Protein AF-0000000083252967 (afdb_homodimer)

Organism: NCBI:txid582686

Sequence (656 aa):
MKRVLSGIKPSGELNIGGFGGALNPFVAMQEEYECYFFIPDLHAVTVSQDPRELFQRSKDIAAFYLAAGIDPRKAVIFIQSQVAAHAELGWLMETQAHVGELNRMTQFKEKSDGREAVSSALFTYPALMAADILLYQATHVPVGDDQKQHLELTRDLAERFNNRFGPTFAMPEPIIQTIGSRIMGLDDPAKKMSKSNPNVSSYVLMLDSPETIRKKFARAVTDSEMSVRYDWELKPAVSNLIEIYAVFSGEPIETIERRYEGQGYGGFKKDLAEVVIEKLIPIQQRYHEIVHSEELTRVLKEGAARAAEVASETLVKAKKAMGFVTFEMKRVLSGIKPSGELNIGGFGGALNPFVAMQEEYECYFFIPDLHAVTVSQDPRELFQRSKDIAAFYLAAGIDPRKAVIFIQSQVAAHAELGWLMETQAHVGELNRMTQFKEKSDGREAVSSALFTYPALMAADILLYQATHVPVGDDQKQHLELTRDLAERFNNRFGPTFAMPEPIIQTIGSRIMGLDDPAKKMSKSNPNVSSYVLMLDSPETIRKKFARAVTDSEMSVRYDWELKPAVSNLIEIYAVFSGEPIETIERRYEGQGYGGFKKDLAEVVIEKLIPIQQRYHEIVHSEELTRVLKEGAARAAEVASETLVKAKKAMGFVTFE

Nearest PDB structures (foldseek):
  7cms-assembly1_A  TM=9.622E-01  e=7.588E-37  Geobacillus stearothermophilus
  1d2r-assembly2_B  TM=9.469E-01  e=9.574E-36  Geobacillus stearothermophilus
  3u1v-assembly2_B  TM=9.470E-01  e=3.578E-35  synthetic construct
  3prh-assembly1_A  TM=9.626E-01  e=1.637E-34  Bacillus subtilis
  3u1v-assembly2_D  TM=9.578E-01  e=2.139E-25  synthetic construct

Secondary structure (DSSP, 8-state):
--EEEEE---SS--BHHHIIIIIHHHHHHTTTSEEEEEE-HHHHTTS---HHHHHHHHHHHHHHHHHHT--TTTEEEEEGGG-THHHHHHHHHHTTSBHHHHHT-HHHHHHHTT-S--BHHHHHHHHHHHHHHHHTT-SEEE--GGGHHHHHHHHHHHHHHHHHH-S-S---EEE---SSS-PBPSS-TTSB--TT-S-GGG--BTT--HHHHHHHHHH----SS------TTT-HHHHHHHHHHHHHH---HHHHHHHTTT--HHHHHHHHHHHHHHHHHHHHHHHHHHTTSHHHHHHHHHHHHHHHHHHHHHHHHHHHHHT-----/--EEEEE---SS--BHHHIIIIIHHHHHHTTTSEEEEEE-HHHHTTS---HHHHHHHHHHHHHHHHHHT--TTTEEEEEGGG-THHHHHHHHHHTTSBHHHHHT-HHHHHHHTT-S--BHHHHHHHHHHHHHHHHTT-SEEE--GGGHHHHHHHHHHHHHHHHHH-S-S---EEE---SSS-PBPSS-TTSB--TT-S-GGG--BTT--HHHHHHHHHT----SS------TTT-HHHHHHHHHHHHHH---HHHHHHHTTT--HHHHHHHHHHHHHHHHHHHHHHHHHHTTSHHHHHHHHHHHHHHHHHHHHHHHHHHHHHT-----

Foldseek 3Di:
DAEEEDEDELQDFAFVLCVLQPLVVLQVCLVPHAYEYEHALVLNPQDPDDPVSSVLSRLLRLLLSVLLHPDLVRYQYAYPVLACLLVVQLVVLLVLDDLVLLVPQPQLCVVCPPDPDGHVCSSSCLSSVLLSCFLQLHQEYEDDPNCVSSLVSSQVSQVSLCVVLNNQGHRHDYDYDDASSFQDFQADLVHGQDPPPPDNLRTGGLQDDLVSLLVSLQPGDWDDPQAQDQDCVPTVNSNSLLSLLCSQQVDDSVVLRVVQGPHGVNVSSNVSSVSSCVSSVSSNVSSVVPSPDVVSVVSHVVSSVVSNVSSVVSSVSSCVSVPHDDDD/DAEEEDEDELQDFAFVLCVLQPLVVLQVCLVPHAYEYEHALVLNPQDPDDPVSSVLSRLLRLLLSVLLHPDLVRYQYAYPVLACLLVVQLVVLLVLDDLVLLVPQPQLCVVCPPDPDGHVCSSSCLSSVLLSCFLQLHQEYEDDPNCVSSLVVSQVSQVSLCVVLNNQGHRHDYDYDDASSFQDFQADLVHGQDPPPPPNLRTGGLQDDLVSLLVSLQPGDWDDPQAQDQDCVPTVNSNSLLSLQCSQQVDDSVVLRVVQGPHGVNVSSNVSSVSSCVSSVSSNVSSVVPSPDVVSVVSHVVSSVVSNVSSVVSSVSSCVSVPHDDDD

Solvent-accessible surface area (backbone atoms only — not comparable to full-atom values): 33552 Å² total; per-residue (Å²): 135,64,22,34,41,46,64,56,62,32,77,56,76,57,28,52,34,48,36,46,43,42,51,53,52,51,43,59,42,39,79,76,29,50,29,37,44,34,32,36,52,67,65,42,47,32,45,94,66,55,26,70,54,37,32,50,27,45,40,47,51,53,23,45,45,48,30,70,56,44,48,72,92,55,25,40,38,26,46,42,79,65,26,59,49,39,36,44,38,14,52,57,35,21,41,62,36,33,45,71,63,45,67,65,34,65,66,43,51,62,68,43,55,94,50,90,75,41,29,35,26,50,56,47,42,57,28,35,51,28,22,57,42,41,30,64,46,18,42,33,29,69,46,58,84,84,44,47,63,48,51,50,50,30,40,50,42,40,50,53,45,24,70,73,55,41,91,76,53,55,72,56,38,76,38,79,66,78,87,40,50,72,40,40,16,32,69,42,51,92,37,68,40,43,82,81,48,86,55,68,56,25,46,54,48,56,79,56,48,64,69,54,43,42,52,29,42,66,65,33,46,63,74,90,77,52,63,56,51,84,34,64,88,85,31,39,38,45,23,44,53,47,42,53,39,22,63,54,66,69,46,57,60,68,58,56,30,60,74,34,59,93,31,56,58,65,68,52,31,53,50,40,30,47,40,46,40,65,55,36,49,63,27,43,54,43,24,70,64,30,50,86,33,68,63,46,52,50,48,36,52,52,17,21,53,57,47,35,58,50,21,44,55,42,45,51,52,49,38,50,45,58,14,50,83,74,83,131,134,62,21,34,42,45,64,56,62,30,77,59,77,56,29,51,33,50,36,46,43,42,53,55,51,51,42,58,42,39,79,76,28,51,30,38,43,33,31,37,52,67,65,42,47,32,45,94,66,55,26,71,55,37,32,49,26,46,40,46,50,54,22,44,46,47,31,70,56,43,47,72,93,56,24,39,39,26,46,42,78,64,27,60,50,38,36,44,40,14,50,58,35,20,41,63,36,34,45,70,64,44,64,66,33,64,67,42,51,62,69,42,56,95,49,89,76,40,28,35,26,50,56,46,43,56,28,35,53,29,22,57,42,42,30,62,45,18,42,33,28,71,47,57,82,85,42,46,63,47,52,50,48,30,40,51,40,39,48,54,44,23,70,73,52,41,91,76,54,54,70,57,37,77,38,78,67,79,87,40,49,72,40,38,17,34,69,42,50,90,35,68,39,44,82,80,47,86,53,68,55,24,44,53,48,58,78,55,48,66,67,56,44,42,53,29,40,67,64,34,46,64,74,90,77,51,61,57,50,84,33,62,89,83,30,39,38,44,24,46,52,47,41,53,38,21,61,54,65,68,45,56,60,66,60,55,29,59,73,36,58,93,32,55,58,65,67,53,31,54,49,40,31,48,41,46,40,63,56,35,50,62,28,43,54,42,24,71,64,31,50,87,32,66,65,46,54,51,49,36,54,52,17,22,53,57,49,34,56,49,21,43,54,42,44,50,52,50,39,50,44,57,14,50,83,74,83,130

Structure (mmCIF, N/CA/C/O backbone):
data_AF-0000000083252967-model_v1
#
loop_
_entity.id
_entity.type
_entity.pdbx_description
1 polymer 'Tryptophan--tRNA ligase'
#
loop_
_atom_site.group_PDB
_atom_site.id
_atom_site.type_symbol
_atom_site.label_atom_id
_atom_site.label_alt_id
_atom_site.label_comp_id
_atom_site.label_asym_id
_atom_site.label_entity_id
_atom_site.label_seq_id
_atom_site.pdbx_PDB_ins_code
_atom_site.Cartn_x
_atom_site.Cartn_y
_atom_site.Cartn_z
_atom_site.occupancy
_atom_site.B_iso_or_equiv
_atom_site.auth_seq_id
_atom_site.auth_comp_id
_atom_site.auth_asym_id
_atom_site.auth_atom_id
_atom_site.pdbx_PDB_model_num
ATOM 1 N N . MET A 1 1 ? 22.688 -18.344 2.801 1 73.38 1 MET A N 1
ATOM 2 C CA . MET A 1 1 ? 21.594 -19.281 2.682 1 73.38 1 MET A CA 1
ATOM 3 C C . MET A 1 1 ? 20.734 -18.984 1.46 1 73.38 1 MET A C 1
ATOM 5 O O . MET A 1 1 ? 20.531 -17.812 1.116 1 73.38 1 MET A O 1
ATOM 9 N N . LYS A 1 2 ? 20.406 -20.016 0.525 1 94 2 LYS A N 1
ATOM 10 C CA . LYS A 1 2 ? 19.578 -19.859 -0.665 1 94 2 LYS A CA 1
ATOM 11 C C . LYS A 1 2 ? 18.094 -19.828 -0.301 1 94 2 LYS A C 1
ATOM 13 O O . LYS A 1 2 ? 17.562 -20.812 0.251 1 94 2 LYS A O 1
ATOM 18 N N . ARG A 1 3 ? 17.484 -18.734 -0.459 1 97.56 3 ARG A N 1
ATOM 19 C CA . ARG A 1 3 ? 16.078 -18.547 -0.112 1 97.56 3 ARG A CA 1
ATOM 20 C C . ARG A 1 3 ? 15.234 -18.297 -1.358 1 97.56 3 ARG A C 1
ATOM 22 O O . ARG A 1 3 ? 15.617 -17.5 -2.219 1 97.56 3 ARG A O 1
ATOM 29 N N . VAL A 1 4 ? 14.094 -19.016 -1.4 1 97.75 4 VAL A N 1
ATOM 30 C CA . VAL A 1 4 ? 13.195 -18.906 -2.547 1 97.75 4 VAL A CA 1
ATOM 31 C C . VAL A 1 4 ? 11.852 -18.328 -2.102 1 97.75 4 VAL A C 1
ATOM 33 O O . VAL A 1 4 ? 11.336 -18.688 -1.041 1 97.75 4 VAL A O 1
ATOM 36 N N . LEU A 1 5 ? 11.359 -17.422 -2.834 1 97.81 5 LEU A N 1
ATOM 37 C CA . LEU A 1 5 ? 9.977 -16.969 -2.725 1 97.81 5 LEU A CA 1
ATOM 38 C C . LEU A 1 5 ? 9.227 -17.188 -4.035 1 97.81 5 LEU A C 1
ATOM 40 O O . LEU A 1 5 ? 9.711 -16.812 -5.105 1 97.81 5 LEU A O 1
ATOM 44 N N . SER A 1 6 ? 8.086 -17.734 -3.941 1 96.19 6 SER A N 1
ATOM 45 C CA . SER A 1 6 ? 7.203 -17.875 -5.094 1 96.19 6 SER A CA 1
ATOM 46 C C . SER A 1 6 ? 5.77 -18.156 -4.664 1 96.19 6 SER A C 1
ATOM 48 O O . SER A 1 6 ? 5.504 -18.391 -3.482 1 96.19 6 SER A O 1
ATOM 50 N N . GLY A 1 7 ? 4.867 -18.031 -5.574 1 95.5 7 GLY A N 1
ATOM 51 C CA . GLY A 1 7 ? 3.473 -18.281 -5.238 1 95.5 7 GLY A CA 1
ATOM 52 C C . GLY A 1 7 ? 2.59 -18.469 -6.457 1 95.5 7 GLY A C 1
ATOM 53 O O . GLY A 1 7 ? 3.031 -18.25 -7.59 1 95.5 7 GLY A O 1
ATOM 54 N N . ILE A 1 8 ? 1.441 -18.953 -6.266 1 95.5 8 ILE A N 1
ATOM 55 C CA . ILE A 1 8 ? 0.413 -19.125 -7.285 1 95.5 8 ILE A CA 1
ATOM 56 C C . ILE A 1 8 ? -0.775 -18.219 -6.977 1 95.5 8 ILE A C 1
ATOM 58 O O . ILE A 1 8 ? -1.397 -18.328 -5.918 1 95.5 8 ILE A O 1
ATOM 62 N N . LYS A 1 9 ? -1.029 -17.297 -7.828 1 95.62 9 LYS A N 1
ATOM 63 C CA . LYS A 1 9 ? -2.125 -16.344 -7.676 1 95.62 9 LYS A CA 1
ATOM 64 C C . LYS A 1 9 ? -3.475 -17.047 -7.664 1 95.62 9 LYS A C 1
ATOM 66 O O . LYS A 1 9 ? -3.73 -17.922 -8.492 1 95.62 9 LYS A O 1
ATOM 71 N N . PRO A 1 10 ? -4.352 -16.688 -6.742 1 96.5 10 PRO A N 1
ATOM 72 C CA . PRO A 1 10 ? -5.672 -17.328 -6.668 1 96.5 10 PRO A CA 1
ATOM 73 C C . PRO A 1 10 ? -6.668 -16.719 -7.656 1 96.5 10 PRO A C 1
ATOM 75 O O . PRO A 1 10 ? -7.703 -16.188 -7.246 1 96.5 10 PRO A O 1
ATOM 78 N N . SER A 1 11 ? -6.469 -16.719 -8.953 1 87.5 11 SER A N 1
ATOM 79 C CA . SER A 1 11 ? -7.277 -16.062 -9.969 1 87.5 11 SER A CA 1
ATOM 80 C C . SER A 1 11 ? -8.102 -17.062 -10.766 1 87.5 11 SER A C 1
ATOM 82 O O . SER A 1 11 ? -8.789 -16.703 -11.719 1 87.5 11 SER A O 1
ATOM 84 N N . GLY A 1 12 ? -8.211 -18.281 -10.398 1 83.81 12 GLY A N 1
ATOM 85 C CA . GLY A 1 12 ? -8.984 -19.297 -11.094 1 83.81 12 GLY A CA 1
ATOM 86 C C . GLY A 1 12 ? -8.641 -20.703 -10.648 1 83.81 12 GLY A C 1
ATOM 87 O O . GLY A 1 12 ? -7.836 -20.906 -9.734 1 83.81 12 GLY A O 1
ATOM 88 N N . GLU A 1 13 ? -9.312 -21.562 -11.336 1 89.75 13 GLU A N 1
ATOM 89 C CA . GLU A 1 13 ? -9.016 -22.953 -11.023 1 89.75 13 GLU A CA 1
ATOM 90 C C . GLU A 1 13 ? -7.645 -23.359 -11.555 1 89.75 13 GLU A C 1
ATOM 92 O O . GLU A 1 13 ? -7.266 -23 -12.664 1 89.75 13 GLU A O 1
ATOM 97 N N . LEU A 1 14 ? -6.953 -24.031 -10.742 1 94.12 14 LEU A N 1
ATOM 98 C CA . LEU A 1 14 ? -5.621 -24.484 -11.117 1 94.12 14 LEU A CA 1
ATOM 99 C C . LEU A 1 14 ? -5.699 -25.609 -12.156 1 94.12 14 LEU A C 1
ATOM 101 O O . LEU A 1 14 ? -6.48 -26.547 -12.008 1 94.12 14 LEU A O 1
ATOM 105 N N . ASN A 1 15 ? -5.043 -25.438 -13.234 1 95.19 15 ASN A N 1
ATOM 106 C CA . ASN A 1 15 ? -4.941 -26.5 -14.242 1 95.19 15 ASN A CA 1
ATOM 107 C C . ASN A 1 15 ? -3.586 -27.188 -14.188 1 95.19 15 ASN A C 1
ATOM 109 O O . ASN A 1 15 ? -2.738 -26.844 -13.359 1 95.19 15 ASN A O 1
ATOM 113 N N . ILE A 1 16 ? -3.365 -28.125 -15.008 1 95.56 16 ILE A N 1
ATOM 114 C CA . ILE A 1 16 ? -2.146 -28.922 -14.93 1 95.56 16 ILE A CA 1
ATOM 115 C C . ILE A 1 16 ? -0.959 -28.094 -15.43 1 95.56 16 ILE A C 1
ATOM 117 O O . ILE A 1 16 ? 0.196 -28.484 -15.211 1 95.56 16 ILE A O 1
ATOM 121 N N . GLY A 1 17 ? -1.217 -27 -16.141 1 92.06 17 GLY A N 1
ATOM 122 C CA . GLY A 1 17 ? -0.147 -26.062 -16.422 1 92.06 17 GLY A CA 1
ATOM 123 C C . GLY A 1 17 ? 0.472 -25.469 -15.172 1 92.06 17 GLY A C 1
ATOM 124 O O . GLY A 1 17 ? 1.696 -25.375 -15.062 1 92.06 17 GLY A O 1
ATOM 125 N N . GLY A 1 18 ? -0.39 -25.078 -14.234 1 91.25 18 GLY A N 1
ATOM 126 C CA . GLY A 1 18 ? 0.082 -24.609 -12.945 1 91.25 18 GLY A CA 1
ATOM 127 C C . GLY A 1 18 ? 0.806 -25.672 -12.141 1 91.25 18 GLY A C 1
ATOM 128 O O . GLY A 1 18 ? 1.754 -25.359 -11.414 1 91.25 18 GLY A O 1
ATOM 129 N N . PHE A 1 19 ? 0.321 -26.844 -12.273 1 92.44 19 PHE A N 1
ATOM 130 C CA . PHE A 1 19 ? 1 -27.953 -11.609 1 92.44 19 PHE A CA 1
ATOM 131 C C . PHE A 1 19 ? 2.418 -28.109 -12.141 1 92.44 19 PHE A C 1
ATOM 133 O O . PHE A 1 19 ? 3.381 -28.109 -11.367 1 92.44 19 PHE A O 1
ATOM 140 N N . GLY A 1 20 ? 2.559 -28.281 -13.383 1 89.75 20 GLY A N 1
ATOM 141 C CA . GLY A 1 20 ? 3.859 -28.516 -13.992 1 89.75 20 GLY A CA 1
ATOM 142 C C . GLY A 1 20 ? 4.781 -27.312 -13.875 1 89.75 20 GLY A C 1
ATOM 143 O O . GLY A 1 20 ? 5.984 -27.469 -13.656 1 89.75 20 GLY A O 1
ATOM 144 N N . GLY A 1 21 ? 4.219 -26.125 -13.984 1 87.94 21 GLY A N 1
ATOM 145 C CA . GLY A 1 21 ? 5.004 -24.906 -14.047 1 87.94 21 GLY A CA 1
ATOM 146 C C . GLY A 1 21 ? 5.395 -24.375 -12.68 1 87.94 21 GLY A C 1
ATOM 147 O O . GLY A 1 21 ? 6.379 -23.641 -12.555 1 87.94 21 GLY A O 1
ATOM 148 N N . ALA A 1 22 ? 4.645 -24.734 -11.695 1 90.31 22 ALA A N 1
ATOM 149 C CA . ALA A 1 22 ? 4.895 -24.125 -10.391 1 90.31 22 ALA A CA 1
ATOM 150 C C . ALA A 1 22 ? 4.824 -25.156 -9.273 1 90.31 22 ALA A C 1
ATOM 152 O O . ALA A 1 22 ? 5.82 -25.422 -8.594 1 90.31 22 ALA A O 1
ATOM 153 N N . LEU A 1 23 ? 3.787 -25.859 -9.164 1 93.31 23 LEU A N 1
ATOM 154 C CA . LEU A 1 23 ? 3.541 -26.719 -8.016 1 93.31 23 LEU A CA 1
ATOM 155 C C . LEU A 1 23 ? 4.574 -27.844 -7.941 1 93.31 23 LEU A C 1
ATOM 157 O O . LEU A 1 23 ? 5.168 -28.062 -6.887 1 93.31 23 LEU A O 1
ATOM 161 N N . ASN A 1 24 ? 4.742 -28.5 -9.039 1 91.31 24 ASN A N 1
ATOM 162 C CA . ASN A 1 24 ? 5.703 -29.594 -9.07 1 91.31 24 ASN A CA 1
ATOM 163 C C . ASN A 1 24 ? 7.113 -29.125 -8.758 1 91.31 24 ASN A C 1
ATOM 165 O O . ASN A 1 24 ? 7.809 -29.719 -7.934 1 91.31 24 ASN A O 1
ATOM 169 N N . PRO A 1 25 ? 7.543 -28.062 -9.344 1 91.69 25 PRO A N 1
ATOM 170 C CA . PRO A 1 25 ? 8.852 -27.5 -8.984 1 91.69 25 PRO A CA 1
ATOM 171 C C . PRO A 1 25 ? 8.945 -27.109 -7.516 1 91.69 25 PRO A C 1
ATOM 173 O O . PRO A 1 25 ? 10 -27.25 -6.898 1 91.69 25 PRO A O 1
ATOM 176 N N . PHE A 1 26 ? 7.879 -26.547 -6.898 1 95.06 26 PHE A N 1
ATOM 177 C CA . PHE A 1 26 ? 7.879 -26.141 -5.492 1 95.06 26 PHE A CA 1
ATOM 178 C C . PHE A 1 26 ? 8.219 -27.328 -4.598 1 95.06 26 PHE A C 1
ATOM 180 O O . PHE A 1 26 ? 9.008 -27.188 -3.656 1 95.06 26 PHE A O 1
ATOM 187 N N . VAL A 1 27 ? 7.629 -28.469 -4.953 1 95.44 27 VAL A N 1
ATOM 188 C CA . VAL A 1 27 ? 7.852 -29.672 -4.16 1 95.44 27 VAL A CA 1
ATOM 189 C C . VAL A 1 27 ? 9.328 -30.047 -4.191 1 95.44 27 VAL A C 1
ATOM 191 O O . VAL A 1 27 ? 9.898 -30.422 -3.17 1 95.44 27 VAL A O 1
ATOM 194 N N . ALA A 1 28 ? 9.914 -29.906 -5.348 1 92.44 28 ALA A N 1
ATOM 195 C CA . ALA A 1 28 ? 11.328 -30.25 -5.488 1 92.44 28 ALA A CA 1
ATOM 196 C C . ALA A 1 28 ? 12.203 -29.203 -4.789 1 92.44 28 ALA A C 1
ATOM 198 O O . ALA A 1 28 ? 13.195 -29.562 -4.141 1 92.44 28 ALA A O 1
ATOM 199 N N . MET A 1 29 ? 11.898 -27.953 -4.801 1 95.12 29 MET A N 1
ATOM 200 C CA . MET A 1 29 ? 12.711 -26.844 -4.305 1 95.12 29 MET A CA 1
ATOM 201 C C . MET A 1 29 ? 12.812 -26.891 -2.783 1 95.12 29 MET A C 1
ATOM 203 O O . MET A 1 29 ? 13.836 -26.5 -2.219 1 95.12 29 MET A O 1
ATOM 207 N N . GLN A 1 30 ? 11.742 -27.359 -2.119 1 96.88 30 GLN A N 1
ATOM 208 C CA . GLN A 1 30 ? 11.719 -27.312 -0.661 1 96.88 30 GLN A CA 1
ATOM 209 C C . GLN A 1 30 ? 12.828 -28.172 -0.063 1 96.88 30 GLN A C 1
ATOM 211 O O . GLN A 1 30 ? 13.164 -28.031 1.114 1 96.88 30 GLN A O 1
ATOM 216 N N . GLU A 1 31 ? 13.43 -29.062 -0.931 1 95.94 31 GLU A N 1
ATOM 217 C CA . GLU A 1 31 ? 14.5 -29.938 -0.475 1 95.94 31 GLU A CA 1
ATOM 218 C C . GLU A 1 31 ? 15.859 -29.25 -0.575 1 95.94 31 GLU A C 1
ATOM 220 O O . GLU A 1 31 ? 16.828 -29.688 0.036 1 95.94 31 GLU A O 1
ATOM 225 N N . GLU A 1 32 ? 15.922 -28.172 -1.308 1 94.94 32 GLU A N 1
ATOM 226 C CA . GLU A 1 32 ? 17.219 -27.562 -1.632 1 94.94 32 GLU A CA 1
ATOM 227 C C . GLU A 1 32 ? 17.297 -26.141 -1.11 1 94.94 32 GLU A C 1
ATOM 229 O O . GLU A 1 32 ? 18.406 -25.609 -0.924 1 94.94 32 GLU A O 1
ATOM 234 N N . TYR A 1 33 ? 16.203 -25.5 -0.887 1 96.81 33 TYR A N 1
ATOM 235 C CA . TYR A 1 33 ? 16.141 -24.0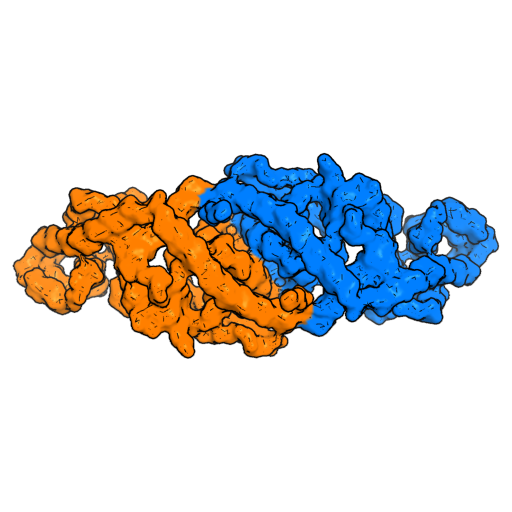94 -0.521 1 96.81 33 TYR A CA 1
ATOM 236 C C . TYR A 1 33 ? 15.336 -23.891 0.755 1 96.81 33 TYR A C 1
ATOM 238 O O . TYR A 1 33 ? 14.57 -24.766 1.158 1 96.81 33 TYR A O 1
ATOM 246 N N . GLU A 1 34 ? 15.617 -22.812 1.491 1 98.12 34 GLU A N 1
ATOM 247 C CA . GLU A 1 34 ? 14.594 -22.266 2.377 1 98.12 34 GLU A CA 1
ATOM 248 C C . GLU A 1 34 ? 13.461 -21.625 1.581 1 98.12 34 GLU A C 1
ATOM 250 O O . GLU A 1 34 ? 13.68 -20.656 0.857 1 98.12 34 GLU A O 1
ATOM 255 N N . CYS A 1 35 ? 12.289 -22.172 1.679 1 98.44 35 CYS A N 1
ATOM 256 C CA . CYS A 1 35 ? 11.258 -21.797 0.724 1 98.44 35 CYS A CA 1
ATOM 257 C C . CYS A 1 35 ? 10.102 -21.094 1.425 1 98.44 35 CYS A C 1
ATOM 259 O O . CYS A 1 35 ? 9.672 -21.516 2.504 1 98.44 35 CYS A O 1
ATOM 261 N N . TYR A 1 36 ? 9.68 -20.047 0.887 1 98.75 36 TYR A N 1
ATOM 262 C CA . TYR A 1 36 ? 8.422 -19.359 1.172 1 98.75 36 TYR A CA 1
ATOM 263 C C . TYR A 1 36 ? 7.469 -19.453 -0.011 1 98.75 36 TYR A C 1
ATOM 265 O O . TYR A 1 36 ? 7.703 -18.859 -1.062 1 98.75 36 TYR A O 1
ATOM 273 N N . PHE A 1 37 ? 6.441 -20.172 0.114 1 98.56 37 PHE A N 1
ATOM 274 C CA . PHE A 1 37 ? 5.41 -20.328 -0.905 1 98.56 37 PHE A CA 1
ATOM 275 C C . PHE A 1 37 ? 4.105 -19.688 -0.465 1 98.56 37 PHE A C 1
ATOM 277 O O . PHE A 1 37 ? 3.439 -20.172 0.45 1 98.56 37 PHE A O 1
ATOM 284 N N . PHE A 1 38 ? 3.771 -18.609 -1.168 1 98.62 38 PHE A N 1
ATOM 285 C CA . PHE A 1 38 ? 2.625 -17.859 -0.671 1 98.62 38 PHE A CA 1
ATOM 286 C C . PHE A 1 38 ? 1.525 -17.781 -1.725 1 98.62 38 PHE A C 1
ATOM 288 O O . PHE A 1 38 ? 1.715 -18.234 -2.857 1 98.62 38 PHE A O 1
ATOM 295 N N . ILE A 1 39 ? 0.336 -17.422 -1.307 1 98.56 39 ILE A N 1
ATOM 296 C CA . ILE A 1 39 ? -0.82 -17.141 -2.152 1 98.56 39 ILE A CA 1
ATOM 297 C C . ILE A 1 39 ? -1.015 -15.633 -2.277 1 98.56 39 ILE A C 1
ATOM 299 O O . ILE A 1 39 ? -1.449 -14.969 -1.329 1 98.56 39 ILE A O 1
ATOM 303 N N . PRO A 1 40 ? -0.604 -15.102 -3.404 1 98.38 40 PRO A N 1
ATOM 304 C CA . PRO A 1 40 ? -0.646 -13.648 -3.572 1 98.38 40 PRO A CA 1
ATOM 305 C C . PRO A 1 40 ? -2.057 -13.125 -3.822 1 98.38 40 PRO A C 1
ATOM 307 O O . PRO A 1 40 ? -2.352 -12.625 -4.914 1 98.38 40 PRO A O 1
ATOM 310 N N . ASP A 1 41 ? -2.859 -13.117 -2.787 1 98.5 41 ASP A N 1
ATOM 311 C CA . ASP A 1 41 ? -4.258 -12.727 -2.924 1 98.5 41 ASP A CA 1
ATOM 312 C C . ASP A 1 41 ? -4.391 -11.211 -3.057 1 98.5 41 ASP A C 1
ATOM 314 O O . ASP A 1 41 ? -5.379 -10.711 -3.602 1 98.5 41 ASP A O 1
ATOM 318 N N . LEU A 1 42 ? -3.465 -10.375 -2.617 1 98.75 42 LEU A N 1
ATOM 319 C CA . LEU A 1 42 ? -3.482 -8.938 -2.875 1 98.75 42 LEU A CA 1
ATOM 320 C C . LEU A 1 42 ? -3.268 -8.656 -4.355 1 98.75 42 LEU A C 1
ATOM 322 O O . LEU A 1 42 ? -3.83 -7.699 -4.895 1 98.75 42 LEU A O 1
ATOM 326 N N . HIS A 1 43 ? -2.453 -9.461 -4.977 1 98 43 HIS A N 1
ATOM 327 C CA . HIS A 1 43 ? -2.258 -9.328 -6.418 1 98 43 HIS A CA 1
ATOM 328 C C . HIS A 1 43 ? -3.523 -9.703 -7.18 1 98 43 HIS A C 1
ATOM 330 O O . HIS A 1 43 ? -3.822 -9.117 -8.227 1 98 43 HIS A O 1
ATOM 336 N N . ALA A 1 44 ? -4.234 -10.672 -6.703 1 97.5 44 ALA A N 1
ATOM 337 C CA . ALA A 1 44 ? -5.426 -11.172 -7.387 1 97.5 44 ALA A CA 1
ATOM 338 C C . ALA A 1 44 ? -6.473 -10.078 -7.539 1 97.5 44 ALA A C 1
ATOM 340 O O . ALA A 1 44 ? -7.227 -10.062 -8.516 1 97.5 44 ALA A O 1
ATOM 341 N N . VAL A 1 45 ? -6.492 -9.094 -6.621 1 97.56 45 VAL A N 1
ATOM 342 C CA . VAL A 1 45 ? -7.582 -8.125 -6.594 1 97.56 45 VAL A CA 1
ATOM 343 C C . VAL A 1 45 ? -7.215 -6.906 -7.438 1 97.56 45 VAL A C 1
ATOM 345 O O . VAL A 1 45 ? -7.945 -5.914 -7.457 1 97.56 45 VAL A O 1
ATOM 348 N N . THR A 1 46 ? -6.105 -6.934 -8.148 1 96.62 46 THR A N 1
ATOM 349 C CA . THR A 1 46 ? -5.777 -5.863 -9.086 1 96.62 46 THR A CA 1
ATOM 350 C C . THR A 1 46 ? -6.793 -5.809 -10.219 1 96.62 46 THR A C 1
ATOM 352 O O . THR A 1 46 ? -6.91 -4.793 -10.906 1 96.62 46 THR A O 1
ATOM 355 N N . VAL A 1 47 ? -7.469 -6.914 -10.461 1 92.69 47 VAL A N 1
ATOM 356 C CA . VAL A 1 47 ? -8.641 -6.996 -11.328 1 92.69 47 VAL A CA 1
ATOM 357 C C . VAL A 1 47 ? -9.844 -7.473 -10.523 1 92.69 47 VAL A C 1
ATOM 359 O O . VAL A 1 47 ? -9.695 -8.047 -9.445 1 92.69 47 VAL A O 1
ATOM 362 N N . SER A 1 48 ? -11 -7.219 -11.023 1 92.19 48 SER A N 1
ATOM 363 C CA . SER A 1 48 ? -12.227 -7.539 -10.297 1 92.19 48 SER A CA 1
ATOM 364 C C . SER A 1 48 ? -12.312 -9.031 -9.992 1 92.19 48 SER A C 1
ATOM 366 O O . SER A 1 48 ? -12.07 -9.867 -10.867 1 92.19 48 SER A O 1
ATOM 368 N N . GLN A 1 49 ? -12.586 -9.367 -8.75 1 94.44 49 GLN A N 1
ATOM 369 C CA . GLN A 1 49 ? -12.812 -10.727 -8.281 1 94.44 49 GLN A CA 1
ATOM 370 C C . GLN A 1 49 ? -14.188 -10.867 -7.629 1 94.44 49 GLN A C 1
ATOM 372 O O . GLN A 1 49 ? -14.688 -9.922 -7.008 1 94.44 49 GLN A O 1
ATOM 377 N N . ASP A 1 50 ? -14.828 -11.977 -7.82 1 96.62 50 ASP A N 1
ATOM 378 C CA . ASP A 1 50 ? -15.953 -12.336 -6.961 1 96.62 50 ASP A CA 1
ATOM 379 C C . ASP A 1 50 ? -15.477 -12.711 -5.559 1 96.62 50 ASP A C 1
ATOM 381 O O . ASP A 1 50 ? -14.594 -13.562 -5.406 1 96.62 50 ASP A O 1
ATOM 385 N N . PRO A 1 51 ? -16 -12 -4.551 1 97.88 51 PRO A N 1
ATOM 386 C CA . PRO A 1 51 ? -15.5 -12.219 -3.193 1 97.88 51 PRO A CA 1
ATOM 387 C C . PRO A 1 51 ? -15.539 -13.688 -2.775 1 97.88 51 PRO A C 1
ATOM 389 O O . PRO A 1 51 ? -14.578 -14.195 -2.189 1 97.88 51 PRO A O 1
ATOM 392 N N . ARG A 1 52 ? -16.594 -14.383 -3.062 1 97.31 52 ARG A N 1
ATOM 393 C CA . ARG A 1 52 ? -16.719 -15.789 -2.701 1 97.31 52 ARG A CA 1
ATOM 394 C C . ARG A 1 52 ? -15.688 -16.641 -3.438 1 97.31 52 ARG A C 1
ATOM 396 O O . ARG A 1 52 ? -15.109 -17.562 -2.863 1 97.31 52 ARG A O 1
ATOM 403 N N . GLU A 1 53 ? -15.469 -16.312 -4.703 1 96.94 53 GLU A N 1
ATOM 404 C CA . GLU A 1 53 ? -14.492 -17.047 -5.496 1 96.94 53 GLU A CA 1
ATOM 405 C C . GLU A 1 53 ? -13.07 -16.797 -4.996 1 96.94 53 GLU A C 1
ATOM 407 O O . GLU A 1 53 ? -12.266 -17.719 -4.922 1 96.94 53 GLU A O 1
ATOM 412 N N . LEU A 1 54 ? -12.789 -15.508 -4.676 1 97.94 54 LEU A N 1
ATOM 413 C CA . LEU A 1 54 ? -11.453 -15.203 -4.16 1 97.94 54 LEU A CA 1
ATOM 414 C C . LEU A 1 54 ? -11.172 -16 -2.889 1 97.94 54 LEU A C 1
ATOM 416 O O . LEU A 1 54 ? -10.086 -16.562 -2.734 1 97.94 54 LEU A O 1
ATOM 420 N N . PHE A 1 55 ? -12.156 -16.031 -1.989 1 97.69 55 PHE A N 1
ATOM 421 C CA . PHE A 1 55 ? -12.039 -16.75 -0.728 1 97.69 55 PHE A CA 1
ATOM 422 C C . PHE A 1 55 ? -11.734 -18.219 -0.974 1 97.69 55 PHE A C 1
ATOM 424 O O . PHE A 1 55 ? -10.758 -18.75 -0.443 1 97.69 55 PHE A O 1
ATOM 431 N N . GLN A 1 56 ? -12.477 -18.828 -1.818 1 97 56 GLN A N 1
ATOM 432 C CA . GLN A 1 56 ? -12.352 -20.25 -2.076 1 97 56 GLN A CA 1
ATOM 433 C C . GLN A 1 56 ? -11.062 -20.562 -2.832 1 97 56 GLN A C 1
ATOM 435 O O . GLN A 1 56 ? -10.375 -21.531 -2.523 1 97 56 GLN A O 1
ATOM 440 N N . ARG A 1 57 ? -10.781 -19.766 -3.811 1 97.12 57 ARG A N 1
ATOM 441 C CA . ARG A 1 57 ? -9.586 -19.984 -4.617 1 97.12 57 ARG A CA 1
ATOM 442 C C . ARG A 1 57 ? -8.328 -19.875 -3.771 1 97.12 57 ARG A C 1
ATOM 444 O O . ARG A 1 57 ? -7.355 -20.609 -3.998 1 97.12 57 ARG A O 1
ATOM 451 N N . SER A 1 58 ? -8.32 -18.938 -2.812 1 98.19 58 SER A N 1
ATOM 452 C CA . SER A 1 58 ? -7.18 -18.812 -1.913 1 98.19 58 SER A CA 1
ATOM 453 C C . SER A 1 58 ? -6.973 -20.094 -1.099 1 98.19 58 SER A C 1
ATOM 455 O O . SER A 1 58 ? -5.848 -20.578 -0.969 1 98.19 58 SER A O 1
ATOM 457 N N . LYS A 1 59 ? -8.055 -20.625 -0.644 1 97.62 59 LYS A N 1
ATOM 458 C CA . LYS A 1 59 ? -7.988 -21.875 0.112 1 97.62 59 LYS A CA 1
ATOM 459 C C . LYS A 1 59 ? -7.598 -23.047 -0.788 1 97.62 59 LYS A C 1
ATOM 461 O O . LYS A 1 59 ? -6.852 -23.938 -0.373 1 97.62 59 LYS A O 1
ATOM 466 N N . ASP A 1 60 ? -8.148 -23.016 -1.981 1 97.88 60 ASP A N 1
ATOM 467 C CA . ASP A 1 60 ? -7.848 -24.078 -2.934 1 97.88 60 ASP A CA 1
ATOM 468 C C . ASP A 1 60 ? -6.344 -24.172 -3.205 1 97.88 60 ASP A C 1
ATOM 470 O O . ASP A 1 60 ? -5.762 -25.25 -3.154 1 97.88 60 ASP A O 1
ATOM 474 N N . ILE A 1 61 ? -5.719 -23.031 -3.48 1 98.19 61 ILE A N 1
ATOM 475 C CA . ILE A 1 61 ? -4.293 -23.016 -3.799 1 98.19 61 ILE A CA 1
ATOM 476 C C . ILE A 1 61 ? -3.492 -23.516 -2.598 1 98.19 61 ILE A C 1
ATOM 478 O O . ILE A 1 61 ? -2.562 -24.312 -2.75 1 98.19 61 ILE A O 1
ATOM 482 N N . ALA A 1 62 ? -3.869 -23.047 -1.425 1 98.31 62 ALA A N 1
ATOM 483 C CA . ALA A 1 62 ? -3.193 -23.5 -0.215 1 98.31 62 ALA A CA 1
ATOM 484 C C . ALA A 1 62 ? -3.32 -25.016 -0.056 1 98.31 62 ALA A C 1
ATOM 486 O O . ALA A 1 62 ? -2.342 -25.688 0.264 1 98.31 62 ALA A O 1
ATOM 487 N N . ALA A 1 63 ? -4.531 -25.5 -0.273 1 98.5 63 ALA A N 1
ATOM 488 C CA . ALA A 1 63 ? -4.777 -26.938 -0.16 1 98.5 63 ALA A CA 1
ATOM 489 C C . ALA A 1 63 ? -3.951 -27.719 -1.18 1 98.5 63 ALA A C 1
ATOM 491 O O . ALA A 1 63 ? -3.414 -28.781 -0.869 1 98.5 63 ALA A O 1
ATOM 492 N N . PHE A 1 64 ? -3.844 -27.172 -2.379 1 98.44 64 PHE A N 1
ATOM 493 C CA . PHE A 1 64 ? -3.07 -27.844 -3.42 1 98.44 64 PHE A CA 1
ATOM 494 C C . PHE A 1 64 ? -1.587 -27.844 -3.072 1 98.44 64 PHE A C 1
ATOM 496 O O . PHE A 1 64 ? -0.874 -28.797 -3.396 1 98.44 64 PHE A O 1
ATOM 503 N N . TYR A 1 65 ? -1.047 -26.75 -2.4 1 98.5 65 TYR A N 1
ATOM 504 C CA . TYR A 1 65 ? 0.335 -26.766 -1.934 1 98.5 65 TYR A CA 1
ATOM 505 C C . TYR A 1 65 ? 0.604 -27.969 -1.055 1 98.5 65 TYR A C 1
ATOM 507 O O . TYR A 1 65 ? 1.554 -28.719 -1.295 1 98.5 65 TYR A O 1
ATOM 515 N N . LEU A 1 66 ? -0.284 -28.203 -0.138 1 98.5 66 LEU A N 1
ATOM 516 C CA . LEU A 1 66 ? -0.123 -29.312 0.786 1 98.5 66 LEU A CA 1
ATOM 517 C C . LEU A 1 66 ? -0.346 -30.641 0.073 1 98.5 66 LEU A C 1
ATOM 519 O O . LEU A 1 66 ? 0.446 -31.578 0.229 1 98.5 66 LEU A O 1
ATOM 523 N N . ALA A 1 67 ? -1.406 -30.703 -0.727 1 98.31 67 ALA A N 1
ATOM 524 C CA . ALA A 1 67 ? -1.805 -31.953 -1.383 1 98.31 67 ALA A CA 1
ATOM 525 C C . ALA A 1 67 ? -0.743 -32.406 -2.377 1 98.31 67 ALA A C 1
ATOM 527 O O . ALA A 1 67 ? -0.562 -33.594 -2.59 1 98.31 67 ALA A O 1
ATOM 528 N N . ALA A 1 68 ? -0.057 -31.469 -2.959 1 97.31 68 ALA A N 1
ATOM 529 C CA . ALA A 1 68 ? 0.952 -31.797 -3.963 1 97.31 68 ALA A CA 1
ATOM 530 C C . ALA A 1 68 ? 2.238 -32.281 -3.309 1 97.31 68 ALA A C 1
ATOM 532 O O . ALA A 1 68 ? 3.117 -32.844 -3.984 1 97.31 68 ALA A O 1
ATOM 533 N N . GLY A 1 69 ? 2.393 -32 -2.01 1 97.44 69 GLY A N 1
ATOM 534 C CA . GLY A 1 69 ? 3.537 -32.594 -1.327 1 97.44 69 GLY A CA 1
ATOM 535 C C . GLY A 1 69 ? 4.434 -31.562 -0.674 1 97.44 69 GLY A C 1
ATOM 536 O O . GLY A 1 69 ? 5.512 -31.891 -0.177 1 97.44 69 GLY A O 1
ATOM 537 N N . ILE A 1 70 ? 4.051 -30.312 -0.645 1 98.19 70 ILE A N 1
ATOM 538 C CA . ILE A 1 70 ? 4.816 -29.312 0.099 1 98.19 70 ILE A CA 1
ATOM 539 C C . ILE A 1 70 ? 4.617 -29.531 1.599 1 98.19 70 ILE A C 1
ATOM 541 O O . ILE A 1 70 ? 3.48 -29.578 2.078 1 98.19 70 ILE A O 1
ATOM 545 N N . ASP A 1 71 ? 5.688 -29.719 2.275 1 98.38 71 ASP A N 1
ATOM 546 C CA . ASP A 1 71 ? 5.691 -29.969 3.715 1 98.38 71 ASP A CA 1
ATOM 547 C C . ASP A 1 71 ? 5.805 -28.656 4.5 1 98.38 71 ASP A C 1
ATOM 549 O O . ASP A 1 71 ? 6.855 -28.016 4.484 1 98.38 71 ASP A O 1
ATOM 553 N N . PRO A 1 72 ? 4.73 -28.328 5.215 1 98.31 72 PRO A N 1
ATOM 554 C CA . PRO A 1 72 ? 4.758 -27.062 5.957 1 98.31 72 PRO A CA 1
ATOM 555 C C . PRO A 1 72 ? 5.875 -27.016 6.996 1 98.31 72 PRO A C 1
ATOM 557 O O . PRO A 1 72 ? 6.203 -25.938 7.496 1 98.31 72 PRO A O 1
ATOM 560 N N . ARG A 1 73 ? 6.52 -28.188 7.41 1 97.69 73 ARG A N 1
ATOM 561 C CA . ARG A 1 73 ? 7.664 -28.219 8.312 1 97.69 73 ARG A CA 1
ATOM 562 C C . ARG A 1 73 ? 8.953 -27.844 7.578 1 97.69 73 ARG A C 1
ATOM 564 O O . ARG A 1 73 ? 9.945 -27.484 8.203 1 97.69 73 ARG A O 1
ATOM 571 N N . LYS A 1 74 ? 8.945 -27.828 6.238 1 97.81 74 LYS A N 1
ATOM 572 C CA . LYS A 1 74 ? 10.133 -27.547 5.43 1 97.81 74 LYS A CA 1
ATOM 573 C C . LYS A 1 74 ? 10.016 -26.203 4.734 1 97.81 74 LYS A C 1
ATOM 575 O O . LYS A 1 74 ? 11.031 -25.531 4.496 1 97.81 74 LYS A O 1
ATOM 580 N N . ALA A 1 75 ? 8.859 -25.844 4.32 1 98.44 75 ALA A N 1
ATOM 581 C CA . ALA A 1 75 ? 8.594 -24.594 3.619 1 98.44 75 ALA A CA 1
ATOM 582 C C . ALA A 1 75 ? 7.48 -23.797 4.305 1 98.44 75 ALA A C 1
ATOM 584 O O . ALA A 1 75 ? 6.559 -24.391 4.875 1 98.44 75 ALA A O 1
ATOM 585 N N . VAL A 1 76 ? 7.57 -22.516 4.309 1 98.81 76 VAL A N 1
ATOM 586 C CA . VAL A 1 76 ? 6.535 -21.656 4.875 1 98.81 76 VAL A CA 1
ATOM 587 C C . VAL A 1 76 ? 5.43 -21.422 3.85 1 98.81 76 VAL A C 1
ATOM 589 O O . VAL A 1 76 ? 5.695 -20.984 2.727 1 98.81 76 VAL A O 1
ATOM 592 N N . ILE A 1 77 ? 4.238 -21.781 4.164 1 98.81 77 ILE A N 1
ATOM 593 C CA . ILE A 1 77 ? 3.061 -21.578 3.328 1 98.81 77 ILE A CA 1
ATOM 594 C C . ILE A 1 77 ? 2.148 -20.531 3.967 1 98.81 77 ILE A C 1
ATOM 596 O O . ILE A 1 77 ? 1.742 -20.688 5.121 1 98.81 77 ILE A O 1
ATOM 600 N N . PHE A 1 78 ? 1.854 -19.469 3.27 1 98.75 78 PHE A N 1
ATOM 601 C CA . PHE A 1 78 ? 1.039 -18.438 3.889 1 98.75 78 PHE A CA 1
ATOM 602 C C . PHE A 1 78 ? 0.272 -17.656 2.832 1 98.75 78 PHE A C 1
ATOM 604 O O . PHE A 1 78 ? 0.55 -17.766 1.637 1 98.75 78 PHE A O 1
ATOM 611 N N . ILE A 1 79 ? -0.74 -16.922 3.229 1 98.75 79 ILE A N 1
ATOM 612 C CA . ILE A 1 79 ? -1.5 -16.016 2.369 1 98.75 79 ILE A CA 1
ATOM 613 C C . ILE A 1 79 ? -0.951 -14.602 2.49 1 98.75 79 ILE A C 1
ATOM 615 O O . ILE A 1 79 ? -0.73 -14.109 3.6 1 98.75 79 ILE A O 1
ATOM 619 N N . GLN A 1 80 ? -0.733 -13.953 1.416 1 98.81 80 GLN A N 1
ATOM 620 C CA . GLN A 1 80 ? -0.119 -12.633 1.308 1 98.81 80 GLN A CA 1
ATOM 621 C C . GLN A 1 80 ? -0.781 -11.641 2.256 1 98.81 80 GLN A C 1
ATOM 623 O O . GLN A 1 80 ? -0.1 -10.969 3.035 1 98.81 80 GLN A O 1
ATOM 628 N N . SER A 1 81 ? -2.125 -11.594 2.271 1 98.62 81 SER A N 1
ATOM 629 C CA . SER A 1 81 ? -2.893 -10.594 3.004 1 98.62 81 SER A CA 1
ATOM 630 C C . SER A 1 81 ? -2.842 -10.844 4.508 1 98.62 81 SER A C 1
ATOM 632 O O . SER A 1 81 ? -3.271 -10.008 5.297 1 98.62 81 SER A O 1
ATOM 634 N N . GLN A 1 82 ? -2.256 -11.977 4.91 1 98.19 82 GLN A N 1
ATOM 635 C CA . GLN A 1 82 ? -2.164 -12.305 6.328 1 98.19 82 GLN A CA 1
ATOM 636 C C . GLN A 1 82 ? -0.874 -11.766 6.938 1 98.19 82 GLN A C 1
ATOM 638 O O . GLN A 1 82 ? -0.654 -11.875 8.141 1 98.19 82 GLN A O 1
ATOM 643 N N . VAL A 1 83 ? -0.046 -11.195 6.168 1 98.56 83 VAL A N 1
ATOM 644 C CA . VAL A 1 83 ? 1.2 -10.562 6.594 1 98.56 83 VAL A CA 1
ATOM 645 C C . VAL A 1 83 ? 1.202 -9.094 6.188 1 98.56 83 VAL A C 1
ATOM 647 O O . VAL A 1 83 ? 1.534 -8.758 5.047 1 98.56 83 VAL A O 1
ATOM 650 N N . ALA A 1 84 ? 0.968 -8.172 7.102 1 98.38 84 ALA A N 1
ATOM 651 C CA . ALA A 1 84 ? 0.742 -6.754 6.852 1 98.38 84 ALA A CA 1
ATOM 652 C C . ALA A 1 84 ? 1.955 -6.113 6.18 1 98.38 84 ALA A C 1
ATOM 654 O O . ALA A 1 84 ? 1.817 -5.152 5.422 1 98.38 84 ALA A O 1
ATOM 655 N N . ALA A 1 85 ? 3.1 -6.715 6.402 1 98.88 85 ALA A N 1
ATOM 656 C CA . ALA A 1 85 ? 4.355 -6.156 5.918 1 98.88 85 ALA A CA 1
ATOM 657 C C . ALA A 1 85 ? 4.352 -6.043 4.395 1 98.88 85 ALA A C 1
ATOM 659 O O . ALA A 1 85 ? 5 -5.156 3.832 1 98.88 85 ALA A O 1
ATOM 660 N N . HIS A 1 86 ? 3.621 -6.906 3.688 1 98.94 86 HIS A N 1
ATOM 661 C CA . HIS A 1 86 ? 3.574 -6.863 2.23 1 98.94 86 HIS A CA 1
ATOM 662 C C . HIS A 1 86 ? 3.037 -5.523 1.736 1 98.94 86 HIS A C 1
ATOM 664 O O . HIS A 1 86 ? 3.664 -4.871 0.899 1 98.94 86 HIS A O 1
ATOM 670 N N . ALA A 1 87 ? 1.922 -5.109 2.314 1 98.88 87 ALA A N 1
ATOM 671 C CA . ALA A 1 87 ? 1.335 -3.836 1.902 1 98.88 87 ALA A CA 1
ATOM 672 C C . ALA A 1 87 ? 2.215 -2.664 2.326 1 98.88 87 ALA A C 1
ATOM 674 O O . ALA A 1 87 ? 2.363 -1.691 1.582 1 98.88 87 ALA A O 1
ATOM 675 N N . GLU A 1 88 ? 2.768 -2.717 3.533 1 98.88 88 GLU A N 1
ATOM 676 C CA . GLU A 1 88 ? 3.6 -1.63 4.043 1 98.88 88 GLU A CA 1
ATOM 677 C C . GLU A 1 88 ? 4.832 -1.422 3.166 1 98.88 88 GLU A C 1
ATOM 679 O O . GLU A 1 88 ? 5.105 -0.303 2.729 1 98.88 88 GLU A O 1
ATOM 684 N N . LEU A 1 89 ? 5.566 -2.521 2.906 1 98.94 89 LEU A N 1
ATOM 685 C CA . LEU A 1 89 ? 6.738 -2.379 2.051 1 98.94 89 LEU A CA 1
ATOM 686 C C . LEU A 1 89 ? 6.328 -2.078 0.612 1 98.94 89 LEU A C 1
ATOM 688 O O . LEU A 1 89 ? 7.055 -1.402 -0.118 1 98.94 89 LEU A O 1
ATOM 692 N N . GLY A 1 90 ? 5.148 -2.6 0.182 1 98.88 90 GLY A N 1
ATOM 693 C CA . GLY A 1 90 ? 4.633 -2.221 -1.124 1 98.88 90 GLY A CA 1
ATOM 694 C C . GLY A 1 90 ? 4.547 -0.719 -1.319 1 98.88 90 GLY A C 1
ATOM 695 O O . GLY A 1 90 ? 4.961 -0.199 -2.359 1 98.88 90 GLY A O 1
ATOM 696 N N . TRP A 1 91 ? 4.043 -0.033 -0.29 1 98.88 91 TRP A N 1
ATOM 697 C CA . TRP A 1 91 ? 3.967 1.424 -0.328 1 98.88 91 TRP A CA 1
ATOM 698 C C . TRP A 1 91 ? 5.359 2.041 -0.41 1 98.88 91 TRP A C 1
ATOM 700 O O . TRP A 1 91 ? 5.594 2.953 -1.208 1 98.88 91 TRP A O 1
ATOM 710 N N . LEU A 1 92 ? 6.262 1.547 0.418 1 98.88 92 LEU A N 1
ATOM 711 C CA . LEU A 1 92 ? 7.613 2.094 0.419 1 98.88 92 LEU A CA 1
ATOM 712 C C . LEU A 1 92 ? 8.289 1.873 -0.931 1 98.88 92 LEU A C 1
ATOM 714 O O . LEU A 1 92 ? 9.039 2.73 -1.4 1 98.88 92 LEU A O 1
ATOM 718 N N . MET A 1 93 ? 8.016 0.731 -1.578 1 98.88 93 MET A N 1
ATOM 719 C CA . MET A 1 93 ? 8.602 0.465 -2.891 1 98.88 93 MET A CA 1
ATOM 720 C C . MET A 1 93 ? 7.988 1.374 -3.951 1 98.88 93 MET A C 1
ATOM 722 O O . MET A 1 93 ? 8.656 1.741 -4.918 1 98.88 93 MET A O 1
ATOM 726 N N . GLU A 1 94 ? 6.707 1.739 -3.795 1 98.69 94 GLU A N 1
ATOM 727 C CA . GLU A 1 94 ? 6.109 2.701 -4.715 1 98.69 94 GLU A CA 1
ATOM 728 C C . GLU A 1 94 ? 6.859 4.031 -4.688 1 98.69 94 GLU A C 1
ATOM 730 O O . GLU A 1 94 ? 6.883 4.758 -5.684 1 98.69 94 GLU A O 1
ATOM 735 N N . THR A 1 95 ? 7.43 4.391 -3.498 1 98.31 95 THR A N 1
ATOM 736 C CA . THR A 1 95 ? 8.188 5.633 -3.404 1 98.31 95 THR A CA 1
ATOM 737 C C . THR A 1 95 ? 9.5 5.523 -4.176 1 98.31 95 THR A C 1
ATOM 739 O O . THR A 1 95 ? 10.133 6.535 -4.484 1 98.31 95 THR A O 1
ATOM 742 N N . GLN A 1 96 ? 9.953 4.305 -4.457 1 98.12 96 GLN A N 1
ATOM 743 C CA . GLN A 1 96 ? 11.188 4.074 -5.191 1 98.12 96 GLN A CA 1
ATOM 744 C C . GLN A 1 96 ? 10.914 3.902 -6.684 1 98.12 96 GLN A C 1
ATOM 746 O O . GLN A 1 96 ? 11.805 4.121 -7.512 1 98.12 96 GLN A O 1
ATOM 751 N N . ALA A 1 97 ? 9.719 3.424 -7 1 98.25 97 ALA A N 1
ATOM 752 C CA . ALA A 1 97 ? 9.328 3.221 -8.398 1 98.25 97 ALA A CA 1
ATOM 753 C C . ALA A 1 97 ? 8.852 4.523 -9.031 1 98.25 97 ALA A C 1
ATOM 755 O O . ALA A 1 97 ? 8.25 5.367 -8.359 1 98.25 97 ALA A O 1
ATOM 756 N N . HIS A 1 98 ? 9.094 4.664 -10.32 1 97.31 98 HIS A N 1
ATOM 757 C CA . HIS A 1 98 ? 8.672 5.867 -11.031 1 97.31 98 HIS A CA 1
ATOM 758 C C . HIS A 1 98 ? 7.488 5.582 -11.945 1 97.31 98 HIS A C 1
ATOM 760 O O . HIS A 1 98 ? 7.395 4.5 -12.531 1 97.31 98 HIS A O 1
ATOM 766 N N . VAL A 1 99 ? 6.641 6.582 -12.094 1 96.94 99 VAL A N 1
ATOM 767 C CA . VAL A 1 99 ? 5.461 6.465 -12.945 1 96.94 99 VAL A CA 1
ATOM 768 C C . VAL A 1 99 ? 5.883 6.062 -14.359 1 96.94 99 VAL A C 1
ATOM 770 O O . VAL A 1 99 ? 5.277 5.176 -14.961 1 96.94 99 VAL A O 1
ATOM 773 N N . GLY A 1 100 ? 6.996 6.676 -14.828 1 94.88 100 GLY A N 1
AT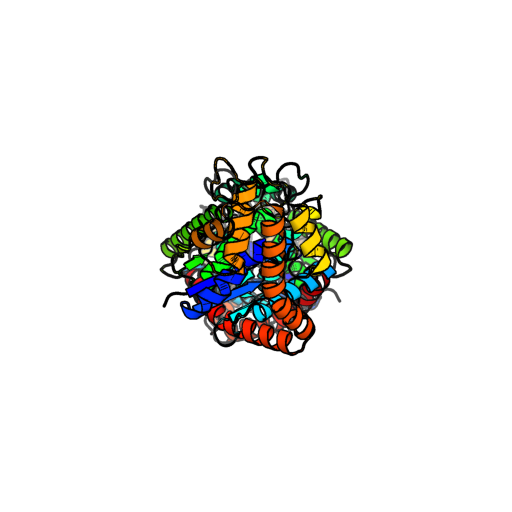OM 774 C CA . GLY A 1 100 ? 7.484 6.363 -16.156 1 94.88 100 GLY A CA 1
ATOM 775 C C . GLY A 1 100 ? 7.887 4.91 -16.328 1 94.88 100 GLY A C 1
ATOM 776 O O . GLY A 1 100 ? 7.582 4.281 -17.344 1 94.88 100 GLY A O 1
ATOM 777 N N . GLU A 1 101 ? 8.539 4.32 -15.328 1 95.75 101 GLU A N 1
ATOM 778 C CA . GLU A 1 101 ? 8.984 2.93 -15.344 1 95.75 101 GLU A CA 1
ATOM 779 C C . GLU A 1 101 ? 7.793 1.975 -15.383 1 95.75 101 GLU A C 1
ATOM 781 O O . GLU A 1 101 ? 7.805 0.988 -16.125 1 95.75 101 GLU A O 1
ATOM 786 N N . LEU A 1 102 ? 6.82 2.316 -14.602 1 97.06 102 LEU A N 1
ATOM 787 C CA . LEU A 1 102 ? 5.652 1.446 -14.5 1 97.06 102 LEU A CA 1
ATOM 788 C C . LEU A 1 102 ? 4.805 1.521 -15.766 1 97.06 102 LEU A C 1
ATOM 790 O O . LEU A 1 102 ? 4.246 0.513 -16.203 1 97.06 102 LEU A O 1
ATOM 794 N N . ASN A 1 103 ? 4.758 2.695 -16.359 1 94.44 103 ASN A N 1
ATOM 795 C CA . ASN A 1 103 ? 4.012 2.9 -17.594 1 94.44 103 ASN A CA 1
ATOM 796 C C . ASN A 1 103 ? 4.578 2.061 -18.734 1 94.44 103 ASN A C 1
ATOM 798 O O . ASN A 1 103 ? 3.852 1.694 -19.656 1 94.44 103 ASN A O 1
ATOM 802 N N . ARG A 1 104 ? 5.781 1.7 -18.625 1 94.06 104 ARG A N 1
ATOM 803 C CA . ARG A 1 104 ? 6.461 1.01 -19.719 1 94.06 104 ARG A CA 1
ATOM 804 C C . ARG A 1 104 ? 6.41 -0.502 -19.531 1 94.06 104 ARG A C 1
ATOM 806 O O . ARG A 1 104 ? 6.883 -1.258 -20.375 1 94.06 104 ARG A O 1
ATOM 813 N N . MET A 1 105 ? 5.852 -0.917 -18.484 1 94.56 105 MET A N 1
ATOM 814 C CA . MET A 1 105 ? 5.758 -2.354 -18.25 1 94.56 105 MET A CA 1
ATOM 815 C C . MET A 1 105 ? 4.855 -3.025 -19.266 1 94.56 105 MET A C 1
ATOM 817 O O . MET A 1 105 ? 3.752 -2.545 -19.547 1 94.56 105 MET A O 1
ATOM 821 N N . THR A 1 106 ? 5.27 -4.129 -19.797 1 92.94 106 THR A N 1
ATOM 822 C CA . THR A 1 106 ? 4.555 -4.859 -20.844 1 92.94 106 THR A CA 1
ATOM 823 C C . THR A 1 106 ? 3.213 -5.371 -20.312 1 92.94 106 THR A C 1
ATOM 825 O O . THR A 1 106 ? 2.188 -5.23 -20.984 1 92.94 106 THR A O 1
ATOM 828 N N . GLN A 1 107 ? 3.242 -5.902 -19.188 1 90.81 107 GLN A N 1
ATOM 829 C CA . GLN A 1 107 ? 2.02 -6.469 -18.625 1 90.81 107 GLN A CA 1
ATOM 830 C C . GLN A 1 107 ? 0.963 -5.391 -18.406 1 90.81 107 GLN A C 1
ATOM 832 O O . GLN A 1 107 ? -0.226 -5.625 -18.641 1 90.81 107 GLN A O 1
ATOM 837 N N . PHE A 1 108 ? 1.36 -4.262 -17.984 1 93.19 108 PHE A N 1
ATOM 838 C CA . PHE A 1 108 ? 0.411 -3.17 -17.781 1 93.19 108 PHE A CA 1
ATOM 839 C C . PHE A 1 108 ? -0.216 -2.752 -19.109 1 93.19 108 PHE A C 1
ATOM 841 O O . PHE A 1 108 ? -1.434 -2.584 -19.203 1 93.19 108 PHE A O 1
ATOM 848 N N . LYS A 1 109 ? 0.605 -2.613 -20.078 1 92.06 109 LYS A N 1
ATOM 849 C CA . LYS A 1 109 ? 0.128 -2.221 -21.406 1 92.06 109 LYS A CA 1
ATOM 850 C C . LYS A 1 109 ? -0.879 -3.23 -21.953 1 92.06 109 LYS A C 1
ATOM 852 O O . LYS A 1 109 ? -1.937 -2.848 -22.453 1 92.06 109 LYS A O 1
ATOM 857 N N . GLU A 1 110 ? -0.558 -4.426 -21.766 1 89.81 110 GLU A N 1
ATOM 858 C CA . GLU A 1 110 ? -1.415 -5.488 -22.281 1 89.81 110 GLU A CA 1
ATOM 859 C C . GLU A 1 110 ? -2.744 -5.535 -21.531 1 89.81 110 GLU A C 1
ATOM 861 O O . GLU A 1 110 ? -3.807 -5.652 -22.141 1 89.81 110 GLU A O 1
ATOM 866 N N . LYS A 1 111 ? -2.686 -5.406 -20.281 1 87.19 111 LYS A N 1
ATOM 867 C CA . LYS A 1 111 ? -3.879 -5.562 -19.453 1 87.19 111 LYS A CA 1
ATOM 868 C C . LYS A 1 111 ? -4.746 -4.309 -19.5 1 87.19 111 LYS A C 1
ATOM 870 O O . LYS A 1 111 ? -5.949 -4.367 -19.234 1 87.19 111 LYS A O 1
ATOM 875 N N . SER A 1 112 ? -4.145 -3.221 -19.703 1 88.56 112 SER A N 1
ATOM 876 C CA . SER A 1 112 ? -4.883 -1.963 -19.734 1 88.56 112 SER A CA 1
ATOM 877 C C . SER A 1 112 ? -5.48 -1.697 -21.109 1 88.56 112 SER A C 1
ATOM 879 O O . SER A 1 112 ? -6.355 -0.842 -21.266 1 88.56 112 SER A O 1
ATOM 881 N N . ASP A 1 113 ? -5.004 -2.391 -22.047 1 84.94 113 ASP A N 1
ATOM 882 C CA . ASP A 1 113 ? -5.414 -2.141 -23.422 1 84.94 113 ASP A CA 1
ATOM 883 C C . ASP A 1 113 ? -6.914 -2.361 -23.609 1 84.94 113 ASP A C 1
ATOM 885 O O . ASP A 1 113 ? -7.441 -3.406 -23.219 1 84.94 113 ASP A O 1
ATOM 889 N N . GLY A 1 114 ? -7.598 -1.38 -24.141 1 77.75 114 GLY A N 1
ATOM 890 C CA . GLY A 1 114 ? -9.008 -1.475 -24.469 1 77.75 114 GLY A CA 1
ATOM 891 C C . GLY A 1 114 ? -9.922 -1.302 -23.266 1 77.75 114 GLY A C 1
ATOM 892 O O . GLY A 1 114 ? -11.141 -1.398 -23.391 1 77.75 114 GLY A O 1
ATOM 893 N N . ARG A 1 115 ? -9.32 -1.195 -22.078 1 81 115 ARG A N 1
ATOM 894 C CA . ARG A 1 115 ? -10.141 -1.036 -20.891 1 81 115 ARG A CA 1
ATOM 895 C C . ARG A 1 115 ? -10.414 0.438 -20.594 1 81 115 ARG A C 1
ATOM 897 O O . ARG A 1 115 ? -9.523 1.276 -20.75 1 81 115 ARG A O 1
ATOM 904 N N . GLU A 1 116 ? -11.633 0.665 -20.328 1 72.25 116 GLU A N 1
ATOM 905 C CA . GLU A 1 116 ? -12.031 2.039 -20.047 1 72.25 116 GLU A CA 1
ATOM 906 C C . GLU A 1 116 ? -11.531 2.479 -18.672 1 72.25 116 GLU A C 1
ATOM 908 O O . GLU A 1 116 ? -11.062 3.607 -18.5 1 72.25 116 GLU A O 1
ATOM 913 N N . ALA A 1 117 ? -11.672 1.564 -17.75 1 84.88 117 ALA A N 1
ATOM 914 C CA . ALA A 1 117 ? -11.25 1.88 -16.391 1 84.88 117 ALA A CA 1
ATOM 915 C C . ALA A 1 117 ? -10.234 0.862 -15.875 1 84.88 117 ALA A C 1
ATOM 917 O O . ALA A 1 117 ? -10.516 -0.339 -15.844 1 84.88 117 ALA A O 1
ATOM 918 N N . VAL A 1 118 ? -9.039 1.367 -15.648 1 93.69 118 VAL A N 1
ATOM 919 C CA . VAL A 1 118 ? -7.941 0.551 -15.133 1 93.69 118 VAL A CA 1
ATOM 920 C C . VAL A 1 118 ? -7.637 0.938 -13.688 1 93.69 118 VAL A C 1
ATOM 922 O O . VAL A 1 118 ? -7.422 2.115 -13.391 1 93.69 118 VAL A O 1
ATOM 925 N N . SER A 1 119 ? -7.699 -0.03 -12.844 1 96.25 119 SER A N 1
ATOM 926 C CA . SER A 1 119 ? -7.402 0.258 -11.445 1 96.25 119 SER A CA 1
ATOM 927 C C . SER A 1 119 ? -5.957 0.709 -11.266 1 96.25 119 SER A C 1
ATOM 929 O O . SER A 1 119 ? -5.07 0.265 -11.992 1 96.25 119 SER A O 1
ATOM 931 N N . SER A 1 120 ? -5.703 1.57 -10.328 1 97.81 120 SER A N 1
ATOM 932 C CA . SER A 1 120 ? -4.34 2.012 -10.039 1 97.81 120 SER A CA 1
ATOM 933 C C . SER A 1 120 ? -3.508 0.881 -9.445 1 97.81 120 SER A C 1
ATOM 935 O O . SER A 1 120 ? -2.281 0.879 -9.562 1 97.81 120 SER A O 1
ATOM 937 N N . ALA A 1 121 ? -4.211 -0.131 -8.852 1 98.38 121 ALA A N 1
ATOM 938 C CA . ALA A 1 121 ? -3.504 -1.292 -8.32 1 98.38 121 ALA A CA 1
ATOM 939 C C . ALA A 1 121 ? -2.867 -2.107 -9.445 1 98.38 121 ALA A C 1
ATOM 941 O O . ALA A 1 121 ? -1.776 -2.66 -9.273 1 98.38 121 ALA A O 1
ATOM 942 N N . LEU A 1 122 ? -3.553 -2.201 -10.609 1 97.56 122 LEU A N 1
ATOM 943 C CA . LEU A 1 122 ? -2.99 -2.883 -11.773 1 97.56 122 LEU A CA 1
ATOM 944 C C . LEU A 1 122 ? -1.74 -2.166 -12.273 1 97.56 122 LEU A C 1
ATOM 946 O O . LEU A 1 122 ? -0.831 -2.799 -12.812 1 97.56 122 LEU A O 1
ATOM 950 N N . PHE A 1 123 ? -1.719 -0.894 -12.039 1 97.38 123 PHE A N 1
ATOM 951 C CA . PHE A 1 123 ? -0.594 -0.056 -12.438 1 97.38 123 PHE A CA 1
ATOM 952 C C . PHE A 1 123 ? 0.577 -0.229 -11.477 1 97.38 123 PHE A C 1
ATOM 954 O O . PHE A 1 123 ? 1.728 -0.331 -11.906 1 97.38 123 PHE A O 1
ATOM 961 N N . THR A 1 124 ? 0.332 -0.354 -10.164 1 98.5 124 THR A N 1
ATOM 962 C CA . THR A 1 124 ? 1.412 -0.251 -9.188 1 98.5 124 THR A CA 1
ATOM 963 C C . THR A 1 124 ? 1.763 -1.624 -8.625 1 98.5 124 THR A C 1
ATOM 965 O O . THR A 1 124 ? 2.707 -1.757 -7.84 1 98.5 124 THR A O 1
ATOM 968 N N . TYR A 1 125 ? 1.103 -2.699 -9.008 1 98.12 125 TYR A N 1
ATOM 969 C CA . TYR A 1 125 ? 1.316 -4.008 -8.398 1 98.12 125 TYR A CA 1
ATOM 970 C C . TYR A 1 125 ? 2.75 -4.48 -8.609 1 98.12 125 TYR A C 1
ATOM 972 O O . TYR A 1 125 ? 3.252 -5.312 -7.852 1 98.12 125 TYR A O 1
ATOM 980 N N . PRO A 1 126 ? 3.535 -4.027 -9.648 1 98.25 126 PRO A N 1
ATOM 981 C CA . PRO A 1 126 ? 4.941 -4.434 -9.719 1 98.25 126 PRO A CA 1
ATOM 982 C C . PRO A 1 126 ? 5.738 -4.016 -8.492 1 98.25 126 PRO A C 1
ATOM 984 O O . PRO A 1 126 ? 6.668 -4.715 -8.086 1 98.25 126 PRO A O 1
ATOM 987 N N . ALA A 1 127 ? 5.402 -2.852 -7.902 1 98.69 127 ALA A N 1
ATOM 988 C CA . ALA A 1 127 ? 6.035 -2.434 -6.652 1 98.69 127 ALA A CA 1
ATOM 989 C C . ALA A 1 127 ? 5.664 -3.373 -5.508 1 98.69 127 ALA A C 1
ATOM 991 O O . ALA A 1 127 ? 6.5 -3.684 -4.656 1 98.69 127 ALA A O 1
ATOM 992 N N . LEU A 1 128 ? 4.359 -3.811 -5.461 1 98.81 128 LEU A N 1
ATOM 993 C CA . LEU A 1 128 ? 3.932 -4.789 -4.469 1 98.81 128 LEU A CA 1
ATOM 994 C C . LEU A 1 128 ? 4.672 -6.109 -4.648 1 98.81 128 LEU A C 1
ATOM 996 O O . LEU A 1 128 ? 5.062 -6.746 -3.67 1 98.81 128 LEU A O 1
ATOM 1000 N N . MET A 1 129 ? 4.855 -6.531 -5.906 1 98.44 129 MET A N 1
ATOM 1001 C CA . MET A 1 129 ? 5.609 -7.75 -6.184 1 98.44 129 MET A CA 1
ATOM 1002 C C . MET A 1 129 ? 7.043 -7.633 -5.684 1 98.44 129 MET A C 1
ATOM 1004 O O . MET A 1 129 ? 7.582 -8.578 -5.102 1 98.44 129 MET A O 1
ATOM 1008 N N . ALA A 1 130 ? 7.652 -6.484 -5.938 1 98.75 130 ALA A N 1
ATOM 1009 C CA . ALA A 1 130 ? 9 -6.242 -5.418 1 98.75 130 ALA A CA 1
ATOM 1010 C C . ALA A 1 130 ? 9.031 -6.398 -3.9 1 98.75 130 ALA A C 1
ATOM 1012 O O . ALA A 1 130 ? 9.938 -7.035 -3.357 1 98.75 130 ALA A O 1
ATOM 1013 N N . ALA A 1 131 ? 8.062 -5.824 -3.242 1 98.94 131 ALA A N 1
ATOM 1014 C CA . ALA A 1 131 ? 7.973 -5.93 -1.789 1 98.94 131 ALA A CA 1
ATOM 1015 C C . ALA A 1 131 ? 7.883 -7.391 -1.351 1 98.94 131 ALA A C 1
ATOM 1017 O O . ALA A 1 131 ? 8.539 -7.797 -0.389 1 98.94 131 ALA A O 1
ATOM 1018 N N . ASP A 1 132 ? 7.047 -8.188 -2.043 1 98.75 132 ASP A N 1
ATOM 1019 C CA . ASP A 1 132 ? 6.902 -9.602 -1.715 1 98.75 132 ASP A CA 1
ATOM 1020 C C . ASP A 1 132 ? 8.266 -10.297 -1.675 1 98.75 132 ASP A C 1
ATOM 1022 O O . ASP A 1 132 ? 8.555 -11.047 -0.744 1 98.75 132 ASP A O 1
ATOM 1026 N N . ILE A 1 133 ? 9.039 -10.008 -2.678 1 98.69 133 ILE A N 1
ATOM 1027 C CA . ILE A 1 133 ? 10.32 -10.688 -2.859 1 98.69 133 ILE A CA 1
ATOM 1028 C C . ILE A 1 133 ? 11.32 -10.18 -1.826 1 98.69 133 ILE A C 1
ATOM 1030 O O . ILE A 1 133 ? 11.992 -10.977 -1.159 1 98.69 133 ILE A O 1
ATOM 1034 N N . LEU A 1 134 ? 11.391 -8.922 -1.607 1 98.88 134 LEU A N 1
ATOM 1035 C CA . LEU A 1 134 ? 12.438 -8.281 -0.826 1 98.88 134 LEU A CA 1
ATOM 1036 C C . LEU A 1 134 ? 12.211 -8.484 0.667 1 98.88 134 LEU A C 1
ATOM 1038 O O . LEU A 1 134 ? 13.172 -8.555 1.442 1 98.88 134 LEU A O 1
ATOM 1042 N N . LEU A 1 135 ? 10.961 -8.602 1.123 1 98.94 135 LEU A N 1
ATOM 1043 C CA . LEU A 1 135 ? 10.633 -8.805 2.529 1 98.94 135 LEU A CA 1
ATOM 1044 C C . LEU A 1 135 ? 11.359 -10.031 3.086 1 98.94 135 LEU A C 1
ATOM 1046 O O . LEU A 1 135 ? 11.766 -10.039 4.246 1 98.94 135 LEU A O 1
ATOM 1050 N N . TYR A 1 136 ? 11.547 -11.031 2.281 1 98.81 136 TYR A N 1
ATOM 1051 C CA . TYR A 1 136 ? 12.078 -12.297 2.76 1 98.81 136 TYR A CA 1
ATOM 1052 C C . TYR A 1 136 ? 13.539 -12.469 2.35 1 98.81 136 TYR A C 1
ATOM 1054 O O . TYR A 1 136 ? 14.102 -13.562 2.457 1 98.81 136 TYR A O 1
ATOM 1062 N N . GLN A 1 137 ? 14.102 -11.375 1.821 1 98.56 137 GLN A N 1
ATOM 1063 C CA . GLN A 1 137 ? 15.492 -11.422 1.372 1 98.56 137 GLN A CA 1
ATOM 1064 C C . GLN A 1 137 ? 15.719 -12.594 0.417 1 98.56 137 GLN A C 1
ATOM 1066 O O . GLN A 1 137 ? 16.688 -13.328 0.554 1 98.56 137 GLN A O 1
ATOM 1071 N N . ALA A 1 138 ? 14.742 -12.812 -0.471 1 98.25 138 ALA A N 1
ATOM 1072 C CA . ALA A 1 138 ? 14.828 -13.93 -1.406 1 98.25 138 ALA A CA 1
ATOM 1073 C C . ALA A 1 138 ? 16.031 -13.773 -2.34 1 98.25 138 ALA A C 1
ATOM 1075 O O . ALA A 1 138 ? 16.219 -12.711 -2.943 1 98.25 138 ALA A O 1
ATOM 1076 N N . THR A 1 139 ? 16.828 -14.781 -2.434 1 97.56 139 THR A N 1
ATOM 1077 C CA . THR A 1 139 ? 17.984 -14.773 -3.326 1 97.56 139 THR A CA 1
ATOM 1078 C C . THR A 1 139 ? 17.625 -15.344 -4.691 1 97.56 139 THR A C 1
ATOM 1080 O O . THR A 1 139 ? 18.281 -15.039 -5.691 1 97.56 139 THR A O 1
ATOM 1083 N N . HIS A 1 140 ? 16.594 -16.203 -4.691 1 96.25 140 HIS A N 1
ATOM 1084 C CA . HIS A 1 140 ? 16.156 -16.875 -5.906 1 96.25 140 HIS A CA 1
ATOM 1085 C C . HIS A 1 140 ? 14.648 -16.781 -6.074 1 96.25 140 HIS A C 1
ATOM 1087 O O . HIS A 1 140 ? 13.898 -16.953 -5.109 1 96.25 140 HIS A O 1
ATOM 1093 N N . VAL A 1 141 ? 14.219 -16.484 -7.242 1 96.31 141 VAL A N 1
ATOM 1094 C CA . VAL A 1 141 ? 12.805 -16.344 -7.551 1 96.31 141 VAL A CA 1
ATOM 1095 C C . VAL A 1 141 ? 12.477 -17.062 -8.852 1 96.31 141 VAL A C 1
ATOM 1097 O O . VAL A 1 141 ? 12.93 -16.672 -9.93 1 96.31 141 VAL A O 1
ATOM 1100 N N . PRO A 1 142 ? 11.68 -18.141 -8.758 1 92.12 142 PRO A N 1
ATOM 1101 C CA . PRO A 1 142 ? 11.219 -18.766 -9.992 1 92.12 142 PRO A CA 1
ATOM 1102 C C . PRO A 1 142 ? 10.289 -17.859 -10.797 1 92.12 142 PRO A C 1
ATOM 1104 O O . PRO A 1 142 ? 9.289 -17.359 -10.266 1 92.12 142 PRO A O 1
ATOM 1107 N N . VAL A 1 143 ? 10.688 -17.562 -11.984 1 83.81 143 VAL A N 1
ATOM 1108 C CA . VAL A 1 143 ? 9.828 -16.688 -12.766 1 83.81 143 VAL A CA 1
ATOM 1109 C C . VAL A 1 143 ? 9.672 -17.234 -14.18 1 83.81 143 VAL A C 1
ATOM 1111 O O . VAL A 1 143 ? 10.609 -17.797 -14.742 1 83.81 143 VAL A O 1
ATOM 1114 N N . GLY A 1 144 ? 8.398 -17.125 -14.625 1 77.38 144 GLY A N 1
ATOM 1115 C CA . GLY A 1 144 ? 8.203 -17.328 -16.062 1 77.38 144 GLY A CA 1
ATOM 1116 C C . GLY A 1 144 ? 8.727 -16.172 -16.891 1 77.38 144 GLY A C 1
ATOM 1117 O O . GLY A 1 144 ? 9.109 -15.125 -16.359 1 77.38 144 GLY A O 1
ATOM 1118 N N . ASP A 1 145 ? 8.742 -16.297 -18.188 1 74.94 145 ASP A N 1
ATOM 1119 C CA . ASP A 1 145 ? 9.242 -15.289 -19.125 1 74.94 145 ASP A CA 1
ATOM 1120 C C . ASP A 1 145 ? 8.492 -13.969 -18.969 1 74.94 145 ASP A C 1
ATOM 1122 O O . ASP A 1 145 ? 9.07 -12.898 -19.141 1 74.94 145 ASP A O 1
ATOM 1126 N N . ASP A 1 146 ? 7.309 -14.117 -18.609 1 74.5 146 ASP A N 1
ATOM 1127 C CA . ASP A 1 146 ? 6.449 -12.945 -18.531 1 74.5 146 ASP A CA 1
ATOM 1128 C C . ASP A 1 146 ? 6.746 -12.133 -17.266 1 74.5 146 ASP A C 1
ATOM 1130 O O . ASP A 1 146 ? 6.371 -10.961 -17.188 1 74.5 146 ASP A O 1
ATOM 1134 N N . GLN A 1 147 ? 7.34 -12.719 -16.297 1 84.19 147 GLN A N 1
ATOM 1135 C CA . GLN A 1 147 ? 7.582 -12.039 -15.023 1 84.19 147 GLN A CA 1
ATOM 1136 C C . GLN A 1 147 ? 9.016 -11.523 -14.938 1 84.19 147 GLN A C 1
ATOM 1138 O O . GLN A 1 147 ? 9.391 -10.883 -13.953 1 84.19 147 GLN A O 1
ATOM 1143 N N . LYS A 1 148 ? 9.766 -11.773 -15.938 1 88.94 148 LYS A N 1
ATOM 1144 C CA . LYS A 1 148 ? 11.172 -11.359 -15.953 1 88.94 148 LYS A CA 1
ATOM 1145 C C . LYS A 1 148 ? 11.297 -9.844 -15.789 1 88.94 148 LYS A C 1
ATOM 1147 O O . LYS A 1 148 ? 12.172 -9.367 -15.062 1 88.94 148 LYS A O 1
ATOM 1152 N N . GLN A 1 149 ? 10.453 -9.141 -16.5 1 93.94 149 GLN A N 1
ATOM 1153 C CA . GLN A 1 149 ? 10.484 -7.684 -16.438 1 93.94 149 GLN A CA 1
ATOM 1154 C C . GLN A 1 149 ? 10.227 -7.199 -15.008 1 93.94 149 GLN A C 1
ATOM 1156 O O . GLN A 1 149 ? 10.852 -6.242 -14.547 1 93.94 149 GLN A O 1
ATOM 1161 N N . HIS A 1 150 ? 9.336 -7.844 -14.328 1 96.06 150 HIS A N 1
ATOM 1162 C CA . HIS A 1 150 ? 9.008 -7.465 -12.961 1 96.06 150 HIS A CA 1
ATOM 1163 C C . HIS A 1 150 ? 10.172 -7.766 -12.016 1 96.06 150 HIS A C 1
ATOM 1165 O O . HIS A 1 150 ? 10.43 -7 -11.086 1 96.06 150 HIS A O 1
ATOM 1171 N N . LEU A 1 151 ? 10.828 -8.836 -12.25 1 96.75 151 LEU A N 1
ATOM 1172 C CA . LEU A 1 151 ? 12 -9.141 -11.43 1 96.75 151 LEU A CA 1
ATOM 1173 C C . LEU A 1 151 ? 13.109 -8.133 -11.664 1 96.75 151 LEU A C 1
ATOM 1175 O O . LEU A 1 151 ? 13.836 -7.766 -10.734 1 96.75 151 LEU A O 1
ATOM 1179 N N . GLU A 1 152 ? 13.258 -7.754 -12.914 1 96.81 152 GLU A N 1
ATOM 1180 C CA . GLU A 1 152 ? 14.227 -6.711 -13.219 1 96.81 152 GLU A CA 1
ATOM 1181 C C . GLU A 1 152 ? 13.898 -5.418 -12.484 1 96.81 152 GLU A C 1
ATOM 1183 O O . GLU A 1 152 ? 14.789 -4.766 -11.93 1 96.81 152 GLU A O 1
ATOM 1188 N N . LEU A 1 153 ? 12.648 -5.074 -12.547 1 98 153 LEU A N 1
ATOM 1189 C CA . LEU A 1 153 ? 12.234 -3.898 -11.789 1 98 153 LEU A CA 1
ATOM 1190 C C . LEU A 1 153 ? 12.523 -4.074 -10.305 1 98 153 LEU A C 1
ATOM 1192 O O . LEU A 1 153 ? 12.961 -3.131 -9.641 1 98 153 LEU A O 1
ATOM 1196 N N . THR A 1 154 ? 12.258 -5.273 -9.773 1 98.5 154 THR A N 1
ATOM 1197 C CA . THR A 1 154 ? 12.531 -5.559 -8.367 1 98.5 154 THR A CA 1
ATOM 1198 C C . THR A 1 154 ? 14 -5.297 -8.047 1 98.5 154 THR A C 1
ATOM 1200 O O . THR A 1 154 ? 14.312 -4.668 -7.031 1 98.5 154 THR A O 1
ATOM 1203 N N . ARG A 1 155 ? 14.867 -5.719 -8.875 1 98.38 155 ARG A N 1
ATOM 1204 C CA . ARG A 1 155 ? 16.297 -5.5 -8.688 1 98.38 155 ARG A CA 1
ATOM 1205 C C . ARG A 1 155 ? 16.641 -4.012 -8.742 1 98.38 155 ARG A C 1
ATOM 1207 O O . ARG A 1 155 ? 17.422 -3.52 -7.926 1 98.38 155 ARG A O 1
ATOM 1214 N N . ASP A 1 156 ? 16.031 -3.33 -9.68 1 98.44 156 ASP A N 1
ATOM 1215 C CA . ASP A 1 156 ? 16.25 -1.892 -9.805 1 98.44 156 ASP A CA 1
ATOM 1216 C C . ASP A 1 156 ? 15.812 -1.158 -8.539 1 98.44 156 ASP A C 1
ATOM 1218 O O . ASP A 1 156 ? 16.531 -0.284 -8.039 1 98.44 156 ASP A O 1
ATOM 1222 N N . LEU A 1 157 ? 14.648 -1.5 -8.055 1 98.75 157 LEU A N 1
ATOM 1223 C CA . LEU A 1 157 ? 14.125 -0.844 -6.859 1 98.75 157 LEU A CA 1
ATOM 1224 C C . LEU A 1 157 ? 14.992 -1.147 -5.645 1 98.75 157 LEU A C 1
ATOM 1226 O O . LEU A 1 157 ? 15.242 -0.265 -4.82 1 98.75 157 LEU A O 1
ATOM 1230 N N . ALA A 1 158 ? 15.406 -2.412 -5.523 1 98.75 158 ALA A N 1
ATOM 1231 C CA . ALA A 1 158 ? 16.297 -2.797 -4.434 1 98.75 158 ALA A CA 1
ATOM 1232 C C . ALA A 1 158 ? 17.609 -2.014 -4.496 1 98.75 158 ALA A C 1
ATOM 1234 O O . ALA A 1 158 ? 18.078 -1.498 -3.48 1 98.75 158 ALA A O 1
ATOM 1235 N N . GLU A 1 159 ? 18.172 -1.951 -5.672 1 98.56 159 GLU A N 1
ATOM 1236 C CA . GLU A 1 159 ? 19.422 -1.225 -5.863 1 98.56 159 GLU A CA 1
ATOM 1237 C C . GLU A 1 159 ? 19.266 0.253 -5.52 1 98.56 159 GLU A C 1
ATOM 1239 O O . GLU A 1 159 ? 20.094 0.829 -4.824 1 98.56 159 GLU A O 1
ATOM 1244 N N . ARG A 1 160 ? 18.219 0.853 -6.051 1 98.12 160 ARG A N 1
ATOM 1245 C CA . ARG A 1 160 ? 17.938 2.258 -5.773 1 98.12 160 ARG A CA 1
ATOM 1246 C C . ARG A 1 160 ? 17.797 2.506 -4.273 1 98.12 160 ARG A C 1
ATOM 1248 O O . ARG A 1 160 ? 18.359 3.469 -3.746 1 98.12 160 ARG A O 1
ATOM 1255 N N . PHE A 1 161 ? 17.094 1.636 -3.594 1 98.75 161 PHE A N 1
ATOM 1256 C CA . PHE A 1 161 ? 16.906 1.759 -2.154 1 98.75 161 PHE A CA 1
ATOM 1257 C C . PHE A 1 161 ? 18.234 1.62 -1.42 1 98.75 161 PHE A C 1
ATOM 1259 O O . PHE A 1 161 ? 18.594 2.461 -0.588 1 98.75 161 PHE A O 1
ATOM 1266 N N . ASN A 1 162 ? 18.922 0.52 -1.759 1 98.69 162 ASN A N 1
ATOM 1267 C CA . ASN A 1 162 ? 20.188 0.242 -1.097 1 98.69 162 ASN A CA 1
ATOM 1268 C C . ASN A 1 162 ? 21.188 1.379 -1.3 1 98.69 162 ASN A C 1
ATOM 1270 O O . ASN A 1 162 ? 21.953 1.703 -0.395 1 98.69 162 ASN A O 1
ATOM 1274 N N . ASN A 1 163 ? 21.203 1.938 -2.48 1 98.19 163 ASN A N 1
ATOM 1275 C CA . ASN A 1 163 ? 22.109 3.045 -2.771 1 98.19 163 ASN A CA 1
ATOM 1276 C C . ASN A 1 163 ? 21.75 4.289 -1.964 1 98.19 163 ASN A C 1
ATOM 1278 O O . ASN A 1 163 ? 22.641 4.988 -1.47 1 98.19 163 ASN A O 1
ATOM 1282 N N . ARG A 1 164 ? 20.516 4.516 -1.84 1 97.62 164 ARG A N 1
ATOM 1283 C CA . ARG A 1 164 ? 20.047 5.746 -1.213 1 97.62 164 ARG A CA 1
ATOM 1284 C C . ARG A 1 164 ? 20.094 5.637 0.308 1 97.62 164 ARG A C 1
ATOM 1286 O O . ARG A 1 164 ? 20.453 6.594 0.993 1 97.62 164 ARG A O 1
ATOM 1293 N N . PHE A 1 165 ? 19.719 4.484 0.854 1 98.25 165 PHE A N 1
ATOM 1294 C CA . PHE A 1 165 ? 19.453 4.398 2.287 1 98.25 165 PHE A CA 1
ATOM 1295 C C . PHE A 1 165 ? 20.438 3.445 2.957 1 98.25 165 PHE A C 1
ATOM 1297 O O . PHE A 1 165 ? 20.453 3.326 4.184 1 98.25 165 PHE A O 1
ATOM 1304 N N . GLY A 1 166 ? 21.234 2.732 2.148 1 97.81 166 GLY A N 1
ATOM 1305 C CA . GLY A 1 166 ? 22.156 1.732 2.662 1 97.81 166 GLY A CA 1
ATOM 1306 C C . GLY A 1 166 ? 21.703 0.31 2.408 1 97.81 166 GLY A C 1
ATOM 1307 O O . GLY A 1 166 ? 20.547 0.083 2.018 1 97.81 166 GLY A O 1
ATOM 1308 N N . PRO A 1 167 ? 22.625 -0.687 2.566 1 97.88 167 PRO A N 1
ATOM 1309 C CA . PRO A 1 167 ? 22.312 -2.082 2.258 1 97.88 167 PRO A CA 1
ATOM 1310 C C . PRO A 1 167 ? 21.188 -2.633 3.129 1 97.88 167 PRO A C 1
ATOM 1312 O O . PRO A 1 167 ? 21.375 -2.875 4.32 1 97.88 167 PRO A O 1
ATOM 1315 N N . THR A 1 168 ? 20.078 -2.857 2.523 1 98.5 168 THR A N 1
ATOM 1316 C CA . THR A 1 168 ? 18.875 -3.311 3.215 1 98.5 168 THR A CA 1
ATOM 1317 C C . THR A 1 168 ? 18.328 -4.582 2.576 1 98.5 168 THR A C 1
ATOM 1319 O O . THR A 1 168 ? 17.891 -5.496 3.277 1 98.5 168 THR A O 1
ATOM 1322 N N . PHE A 1 169 ? 18.406 -4.652 1.249 1 98.75 169 PHE A N 1
ATOM 1323 C CA . PHE A 1 169 ? 17.75 -5.746 0.543 1 98.75 169 PHE A CA 1
ATOM 1324 C C . PHE A 1 169 ? 18.766 -6.578 -0.228 1 98.75 169 PHE A C 1
ATOM 1326 O O . PHE A 1 169 ? 19.703 -6.031 -0.818 1 98.75 169 PHE A O 1
ATOM 1333 N N . ALA A 1 170 ? 18.594 -7.902 -0.208 1 98 170 ALA A N 1
ATOM 1334 C CA . ALA A 1 170 ? 19.344 -8.805 -1.081 1 98 170 ALA A CA 1
ATOM 1335 C C . ALA A 1 170 ? 18.891 -8.664 -2.531 1 98 170 ALA A C 1
ATOM 1337 O O . ALA A 1 170 ? 17.734 -8.32 -2.799 1 98 170 ALA A O 1
ATOM 1338 N N . MET A 1 171 ? 19.781 -8.938 -3.441 1 97.69 171 MET A N 1
ATOM 1339 C CA . MET A 1 171 ? 19.469 -8.875 -4.863 1 97.69 171 MET A CA 1
ATOM 1340 C C . MET A 1 171 ? 18.969 -10.227 -5.371 1 97.69 171 MET A C 1
ATOM 1342 O O . MET A 1 171 ? 19.719 -11.203 -5.395 1 97.69 171 MET A O 1
ATOM 1346 N N . PRO A 1 172 ? 17.734 -10.305 -5.715 1 97.56 172 PRO A N 1
ATOM 1347 C CA . PRO A 1 172 ? 17.188 -11.594 -6.152 1 97.56 172 PRO A CA 1
ATOM 1348 C C . PRO A 1 172 ? 17.641 -11.969 -7.566 1 97.56 172 PRO A C 1
ATOM 1350 O O . PRO A 1 172 ? 17.828 -11.094 -8.406 1 97.56 172 PRO A O 1
ATOM 1353 N N . GLU A 1 173 ? 17.734 -13.25 -7.82 1 95.62 173 GLU A N 1
ATOM 1354 C CA . GLU A 1 173 ? 18.047 -13.797 -9.133 1 95.62 173 GLU A CA 1
ATOM 1355 C C . GLU A 1 173 ? 16.938 -14.719 -9.633 1 95.62 173 GLU A C 1
ATOM 1357 O O . GLU A 1 173 ? 16.297 -15.406 -8.836 1 95.62 173 GLU A O 1
ATOM 1362 N N . PRO A 1 174 ? 16.75 -14.742 -10.922 1 93.88 174 PRO A N 1
ATOM 1363 C CA . PRO A 1 174 ? 15.727 -15.633 -11.453 1 93.88 174 PRO A CA 1
ATOM 1364 C C . PRO A 1 174 ? 16.156 -17.094 -11.461 1 93.88 174 PRO A C 1
ATOM 1366 O O . PRO A 1 174 ? 17.344 -17.391 -11.625 1 93.88 174 PRO A O 1
ATOM 1369 N N . ILE A 1 175 ? 15.305 -17.938 -11.141 1 90.12 175 ILE A N 1
ATOM 1370 C CA . ILE A 1 175 ? 15.461 -19.359 -11.438 1 90.12 175 ILE A CA 1
ATOM 1371 C C . ILE A 1 175 ? 14.758 -19.688 -12.75 1 90.12 175 ILE A C 1
ATOM 1373 O O . ILE A 1 175 ? 13.539 -19.531 -12.867 1 90.12 175 ILE A O 1
ATOM 1377 N N . ILE A 1 176 ? 15.57 -20.031 -13.688 1 79.5 176 ILE A N 1
ATOM 1378 C CA . ILE A 1 176 ? 15 -20.391 -14.984 1 79.5 176 ILE A CA 1
ATOM 1379 C C . ILE A 1 176 ? 14.578 -21.859 -14.961 1 79.5 176 ILE A C 1
ATOM 1381 O O . ILE A 1 176 ? 15.383 -22.75 -14.656 1 79.5 176 ILE A O 1
ATOM 1385 N N . GLN A 1 177 ? 13.32 -22.031 -15.156 1 70.88 177 GLN A N 1
ATOM 1386 C CA . GLN A 1 177 ? 12.852 -23.406 -15.164 1 70.88 177 GLN A CA 1
ATOM 1387 C C . GLN A 1 177 ? 12.914 -24 -16.562 1 70.88 177 GLN A C 1
ATOM 1389 O O . GLN A 1 177 ? 12.656 -23.312 -17.547 1 70.88 177 GLN A O 1
ATOM 1394 N N . THR A 1 178 ? 13.688 -25.031 -16.75 1 60.75 178 THR A N 1
ATOM 1395 C CA . THR A 1 178 ? 13.914 -25.625 -18.062 1 60.75 178 THR A CA 1
ATOM 1396 C C . THR A 1 178 ? 12.656 -26.344 -18.547 1 60.75 178 THR A C 1
ATOM 1398 O O . THR A 1 178 ? 12.047 -25.953 -19.531 1 60.75 178 THR A O 1
ATOM 1401 N N . ILE A 1 179 ? 12.422 -27.719 -18.172 1 52.88 179 ILE A N 1
ATOM 1402 C CA . ILE A 1 179 ? 11.469 -28.656 -18.75 1 52.88 179 ILE A CA 1
ATOM 1403 C C . ILE A 1 179 ? 10.125 -28.547 -18.031 1 52.88 179 ILE A C 1
ATOM 1405 O O . ILE A 1 179 ? 10.07 -28.562 -16.797 1 52.88 179 ILE A O 1
ATOM 1409 N N . GLY A 1 180 ? 8.906 -28.328 -18.781 1 57.16 180 GLY A N 1
ATOM 1410 C CA . GLY A 1 180 ? 7.562 -28.391 -18.234 1 57.16 180 GLY A CA 1
ATOM 1411 C C . GLY A 1 180 ? 7.086 -27.047 -17.688 1 57.16 180 GLY A C 1
ATOM 1412 O O . GLY A 1 180 ? 5.992 -26.953 -17.125 1 57.16 180 GLY A O 1
ATOM 1413 N N . SER A 1 181 ? 7.996 -26.094 -17.984 1 61.5 181 SER A N 1
ATOM 1414 C CA . SER A 1 181 ? 7.684 -24.766 -17.453 1 61.5 181 SER A CA 1
ATOM 1415 C C . SER A 1 181 ? 6.508 -24.141 -18.188 1 61.5 181 SER A C 1
ATOM 1417 O O . SER A 1 181 ? 5.805 -23.297 -17.625 1 61.5 181 SER A O 1
ATOM 1419 N N . ARG A 1 182 ? 6.207 -24.844 -19.438 1 78.12 182 ARG A N 1
ATOM 1420 C CA . ARG A 1 182 ? 5.109 -24.234 -20.156 1 78.12 182 ARG A CA 1
ATOM 1421 C C . ARG A 1 182 ? 4.203 -25.281 -20.797 1 78.12 182 ARG A C 1
ATOM 1423 O O . ARG A 1 182 ? 4.562 -25.891 -21.797 1 78.12 182 ARG A O 1
ATOM 1430 N N . ILE A 1 183 ? 3.271 -25.781 -20.094 1 90.44 183 ILE A N 1
ATOM 1431 C CA . ILE A 1 183 ? 2.248 -26.656 -20.656 1 90.44 183 ILE A CA 1
ATOM 1432 C C . ILE A 1 183 ? 1.272 -25.844 -21.5 1 90.44 183 ILE A C 1
ATOM 1434 O O . ILE A 1 183 ? 0.711 -24.859 -21.016 1 90.44 183 ILE A O 1
ATOM 1438 N N . MET A 1 184 ? 1.146 -26.297 -22.766 1 93.88 184 MET A N 1
ATOM 1439 C CA . MET A 1 184 ? 0.348 -25.562 -23.734 1 93.88 184 MET A CA 1
ATOM 1440 C C . MET A 1 184 ? -1.046 -26.156 -23.875 1 93.88 184 MET A C 1
ATOM 1442 O O . MET A 1 184 ? -1.316 -27.234 -23.328 1 93.88 184 MET A O 1
ATOM 1446 N N . GLY A 1 185 ? -1.88 -25.453 -24.516 1 96.06 185 GLY A N 1
ATOM 1447 C CA . GLY A 1 185 ? -3.248 -25.906 -24.703 1 96.06 185 GLY A CA 1
ATOM 1448 C C . GLY A 1 185 ? -3.344 -27.188 -25.5 1 96.06 185 GLY A C 1
ATOM 1449 O O . GLY A 1 185 ? -2.535 -27.438 -26.391 1 96.06 185 GLY A O 1
ATOM 1450 N N . LEU A 1 186 ? -4.371 -27.953 -25.219 1 97.75 186 LEU A N 1
ATOM 1451 C CA . LEU A 1 186 ? -4.551 -29.234 -25.875 1 97.75 186 LEU A CA 1
ATOM 1452 C C . LEU A 1 186 ? -5.121 -29.062 -27.281 1 97.75 186 LEU A C 1
ATOM 1454 O O . LEU A 1 186 ? -5.012 -29.969 -28.109 1 97.75 186 LEU A O 1
ATOM 1458 N N . ASP A 1 187 ? -5.816 -27.922 -27.5 1 96.56 187 ASP A N 1
ATOM 1459 C CA . ASP A 1 187 ? -6.422 -27.641 -28.797 1 96.56 187 ASP A CA 1
ATOM 1460 C C . ASP A 1 187 ? -5.5 -26.781 -29.656 1 96.56 187 ASP A C 1
ATOM 1462 O O . ASP A 1 187 ? -5.66 -26.719 -30.875 1 96.56 187 ASP A O 1
ATOM 1466 N N . ASP A 1 188 ? -4.641 -25.984 -29 1 95.44 188 ASP A N 1
ATOM 1467 C CA . ASP A 1 188 ? -3.729 -25.062 -29.672 1 95.44 188 ASP A CA 1
ATOM 1468 C C . ASP A 1 188 ? -2.41 -24.938 -28.922 1 95.44 188 ASP A C 1
ATOM 1470 O O . ASP A 1 188 ? -2.311 -24.172 -27.953 1 95.44 188 ASP A O 1
ATOM 1474 N N . PRO A 1 189 ? -1.344 -25.625 -29.438 1 93.94 189 PRO A N 1
ATOM 1475 C CA . PRO A 1 189 ? -0.072 -25.641 -28.719 1 93.94 189 PRO A CA 1
ATOM 1476 C C . PRO A 1 189 ? 0.65 -24.297 -28.766 1 93.94 189 PRO A C 1
ATOM 1478 O O . PRO A 1 189 ? 1.678 -24.125 -28.109 1 93.94 189 PRO A O 1
ATOM 1481 N N . ALA A 1 190 ? 0.127 -23.359 -29.547 1 91.88 190 ALA A N 1
ATOM 1482 C CA . ALA A 1 190 ? 0.732 -22.031 -29.625 1 91.88 190 ALA A CA 1
ATOM 1483 C C . ALA A 1 190 ? 0.301 -21.156 -28.453 1 91.88 190 ALA A C 1
ATOM 1485 O O . ALA A 1 190 ? 0.894 -20.109 -28.203 1 91.88 190 ALA A O 1
ATOM 1486 N N . LYS A 1 191 ? -0.688 -21.672 -27.734 1 91.81 191 LYS A N 1
ATOM 1487 C CA . LYS A 1 191 ? -1.211 -20.922 -26.594 1 91.81 191 LYS A CA 1
ATOM 1488 C C . LYS A 1 191 ? -1.01 -21.688 -25.297 1 91.81 191 LYS A C 1
ATOM 1490 O O . LYS A 1 191 ? -1.213 -22.906 -25.25 1 91.81 191 LYS A O 1
ATOM 1495 N N . LYS A 1 192 ? -0.634 -20.922 -24.359 1 88.38 192 LYS A N 1
ATOM 1496 C CA . LYS A 1 192 ? -0.499 -21.531 -23.047 1 88.38 192 LYS A CA 1
ATOM 1497 C C . LYS A 1 192 ? -1.837 -22.078 -22.547 1 88.38 192 LYS A C 1
ATOM 1499 O O . LYS A 1 192 ? -2.887 -21.484 -22.797 1 88.38 192 LYS A O 1
ATOM 1504 N N . MET A 1 193 ? -1.751 -23.203 -21.859 1 92.69 193 MET A N 1
ATOM 1505 C CA . MET A 1 193 ? -2.971 -23.75 -21.266 1 92.69 193 MET A CA 1
ATOM 1506 C C . MET A 1 193 ? -3.596 -22.75 -20.297 1 92.69 193 MET A C 1
ATOM 1508 O O . MET A 1 193 ? -2.91 -22.203 -19.438 1 92.69 193 MET A O 1
ATOM 1512 N N . SER A 1 194 ? -4.871 -22.5 -20.484 1 89 194 SER A N 1
ATOM 1513 C CA . SER A 1 194 ? -5.535 -21.484 -19.672 1 89 194 SER A CA 1
ATOM 1514 C C . SER A 1 194 ? -6.98 -21.875 -19.375 1 89 194 SER A C 1
ATOM 1516 O O . SER A 1 194 ? -7.703 -22.328 -20.266 1 89 194 SER A O 1
ATOM 1518 N N . LYS A 1 195 ? -7.316 -21.547 -18.203 1 83.38 195 LYS A N 1
ATOM 1519 C CA . LYS A 1 195 ? -8.688 -21.797 -17.781 1 83.38 195 LYS A CA 1
ATOM 1520 C C . LYS A 1 195 ? -9.656 -20.828 -18.453 1 83.38 195 LYS A C 1
ATOM 1522 O O . LYS A 1 195 ? -10.867 -21.047 -18.469 1 83.38 195 LYS A O 1
ATOM 1527 N N . SER A 1 196 ? -9.133 -19.766 -18.891 1 83.19 196 SER A N 1
ATOM 1528 C CA . SER A 1 196 ? -9.977 -18.75 -19.5 1 83.19 196 SER A CA 1
ATOM 1529 C C . SER A 1 196 ? -10.281 -19.078 -20.953 1 83.19 196 SER A C 1
ATOM 1531 O O . SER A 1 196 ? -11.086 -18.391 -21.594 1 83.19 196 SER A O 1
ATOM 1533 N N . ASN A 1 197 ? -9.648 -20.125 -21.453 1 89.75 197 ASN A N 1
ATOM 1534 C CA . ASN A 1 197 ? -9.969 -20.547 -22.812 1 89.75 197 ASN A CA 1
ATOM 1535 C C . ASN A 1 197 ? -11.43 -20.984 -22.938 1 89.75 197 ASN A C 1
ATOM 1537 O O . ASN A 1 197 ? -11.914 -21.781 -22.125 1 89.75 197 ASN A O 1
ATOM 1541 N N . PRO A 1 198 ? -12.109 -20.438 -23.891 1 91.44 198 PRO A N 1
ATOM 1542 C CA . PRO A 1 198 ? -13.523 -20.781 -24.031 1 91.44 198 PRO A CA 1
ATOM 1543 C C . PRO A 1 198 ? -13.742 -22.25 -24.344 1 91.44 198 PRO A C 1
ATOM 1545 O O . PRO A 1 198 ? -14.812 -22.797 -24.047 1 91.44 198 PRO A O 1
ATOM 1548 N N . ASN A 1 199 ? -12.812 -22.891 -24.984 1 94.5 199 ASN A N 1
ATOM 1549 C CA . ASN A 1 199 ? -12.883 -24.328 -25.25 1 94.5 199 ASN A CA 1
ATOM 1550 C C . ASN A 1 199 ? -12.43 -25.156 -24.047 1 94.5 199 ASN A C 1
ATOM 1552 O O . ASN A 1 199 ? -11.234 -25.312 -23.812 1 94.5 199 ASN A O 1
ATOM 1556 N N . VAL A 1 200 ? -13.32 -25.797 -23.438 1 93.88 200 VAL A N 1
ATOM 1557 C CA . VAL A 1 200 ? -13.07 -26.5 -22.188 1 93.88 200 VAL A CA 1
ATOM 1558 C C . VAL A 1 200 ? -12.18 -27.719 -22.438 1 93.88 200 VAL A C 1
ATOM 1560 O O . VAL A 1 200 ? -11.562 -28.25 -21.516 1 93.88 200 VAL A O 1
ATOM 1563 N N . SER A 1 201 ? -12.133 -28.156 -23.672 1 95.62 201 SER A N 1
ATOM 1564 C CA . SER A 1 201 ? -11.305 -29.312 -24.016 1 95.62 201 SER A CA 1
ATOM 1565 C C . SER A 1 201 ? -9.836 -28.922 -24.141 1 95.62 201 SER A C 1
ATOM 1567 O O . SER A 1 201 ? -8.961 -29.781 -24.281 1 95.62 201 SER A O 1
ATOM 1569 N N . SER A 1 202 ? -9.562 -27.625 -23.984 1 96.62 202 SER A N 1
ATOM 1570 C CA . SER A 1 202 ? -8.219 -27.094 -24.219 1 96.62 202 SER A CA 1
ATOM 1571 C C . SER A 1 202 ? -7.348 -27.25 -22.969 1 96.62 202 SER A C 1
ATOM 1573 O O . SER A 1 202 ? -6.125 -27.125 -23.047 1 96.62 202 SER A O 1
ATOM 1575 N N . TYR A 1 203 ? -7.988 -27.5 -21.828 1 96.88 203 TYR A N 1
ATOM 1576 C CA . TYR A 1 203 ? -7.223 -27.547 -20.594 1 96.88 203 TYR A CA 1
ATOM 1577 C C . TYR A 1 203 ? -7.734 -28.641 -19.672 1 96.88 203 TYR A C 1
ATOM 1579 O O . TYR A 1 203 ? -8.867 -29.109 -19.812 1 96.88 203 TYR A O 1
ATOM 1587 N N . VAL A 1 204 ? -6.863 -29.109 -18.828 1 97.81 204 VAL A N 1
ATOM 1588 C CA . VAL A 1 204 ? -7.199 -30.078 -17.797 1 97.81 204 VAL A CA 1
ATOM 1589 C C . VAL A 1 204 ? -7.062 -29.438 -16.422 1 97.81 204 VAL A C 1
ATOM 1591 O O . VAL A 1 204 ? -6.008 -28.875 -16.094 1 97.81 204 VAL A O 1
ATOM 1594 N N . LEU A 1 205 ? -8.117 -29.422 -15.633 1 97.38 205 LEU A N 1
ATOM 1595 C CA . LEU A 1 205 ? -8.086 -28.875 -14.281 1 97.38 205 LEU A CA 1
ATOM 1596 C C . LEU A 1 205 ? -7.543 -29.906 -13.297 1 97.38 205 LEU A C 1
ATOM 1598 O O . LEU A 1 205 ? -7.691 -31.125 -13.516 1 97.38 205 LEU A O 1
ATOM 1602 N N . MET A 1 206 ? -6.98 -29.453 -12.227 1 97.56 206 MET A N 1
ATOM 1603 C CA . MET A 1 206 ? -6.418 -30.312 -11.195 1 97.56 206 MET A CA 1
ATOM 1604 C C . MET A 1 206 ? -7.496 -31.219 -10.594 1 97.56 206 MET A C 1
ATOM 1606 O O . MET A 1 206 ? -7.203 -32.312 -10.125 1 97.56 206 MET A O 1
ATOM 1610 N N . LEU A 1 207 ? -8.781 -30.734 -10.672 1 97.62 207 LEU A N 1
ATOM 1611 C CA . LEU A 1 207 ? -9.844 -31.469 -10.008 1 97.62 207 LEU A CA 1
ATOM 1612 C C . LEU A 1 207 ? -10.766 -32.125 -11.031 1 97.62 207 LEU A C 1
ATOM 1614 O O . LEU A 1 207 ? -11.875 -32.562 -10.695 1 97.62 207 LEU A O 1
ATOM 1618 N N . ASP A 1 208 ? -10.391 -32.156 -12.305 1 97.94 208 ASP A N 1
ATOM 1619 C CA . ASP A 1 208 ? -11.172 -32.875 -13.297 1 97.94 208 ASP A CA 1
ATOM 1620 C C . ASP A 1 208 ? -11.281 -34.375 -12.938 1 97.94 208 ASP A C 1
ATOM 1622 O O . ASP A 1 208 ? -10.328 -34.969 -12.43 1 97.94 208 ASP A O 1
ATOM 1626 N N . SER A 1 209 ? -12.398 -34.969 -13.289 1 98.25 209 SER A N 1
ATOM 1627 C CA . SER A 1 209 ? -12.562 -36.406 -13.07 1 98.25 209 SER A CA 1
ATOM 1628 C C . SER A 1 209 ? -11.734 -37.219 -14.062 1 98.25 209 SER A C 1
ATOM 1630 O O . SER A 1 209 ? -11.367 -36.719 -15.133 1 98.25 209 SER A O 1
ATOM 1632 N N . PRO A 1 210 ? -11.414 -38.438 -13.68 1 98.44 210 PRO A N 1
ATOM 1633 C CA . PRO A 1 210 ? -10.703 -39.312 -14.625 1 98.44 210 PRO A CA 1
ATOM 1634 C C . PRO A 1 210 ? -11.375 -39.375 -15.992 1 98.44 210 PRO A C 1
ATOM 1636 O O . PRO A 1 210 ? -10.695 -39.312 -17.031 1 98.44 210 PRO A O 1
ATOM 1639 N N . GLU A 1 211 ? -12.695 -39.469 -16 1 98.44 211 GLU A N 1
ATOM 1640 C CA . GLU A 1 211 ? -13.438 -39.531 -17.266 1 98.44 211 GLU A CA 1
ATOM 1641 C C . GLU A 1 211 ? -13.234 -38.25 -18.094 1 98.44 211 GLU A C 1
ATOM 1643 O O . GLU A 1 211 ? -13 -38.344 -19.297 1 98.44 211 GLU A O 1
ATOM 1648 N N . THR A 1 212 ? -13.312 -37.156 -17.422 1 98.5 212 THR A N 1
ATOM 1649 C CA . THR A 1 212 ? -13.117 -35.875 -18.094 1 98.5 212 THR A CA 1
ATOM 1650 C C . THR A 1 212 ? -11.703 -35.781 -18.641 1 98.5 212 THR A C 1
ATOM 1652 O O . THR A 1 212 ? -11.508 -35.312 -19.766 1 98.5 212 THR A O 1
ATOM 1655 N N . ILE A 1 213 ? -10.719 -36.188 -17.922 1 98.69 213 ILE A N 1
ATOM 1656 C CA . ILE A 1 213 ? -9.312 -36.156 -18.312 1 98.69 213 ILE A CA 1
ATOM 1657 C C . ILE A 1 213 ? -9.094 -37.031 -19.547 1 98.69 213 ILE A C 1
ATOM 1659 O O . ILE A 1 213 ? -8.477 -36.594 -20.516 1 98.69 213 ILE A O 1
ATOM 1663 N N . ARG A 1 214 ? -9.664 -38.219 -19.531 1 98.56 214 ARG A N 1
ATOM 1664 C CA . ARG A 1 214 ? -9.547 -39.125 -20.672 1 98.56 214 ARG A CA 1
ATOM 1665 C C . ARG A 1 214 ? -10.156 -38.5 -21.922 1 98.56 214 ARG A C 1
ATOM 1667 O O . ARG A 1 214 ? -9.562 -38.562 -23 1 98.56 214 ARG A O 1
ATOM 1674 N N . LYS A 1 215 ? -11.289 -37.906 -21.75 1 98.38 215 LYS A N 1
ATOM 1675 C CA . LYS A 1 215 ? -11.984 -37.312 -22.875 1 98.38 215 LYS A CA 1
ATOM 1676 C C . LYS A 1 215 ? -11.18 -36.156 -23.469 1 98.38 215 LYS A C 1
ATOM 1678 O O . LYS A 1 215 ? -11.062 -36.031 -24.688 1 98.38 215 LYS A O 1
ATOM 1683 N N . LYS A 1 216 ? -10.609 -35.312 -22.609 1 98.44 216 LYS A N 1
ATOM 1684 C CA . LYS A 1 216 ? -9.867 -34.156 -23.062 1 98.44 216 LYS A CA 1
ATOM 1685 C C . LYS A 1 216 ? -8.586 -34.562 -23.781 1 98.44 216 LYS A C 1
ATOM 1687 O O . LYS A 1 216 ? -8.242 -34 -24.828 1 98.44 216 LYS A O 1
ATOM 1692 N N . PHE A 1 217 ? -7.852 -35.531 -23.266 1 98.31 217 PHE A N 1
ATOM 1693 C CA . PHE A 1 217 ? -6.637 -35.969 -23.938 1 98.31 217 PHE A CA 1
ATOM 1694 C C . PHE A 1 217 ? -6.965 -36.719 -25.234 1 98.31 217 PHE A C 1
ATOM 1696 O O . PHE A 1 217 ? -6.215 -36.625 -26.203 1 98.31 217 PHE A O 1
ATOM 1703 N N . ALA A 1 218 ? -8.109 -37.438 -25.266 1 97.69 218 ALA A N 1
ATOM 1704 C CA . ALA A 1 218 ? -8.539 -38.125 -26.5 1 97.69 218 ALA A CA 1
ATOM 1705 C C . ALA A 1 218 ? -8.789 -37.125 -27.609 1 97.69 218 ALA A C 1
ATOM 1707 O O . ALA A 1 218 ? -8.547 -37.406 -28.781 1 97.69 218 ALA A O 1
ATOM 1708 N N . ARG A 1 219 ? -9.219 -35.969 -27.219 1 96.94 219 ARG A N 1
ATOM 1709 C CA . ARG A 1 219 ? -9.602 -34.938 -28.188 1 96.94 219 ARG A CA 1
ATOM 1710 C C . ARG A 1 219 ? -8.43 -34 -28.484 1 96.94 219 ARG A C 1
ATOM 1712 O O . ARG A 1 219 ? -8.531 -33.156 -29.359 1 96.94 219 ARG A O 1
ATOM 1719 N N . ALA A 1 220 ? -7.316 -34.156 -27.797 1 97.69 220 ALA A N 1
ATOM 1720 C CA . ALA A 1 220 ? -6.176 -33.281 -27.984 1 97.69 220 ALA A CA 1
ATOM 1721 C C . ALA A 1 220 ? -5.691 -33.281 -29.438 1 97.69 220 ALA A C 1
ATOM 1723 O O . ALA A 1 220 ? -5.652 -34.344 -30.062 1 97.69 220 ALA A O 1
ATOM 1724 N N . VAL A 1 221 ? -5.328 -32.188 -29.906 1 96.44 221 VAL A N 1
ATOM 1725 C CA . VAL A 1 221 ? -4.902 -32.031 -31.281 1 96.44 221 VAL A CA 1
ATOM 1726 C C . VAL A 1 221 ? -3.537 -32.688 -31.484 1 96.44 221 VAL A C 1
ATOM 1728 O O . VAL A 1 221 ? -2.674 -32.625 -30.609 1 96.44 221 VAL A O 1
ATOM 1731 N N . THR A 1 222 ? -3.371 -33.406 -32.562 1 95.25 222 THR A N 1
ATOM 1732 C CA . THR A 1 222 ? -2.098 -33.938 -33.031 1 95.25 222 THR A CA 1
ATOM 1733 C C . THR A 1 222 ? -1.878 -33.625 -34.5 1 95.25 222 THR A C 1
ATOM 1735 O O . THR A 1 222 ? -2.615 -32.812 -35.094 1 95.25 222 THR A O 1
ATOM 1738 N N . ASP A 1 223 ? -0.818 -33.969 -35.094 1 93.06 223 ASP A N 1
ATOM 1739 C CA . ASP A 1 223 ? -0.59 -33.812 -36.531 1 93.06 223 ASP A CA 1
ATOM 1740 C C . ASP A 1 223 ? -1.003 -35.062 -37.312 1 93.06 223 ASP A C 1
ATOM 1742 O O . ASP A 1 223 ? -1.601 -35.969 -36.75 1 93.06 223 ASP A O 1
ATOM 1746 N N . SER A 1 224 ? -0.686 -35.062 -38.562 1 90.06 224 SER A N 1
ATOM 1747 C CA . SER A 1 224 ? -1.175 -36.156 -39.406 1 90.06 224 SER A CA 1
ATOM 1748 C C . SER A 1 224 ? -0.098 -37.219 -39.625 1 90.06 224 SER A C 1
ATOM 1750 O O . SER A 1 224 ? -0.34 -38.219 -40.312 1 90.06 224 SER A O 1
ATOM 1752 N N . GLU A 1 225 ? 1.024 -37.094 -39 1 90.56 225 GLU A N 1
ATOM 1753 C CA . GLU A 1 225 ? 2.146 -38 -39.281 1 90.56 225 GLU A CA 1
ATOM 1754 C C . GLU A 1 225 ? 2.016 -39.281 -38.5 1 90.56 225 GLU A C 1
ATOM 1756 O O . GLU A 1 225 ? 2.652 -40.281 -38.812 1 90.56 225 GLU A O 1
ATOM 1761 N N . MET A 1 226 ? 1.285 -39.312 -37.438 1 90.25 226 MET A N 1
ATOM 1762 C CA . MET A 1 226 ? 1.012 -40.469 -36.625 1 90.25 226 MET A CA 1
ATOM 1763 C C . MET A 1 226 ? 2.297 -41.031 -36 1 90.25 226 MET A C 1
ATOM 1765 O O . MET A 1 226 ? 2.504 -42.25 -35.969 1 90.25 226 MET A O 1
ATOM 1769 N N . SER A 1 227 ? 3.236 -40.188 -35.719 1 93.75 227 SER A N 1
ATOM 1770 C CA . SER A 1 227 ? 4.477 -40.562 -35.031 1 93.75 227 SER A CA 1
ATOM 1771 C C . SER A 1 227 ? 4.684 -39.688 -33.781 1 93.75 227 SER A C 1
ATOM 1773 O O . SER A 1 227 ? 4.609 -38.469 -33.844 1 93.75 227 SER A O 1
ATOM 1775 N N . VAL A 1 228 ? 4.945 -40.406 -32.719 1 96.56 228 VAL A N 1
ATOM 1776 C CA . VAL A 1 228 ? 5.207 -39.719 -31.469 1 96.56 228 VAL A CA 1
ATOM 1777 C C . VAL A 1 228 ? 6.676 -39.312 -31.391 1 96.56 228 VAL A C 1
ATOM 1779 O O . VAL A 1 228 ? 7.52 -40.062 -30.922 1 96.56 228 VAL A O 1
ATOM 1782 N N . ARG A 1 229 ? 6.891 -38.094 -31.797 1 95.5 229 ARG A N 1
ATOM 1783 C CA . ARG A 1 229 ? 8.242 -37.531 -31.859 1 95.5 229 ARG A CA 1
ATOM 1784 C C . ARG A 1 229 ? 8.289 -36.125 -31.312 1 95.5 229 ARG A C 1
ATOM 1786 O O . ARG A 1 229 ? 7.414 -35.312 -31.609 1 95.5 229 ARG A O 1
ATOM 1793 N N . TYR A 1 230 ? 9.328 -35.906 -30.562 1 95.69 230 TYR A N 1
ATOM 1794 C CA . TYR A 1 230 ? 9.516 -34.594 -29.969 1 95.69 230 TYR A CA 1
ATOM 1795 C C . TYR A 1 230 ? 10.188 -33.625 -30.938 1 95.69 230 TYR A C 1
ATOM 1797 O O . TYR A 1 230 ? 11.352 -33.812 -31.297 1 95.69 230 TYR A O 1
ATOM 1805 N N . ASP A 1 231 ? 9.492 -32.688 -31.406 1 95.94 231 ASP A N 1
ATOM 1806 C CA . ASP A 1 231 ? 9.945 -31.703 -32.375 1 95.94 231 ASP A CA 1
ATOM 1807 C C . ASP A 1 231 ? 9.039 -30.469 -32.375 1 95.94 231 ASP A C 1
ATOM 1809 O O . ASP A 1 231 ? 8.109 -30.375 -33.188 1 95.94 231 ASP A O 1
ATOM 1813 N N . TRP A 1 232 ? 9.352 -29.516 -31.609 1 94.31 232 TRP A N 1
ATOM 1814 C CA . TRP A 1 232 ? 8.477 -28.375 -31.438 1 94.31 232 TRP A CA 1
ATOM 1815 C C . TRP A 1 232 ? 8.32 -27.594 -32.75 1 94.31 232 TRP A C 1
ATOM 1817 O O . TRP A 1 232 ? 7.301 -26.938 -32.969 1 94.31 232 TRP A O 1
ATOM 1827 N N . GLU A 1 233 ? 9.281 -27.641 -33.562 1 95.56 233 GLU A N 1
ATOM 1828 C CA . GLU A 1 233 ? 9.219 -26.922 -34.844 1 95.56 233 GLU A CA 1
ATOM 1829 C C . GLU A 1 233 ? 8.211 -27.578 -35.781 1 95.56 233 GLU A C 1
ATOM 1831 O O . GLU A 1 233 ? 7.406 -26.891 -36.406 1 95.56 233 GLU A O 1
ATOM 1836 N N . LEU A 1 234 ? 8.227 -28.859 -35.844 1 95.75 234 LEU A N 1
ATOM 1837 C CA . LEU A 1 234 ? 7.43 -29.547 -36.875 1 95.75 234 LEU A CA 1
ATOM 1838 C C . LEU A 1 234 ? 6.191 -30.188 -36.25 1 95.75 234 LEU A C 1
ATOM 1840 O O . LEU A 1 234 ? 5.195 -30.422 -36.938 1 95.75 234 LEU A O 1
ATOM 1844 N N . LYS A 1 235 ? 6.277 -30.516 -34.969 1 96.69 235 LYS A N 1
ATOM 1845 C CA . LYS A 1 235 ? 5.184 -31.234 -34.312 1 96.69 235 LYS A CA 1
ATOM 1846 C C . LYS A 1 235 ? 4.852 -30.609 -32.938 1 96.69 235 LYS A C 1
ATOM 1848 O O . LYS A 1 235 ? 4.891 -31.297 -31.922 1 96.69 235 LYS A O 1
ATOM 1853 N N . PRO A 1 236 ? 4.453 -29.359 -32.906 1 96.25 236 PRO A N 1
ATOM 1854 C CA . PRO A 1 236 ? 4.262 -28.656 -31.609 1 96.25 236 PRO A CA 1
ATOM 1855 C C . PRO A 1 236 ? 3.193 -29.328 -30.75 1 96.25 236 PRO A C 1
ATOM 1857 O O . PRO A 1 236 ? 3.367 -29.438 -29.531 1 96.25 236 PRO A O 1
ATOM 1860 N N . ALA A 1 237 ? 2.107 -29.797 -31.328 1 96.94 237 ALA A N 1
ATOM 1861 C CA . ALA A 1 237 ? 1.032 -30.391 -30.547 1 96.94 237 ALA A CA 1
ATOM 1862 C C . ALA A 1 237 ? 1.498 -31.688 -29.875 1 96.94 237 ALA A C 1
ATOM 1864 O O . ALA A 1 237 ? 1.253 -31.906 -28.688 1 96.94 237 ALA A O 1
ATOM 1865 N N . VAL A 1 238 ? 2.168 -32.5 -30.656 1 97.12 238 VAL A N 1
ATOM 1866 C CA . VAL A 1 238 ? 2.652 -33.781 -30.156 1 97.12 238 VAL A CA 1
ATOM 1867 C C . VAL A 1 238 ? 3.76 -33.531 -29.125 1 97.12 238 VAL A C 1
ATOM 1869 O O . VAL A 1 238 ? 3.83 -34.219 -28.109 1 97.12 238 VAL A O 1
ATOM 1872 N N . SER A 1 239 ? 4.629 -32.594 -29.391 1 96.12 239 SER A N 1
ATOM 1873 C CA . SER A 1 239 ? 5.684 -32.219 -28.453 1 96.12 239 SER A CA 1
ATOM 1874 C C . SER A 1 239 ? 5.102 -31.781 -27.109 1 96.12 239 SER A C 1
ATOM 1876 O O . SER A 1 239 ? 5.621 -32.125 -26.047 1 96.12 239 SER A O 1
ATOM 1878 N N . ASN A 1 240 ? 4.035 -30.984 -27.156 1 96.19 240 ASN A N 1
ATOM 1879 C CA . ASN A 1 240 ? 3.332 -30.578 -25.953 1 96.19 240 ASN A CA 1
ATOM 1880 C C . ASN A 1 240 ? 2.846 -31.766 -25.141 1 96.19 240 ASN A C 1
ATOM 1882 O O . ASN A 1 240 ? 3.035 -31.828 -23.922 1 96.19 240 ASN A O 1
ATOM 1886 N N . LEU A 1 241 ? 2.266 -32.719 -25.812 1 97.44 241 LEU A N 1
ATOM 1887 C CA . LEU A 1 241 ? 1.741 -33.906 -25.141 1 97.44 241 LEU A CA 1
ATOM 1888 C C . LEU A 1 241 ? 2.869 -34.719 -24.531 1 97.44 241 LEU A C 1
ATOM 1890 O O . LEU A 1 241 ? 2.723 -35.281 -23.438 1 97.44 241 LEU A O 1
ATOM 1894 N N . ILE A 1 242 ? 3.969 -34.812 -25.25 1 96.75 242 ILE A N 1
ATOM 1895 C CA . ILE A 1 242 ? 5.125 -35.562 -24.75 1 96.75 242 ILE A CA 1
ATOM 1896 C C . ILE A 1 242 ? 5.66 -34.875 -23.484 1 96.75 242 ILE A C 1
ATOM 1898 O O . ILE A 1 242 ? 6.004 -35.531 -22.516 1 96.75 242 ILE A O 1
ATOM 1902 N N . GLU A 1 243 ? 5.688 -33.594 -23.484 1 95.12 243 GLU A N 1
ATOM 1903 C CA . GLU A 1 243 ? 6.168 -32.875 -22.312 1 95.12 243 GLU A CA 1
ATOM 1904 C C . GLU A 1 243 ? 5.242 -33.062 -21.109 1 95.12 243 GLU A C 1
ATOM 1906 O O . GLU A 1 243 ? 5.707 -33.219 -19.984 1 95.12 243 GLU A O 1
ATOM 1911 N N . ILE A 1 244 ? 3.953 -33 -21.375 1 96.62 244 ILE A N 1
ATOM 1912 C CA . ILE A 1 244 ? 3.006 -33.25 -20.297 1 96.62 244 ILE A CA 1
ATOM 1913 C C . ILE A 1 244 ? 3.264 -34.656 -19.719 1 96.62 244 ILE A C 1
ATOM 1915 O O . ILE A 1 244 ? 3.334 -34.812 -18.5 1 96.62 244 ILE A O 1
ATOM 1919 N N . TYR A 1 245 ? 3.42 -35.594 -20.625 1 96.94 245 TYR A N 1
ATOM 1920 C CA . TYR A 1 245 ? 3.73 -36.969 -20.203 1 96.94 245 TYR A CA 1
ATOM 1921 C C . TYR A 1 245 ? 4.984 -37 -19.344 1 96.94 245 TYR A C 1
ATOM 1923 O O . TYR A 1 245 ? 5.004 -37.625 -18.281 1 96.94 245 TYR A O 1
ATOM 1931 N N . ALA A 1 246 ? 5.953 -36.344 -19.812 1 95.12 246 ALA A N 1
ATOM 1932 C CA . ALA A 1 246 ? 7.234 -36.312 -19.109 1 95.12 246 ALA A CA 1
ATOM 1933 C C . ALA A 1 246 ? 7.09 -35.688 -17.719 1 95.12 246 ALA A C 1
ATOM 1935 O O . ALA A 1 246 ? 7.641 -36.219 -16.75 1 95.12 246 ALA A O 1
ATOM 1936 N N . VAL A 1 247 ? 6.383 -34.656 -17.547 1 93.31 247 VAL A N 1
ATOM 1937 C CA . VAL A 1 247 ? 6.191 -33.938 -16.297 1 93.31 247 VAL A CA 1
ATOM 1938 C C . VAL A 1 247 ? 5.465 -34.844 -15.297 1 93.31 247 VAL A C 1
ATOM 1940 O O . VAL A 1 247 ? 5.84 -34.906 -14.125 1 93.31 247 VAL A O 1
ATOM 1943 N N . PHE A 1 248 ? 4.539 -35.562 -15.727 1 95.62 248 PHE A N 1
ATOM 1944 C CA . PHE A 1 248 ? 3.678 -36.312 -14.812 1 95.62 248 PHE A CA 1
ATOM 1945 C C . PHE A 1 248 ? 4.25 -37.688 -14.523 1 95.62 248 PHE A C 1
ATOM 1947 O O . PHE A 1 248 ? 4.02 -38.25 -13.453 1 95.62 248 PHE A O 1
ATOM 1954 N N . SER A 1 249 ? 4.965 -38.219 -15.492 1 94.88 249 SER A N 1
ATOM 1955 C CA . SER A 1 249 ? 5.551 -39.531 -15.273 1 94.88 249 SER A CA 1
ATOM 1956 C C . SER A 1 249 ? 6.93 -39.406 -14.633 1 94.88 249 SER A C 1
ATOM 1958 O O . SER A 1 249 ? 7.41 -40.375 -14.016 1 94.88 249 SER A O 1
ATOM 1960 N N . GLY A 1 250 ? 7.617 -38.312 -14.953 1 92.69 250 GLY A N 1
ATOM 1961 C CA . GLY A 1 250 ? 9 -38.156 -14.516 1 92.69 250 GLY A CA 1
ATOM 1962 C C . GLY A 1 250 ? 9.992 -38.844 -15.445 1 92.69 250 GLY A C 1
ATOM 1963 O O . GLY A 1 250 ? 11.188 -38.875 -15.156 1 92.69 250 GLY A O 1
ATOM 1964 N N . GLU A 1 251 ? 9.492 -39.312 -16.547 1 95.38 251 GLU A N 1
ATOM 1965 C CA . GLU A 1 251 ? 10.367 -40 -17.5 1 95.38 251 GLU A CA 1
ATOM 1966 C C . GLU A 1 251 ? 10.961 -39.031 -18.5 1 95.38 251 GLU A C 1
ATOM 1968 O O . GLU A 1 251 ? 10.328 -38.031 -18.859 1 95.38 251 GLU A O 1
ATOM 1973 N N . PRO A 1 252 ? 12.18 -39.312 -18.969 1 95.44 252 PRO A N 1
ATOM 1974 C CA . PRO A 1 252 ? 12.766 -38.469 -20.016 1 95.44 252 PRO A CA 1
ATOM 1975 C C . PRO A 1 252 ? 11.984 -38.531 -21.328 1 95.44 252 PRO A C 1
ATOM 1977 O O . PRO A 1 252 ? 11.398 -39.594 -21.656 1 95.44 252 PRO A O 1
ATOM 1980 N N . ILE A 1 253 ? 12.047 -37.531 -22.031 1 95.44 253 ILE A N 1
ATOM 1981 C CA . ILE A 1 253 ? 11.344 -37.406 -23.297 1 95.44 253 ILE A CA 1
ATOM 1982 C C . ILE A 1 253 ? 11.773 -38.5 -24.25 1 95.44 253 ILE A C 1
ATOM 1984 O O . ILE A 1 253 ? 10.93 -39.125 -24.906 1 95.44 253 ILE A O 1
ATOM 1988 N N . GLU A 1 254 ? 13.023 -38.844 -24.203 1 96 254 GLU A N 1
ATOM 1989 C CA . GLU A 1 254 ? 13.555 -39.844 -25.109 1 96 254 GLU A CA 1
ATOM 1990 C C . GLU A 1 254 ? 12.938 -41.219 -24.812 1 96 254 GLU A C 1
ATOM 1992 O O . GLU A 1 254 ? 12.664 -42 -25.734 1 96 254 GLU A O 1
ATOM 1997 N N . THR A 1 255 ? 12.773 -41.5 -23.578 1 97.5 255 THR A N 1
ATOM 1998 C CA . THR A 1 255 ? 12.18 -42.75 -23.172 1 97.5 255 THR A CA 1
ATOM 1999 C C . THR A 1 255 ? 10.734 -42.875 -23.656 1 97.5 255 THR A C 1
ATOM 2001 O O . THR A 1 255 ? 10.297 -43.906 -24.125 1 97.5 255 THR A O 1
ATOM 2004 N N . ILE A 1 256 ? 10.016 -41.75 -23.594 1 96.75 256 ILE A N 1
ATOM 2005 C CA . ILE A 1 256 ? 8.617 -41.688 -24 1 96.75 256 ILE A CA 1
ATOM 2006 C C . ILE A 1 256 ? 8.523 -41.875 -25.516 1 96.75 256 ILE A C 1
ATOM 2008 O O . ILE A 1 256 ? 7.707 -42.656 -26.016 1 96.75 256 ILE A O 1
ATOM 2012 N N . GLU A 1 257 ? 9.391 -41.219 -26.219 1 96.25 257 GLU A N 1
ATOM 2013 C CA . GLU A 1 257 ? 9.414 -41.375 -27.672 1 96.25 257 GLU A CA 1
ATOM 2014 C C . GLU A 1 257 ? 9.656 -42.812 -28.094 1 96.25 257 GLU A C 1
ATOM 2016 O O . GLU A 1 257 ? 8.953 -43.344 -28.953 1 96.25 257 GLU A O 1
ATOM 2021 N N . ARG A 1 258 ? 10.578 -43.406 -27.469 1 96.38 258 ARG A N 1
ATOM 2022 C CA . ARG A 1 258 ? 10.938 -44.781 -27.797 1 96.38 258 ARG A CA 1
ATOM 2023 C C . ARG A 1 258 ? 9.789 -45.75 -27.484 1 96.38 258 ARG A C 1
ATOM 2025 O O . ARG A 1 258 ? 9.555 -46.688 -28.234 1 96.38 258 ARG A O 1
ATOM 2032 N N . ARG A 1 259 ? 9.164 -45.531 -26.453 1 97.25 259 ARG A N 1
ATOM 2033 C CA . ARG A 1 259 ? 8.062 -46.375 -26.016 1 97.25 259 ARG A CA 1
ATOM 2034 C C . ARG A 1 259 ? 6.953 -46.438 -27.047 1 97.25 259 ARG A C 1
ATOM 2036 O O . ARG A 1 259 ? 6.316 -47.469 -27.25 1 97.25 259 ARG A O 1
ATOM 2043 N N . TYR A 1 260 ? 6.852 -45.344 -27.797 1 97 260 TYR A N 1
ATOM 2044 C CA . TYR A 1 260 ? 5.699 -45.281 -28.688 1 97 260 TYR A CA 1
ATOM 2045 C C . TYR A 1 260 ? 6.141 -45.281 -30.141 1 97 260 TYR A C 1
ATOM 2047 O O . TYR A 1 260 ? 5.352 -44.969 -31.031 1 97 260 TYR A O 1
ATOM 2055 N N . GLU A 1 261 ? 7.391 -45.562 -30.266 1 93.69 261 GLU A N 1
ATOM 2056 C CA . GLU A 1 261 ? 7.891 -45.688 -31.641 1 93.69 261 GLU A CA 1
ATOM 2057 C C . GLU A 1 261 ? 7.062 -46.656 -32.469 1 93.69 261 GLU A C 1
ATOM 2059 O O . GLU A 1 261 ? 6.84 -47.781 -32.031 1 93.69 261 GLU A O 1
ATOM 2064 N N . GLY A 1 262 ? 6.562 -46.219 -33.562 1 91.81 262 GLY A N 1
ATOM 2065 C CA . GLY A 1 262 ? 5.82 -47.062 -34.469 1 91.81 262 GLY A CA 1
ATOM 2066 C C . GLY A 1 262 ? 4.363 -47.219 -34.094 1 91.81 262 GLY A C 1
ATOM 2067 O O . GLY A 1 262 ? 3.613 -47.969 -34.75 1 91.81 262 GLY A O 1
ATOM 2068 N N . GLN A 1 263 ? 4.066 -46.594 -33.094 1 91.81 263 GLN A N 1
ATOM 2069 C CA . GLN A 1 263 ? 2.682 -46.656 -32.656 1 91.81 263 GLN A CA 1
ATOM 2070 C C . GLN A 1 263 ? 1.902 -45.406 -33.062 1 91.81 263 GLN A C 1
ATOM 2072 O O . GLN A 1 263 ? 2.494 -44.406 -33.438 1 91.81 263 GLN A O 1
ATOM 2077 N N . GLY A 1 264 ? 0.636 -45.438 -33.188 1 89.12 264 GLY A N 1
ATOM 2078 C CA . GLY A 1 264 ? -0.206 -44.281 -33.469 1 89.12 264 GLY A CA 1
ATOM 2079 C C . GLY A 1 264 ? -0.475 -43.438 -32.25 1 89.12 264 GLY A C 1
ATOM 2080 O O . GLY A 1 264 ? 0.103 -43.656 -31.172 1 89.12 264 GLY A O 1
ATOM 2081 N N . TYR A 1 265 ? -1.293 -42.406 -32.469 1 95.69 265 TYR A N 1
ATOM 2082 C CA . TYR A 1 265 ? -1.528 -41.406 -31.422 1 95.69 265 TYR A CA 1
ATOM 2083 C C . TYR A 1 265 ? -2.547 -41.938 -30.406 1 95.69 265 TYR A C 1
ATOM 2085 O O . TYR A 1 265 ? -2.602 -41.438 -29.281 1 95.69 265 TYR A O 1
ATOM 2093 N N . GLY A 1 266 ? -3.396 -42.812 -30.812 1 95 266 GLY A N 1
ATOM 2094 C CA . GLY A 1 266 ? -4.457 -43.312 -29.938 1 95 266 GLY A CA 1
ATOM 2095 C C . GLY A 1 266 ? -3.938 -43.906 -28.641 1 95 266 GLY A C 1
ATOM 2096 O O . GLY A 1 266 ? -4.336 -43.469 -27.547 1 95 266 GLY A O 1
ATOM 2097 N N . GLY A 1 267 ? -3.105 -44.938 -28.75 1 95.75 267 GLY A N 1
ATOM 2098 C CA . GLY A 1 267 ? -2.514 -45.531 -27.578 1 95.75 267 GLY A CA 1
ATOM 2099 C C . GLY A 1 267 ? -1.711 -44.562 -26.734 1 95.75 267 GLY A C 1
ATOM 2100 O O . GLY A 1 267 ? -1.755 -44.594 -25.5 1 95.75 267 GLY A O 1
ATOM 2101 N N . PHE A 1 268 ? -0.937 -43.688 -27.406 1 97.69 268 PHE A N 1
ATOM 2102 C CA . PHE A 1 268 ? -0.135 -42.656 -26.75 1 97.69 268 PHE A CA 1
ATOM 2103 C C . PHE A 1 268 ? -1.014 -41.75 -25.906 1 97.69 268 PHE A C 1
ATOM 2105 O O . PHE A 1 268 ? -0.74 -41.531 -24.719 1 97.69 268 PHE A O 1
ATOM 2112 N N . LYS A 1 269 ? -2.094 -41.25 -26.469 1 98.06 269 LYS A N 1
ATOM 2113 C CA . LYS A 1 269 ? -2.998 -40.344 -25.766 1 98.06 269 LYS A CA 1
ATOM 2114 C C . LYS A 1 269 ? -3.68 -41.031 -24.594 1 98.06 269 LYS A C 1
ATOM 2116 O O . LYS A 1 269 ? -3.859 -40.438 -23.531 1 98.06 269 LYS A O 1
ATOM 2121 N N . LYS A 1 270 ? -4.07 -42.219 -24.812 1 98 270 LYS A N 1
ATOM 2122 C CA . LYS A 1 270 ? -4.703 -43 -23.734 1 98 270 LYS A CA 1
ATOM 2123 C C . LYS A 1 270 ? -3.764 -43.156 -22.547 1 98 270 LYS A C 1
ATOM 2125 O O . LYS A 1 270 ? -4.16 -42.938 -21.406 1 98 270 LYS A O 1
ATOM 2130 N N . ASP A 1 271 ? -2.545 -43.531 -22.797 1 98.31 271 ASP A N 1
ATOM 2131 C CA . ASP A 1 271 ? -1.563 -43.719 -21.734 1 98.31 271 ASP A CA 1
ATOM 2132 C C . ASP A 1 271 ? -1.233 -42.406 -21.047 1 98.31 271 ASP A C 1
ATOM 2134 O O . ASP A 1 271 ? -1.037 -42.344 -19.844 1 98.31 271 ASP A O 1
ATOM 2138 N N . LEU A 1 272 ? -1.117 -41.406 -21.859 1 98.38 272 LEU A N 1
ATOM 2139 C CA . LEU A 1 272 ? -0.883 -40.062 -21.297 1 98.38 272 LEU A CA 1
ATOM 2140 C C . LEU A 1 272 ? -1.973 -39.688 -20.297 1 98.38 272 LEU A C 1
ATOM 2142 O O . LEU A 1 272 ? -1.677 -39.219 -19.203 1 98.38 272 LEU A O 1
ATOM 2146 N N . ALA A 1 273 ? -3.211 -39.875 -20.688 1 98.69 273 ALA A N 1
ATOM 2147 C CA . ALA A 1 273 ? -4.324 -39.625 -19.781 1 98.69 273 ALA A CA 1
ATOM 2148 C C . ALA A 1 273 ? -4.168 -40.375 -18.469 1 98.69 273 ALA A C 1
ATOM 2150 O O . ALA A 1 273 ? -4.359 -39.844 -17.391 1 98.69 273 ALA A O 1
ATOM 2151 N N . GLU A 1 274 ? -3.812 -41.625 -18.609 1 98.69 274 GLU A N 1
ATOM 2152 C CA . GLU A 1 274 ? -3.699 -42.469 -17.422 1 98.69 274 GLU A CA 1
ATOM 2153 C C . GLU A 1 274 ? -2.557 -42 -16.516 1 98.69 274 GLU A C 1
ATOM 2155 O O . GLU A 1 274 ? -2.668 -42.062 -15.297 1 98.69 274 GLU A O 1
ATOM 2160 N N . VAL A 1 275 ? -1.441 -41.594 -17.109 1 98.31 275 VAL A N 1
ATOM 2161 C CA . VAL A 1 275 ? -0.303 -41.094 -16.359 1 98.31 275 VAL A CA 1
ATOM 2162 C C . VAL A 1 275 ? -0.721 -39.844 -15.562 1 98.31 275 VAL A C 1
ATOM 2164 O O . VAL A 1 275 ? -0.378 -39.719 -14.383 1 98.31 275 VAL A O 1
ATOM 2167 N N . VAL A 1 276 ? -1.444 -39 -16.203 1 98.31 276 VAL A N 1
ATOM 2168 C CA . VAL A 1 276 ? -1.908 -37.75 -15.562 1 98.31 276 VAL A CA 1
ATOM 2169 C C . VAL A 1 276 ? -2.893 -38.094 -14.445 1 98.31 276 VAL A C 1
ATOM 2171 O O . VAL A 1 276 ? -2.783 -37.594 -13.336 1 98.31 276 VAL A O 1
ATOM 2174 N N . ILE A 1 277 ? -3.828 -39 -14.734 1 98.69 277 ILE A N 1
ATOM 2175 C CA . ILE A 1 277 ? -4.848 -39.406 -13.781 1 98.69 277 ILE A CA 1
ATOM 2176 C C . ILE A 1 277 ? -4.184 -40.031 -12.555 1 98.69 277 ILE A C 1
ATOM 2178 O O . ILE A 1 277 ? -4.523 -39.719 -11.422 1 98.69 277 ILE A O 1
ATOM 2182 N N . GLU A 1 278 ? -3.264 -40.906 -12.789 1 98.31 278 GLU A N 1
ATOM 2183 C CA . GLU A 1 278 ? -2.58 -41.625 -11.703 1 98.31 278 GLU A CA 1
ATOM 2184 C C . GLU A 1 278 ? -1.875 -40.625 -10.773 1 98.31 278 GLU A C 1
ATOM 2186 O O . GLU A 1 278 ? -1.835 -40.844 -9.562 1 98.31 278 GLU A O 1
ATOM 2191 N N . LYS A 1 279 ? -1.287 -39.625 -11.352 1 97.5 279 LYS A N 1
ATOM 2192 C CA . LYS A 1 279 ? -0.609 -38.594 -10.555 1 97.5 279 LYS A CA 1
ATOM 2193 C C . LYS A 1 279 ? -1.614 -37.719 -9.805 1 97.5 279 LYS A C 1
ATOM 2195 O O . LYS A 1 279 ? -1.372 -37.344 -8.656 1 97.5 279 LYS A O 1
ATOM 2200 N N . LEU A 1 280 ? -2.758 -37.406 -10.383 1 98.12 280 LEU A N 1
ATOM 2201 C CA . LEU A 1 280 ? -3.701 -36.438 -9.844 1 98.12 280 LEU A CA 1
ATOM 2202 C C . LEU A 1 280 ? -4.574 -37.062 -8.766 1 98.12 280 LEU A C 1
ATOM 2204 O O . LEU A 1 280 ? -5.012 -36.375 -7.832 1 98.12 280 LEU A O 1
ATOM 2208 N N . ILE A 1 281 ? -4.816 -38.344 -8.859 1 98.31 281 ILE A N 1
ATOM 2209 C CA . ILE A 1 281 ? -5.77 -39 -7.98 1 98.31 281 ILE A CA 1
ATOM 2210 C C . ILE A 1 281 ? -5.371 -38.781 -6.523 1 98.31 281 ILE A C 1
ATOM 2212 O O . ILE A 1 281 ? -6.164 -38.281 -5.723 1 98.31 281 ILE A O 1
ATOM 2216 N N . PRO A 1 282 ? -4.121 -39.156 -6.141 1 98.19 282 PRO A N 1
ATOM 2217 C CA . PRO A 1 282 ? -3.752 -38.938 -4.742 1 98.19 282 PRO A CA 1
ATOM 2218 C C . PRO A 1 282 ? -3.783 -37.469 -4.352 1 98.19 282 PRO A C 1
ATOM 2220 O O . PRO A 1 282 ? -4.102 -37.125 -3.205 1 98.19 282 PRO A O 1
ATOM 2223 N N . ILE A 1 283 ? -3.426 -36.562 -5.191 1 98.25 283 ILE A N 1
ATOM 2224 C CA . ILE A 1 283 ? -3.461 -35.125 -4.926 1 98.25 283 ILE A CA 1
ATOM 2225 C C . ILE A 1 283 ? -4.902 -34.688 -4.68 1 98.25 283 ILE A C 1
ATOM 2227 O O . ILE A 1 283 ? -5.176 -33.969 -3.732 1 98.25 283 ILE A O 1
ATOM 2231 N N . GLN A 1 284 ? -5.793 -35.156 -5.586 1 98.62 284 GLN A N 1
ATOM 2232 C CA . GLN A 1 284 ? -7.207 -34.844 -5.449 1 98.62 284 GLN A CA 1
ATOM 2233 C C . GLN A 1 284 ? -7.762 -35.344 -4.117 1 98.62 284 GLN A C 1
ATOM 2235 O O . GLN A 1 284 ? -8.5 -34.625 -3.436 1 98.62 284 GLN A O 1
ATOM 2240 N N . GLN A 1 285 ? -7.43 -36.562 -3.775 1 98.5 285 GLN A N 1
ATOM 2241 C CA . GLN A 1 285 ? -7.891 -37.125 -2.516 1 98.5 285 GLN A CA 1
ATOM 2242 C C . GLN A 1 285 ? -7.426 -36.312 -1.327 1 98.5 285 GLN A C 1
ATOM 2244 O O . GLN A 1 285 ? -8.227 -35.938 -0.459 1 98.5 285 GLN A O 1
ATOM 2249 N N . ARG A 1 286 ? -6.16 -35.969 -1.304 1 98.38 286 ARG A N 1
ATOM 2250 C CA . ARG A 1 286 ? -5.605 -35.156 -0.215 1 98.38 286 ARG A CA 1
ATOM 2251 C C . ARG A 1 286 ? -6.215 -33.781 -0.198 1 98.38 286 ARG A C 1
ATOM 2253 O O . ARG A 1 286 ? -6.508 -33.219 0.87 1 98.38 286 ARG A O 1
ATOM 2260 N N . TYR A 1 287 ? -6.402 -33.188 -1.326 1 98.19 287 TYR A N 1
ATOM 2261 C CA . TYR A 1 287 ? -7.055 -31.875 -1.443 1 98.19 287 TYR A CA 1
ATOM 2262 C C . TYR A 1 287 ? -8.422 -31.891 -0.768 1 98.19 287 TYR A C 1
ATOM 2264 O O . TYR A 1 287 ? -8.727 -31 0.04 1 98.19 287 TYR A O 1
ATOM 2272 N N . HIS A 1 288 ? -9.195 -32.875 -1.089 1 98.25 288 HIS A N 1
ATOM 2273 C CA . HIS A 1 288 ? -10.555 -32.969 -0.559 1 98.25 288 HIS A CA 1
ATOM 2274 C C . HIS A 1 288 ? -10.547 -33.156 0.953 1 98.25 288 HIS A C 1
ATOM 2276 O O . HIS A 1 288 ? -11.445 -32.688 1.651 1 98.25 288 HIS A O 1
ATOM 2282 N N . GLU A 1 289 ? -9.508 -33.75 1.434 1 98.06 289 GLU A N 1
ATOM 2283 C CA . GLU A 1 289 ? -9.375 -33.969 2.869 1 98.06 289 GLU A CA 1
ATOM 2284 C C . GLU A 1 289 ? -9.039 -32.688 3.602 1 98.06 289 GLU A C 1
ATOM 2286 O O . GLU A 1 289 ? -9.43 -32.5 4.754 1 98.06 289 GLU A O 1
ATOM 2291 N N . ILE A 1 290 ? -8.398 -31.734 2.938 1 97.5 290 ILE A N 1
ATOM 2292 C CA . ILE A 1 290 ? -7.738 -30.703 3.734 1 97.5 290 ILE A CA 1
ATOM 2293 C C . ILE A 1 290 ? -8.344 -29.344 3.43 1 97.5 290 ILE A C 1
ATOM 2295 O O . ILE A 1 290 ? -8.25 -28.422 4.238 1 97.5 290 ILE A O 1
ATOM 2299 N N . VAL A 1 291 ? -9.047 -29.172 2.322 1 97.25 291 VAL A N 1
ATOM 2300 C CA . VAL A 1 291 ? -9.422 -27.859 1.838 1 97.25 291 VAL A CA 1
ATOM 2301 C C . VAL A 1 291 ? -10.336 -27.172 2.854 1 97.25 291 VAL A C 1
ATOM 2303 O O . VAL A 1 291 ? -10.258 -25.953 3.055 1 97.25 291 VAL A O 1
ATOM 2306 N N . HIS A 1 292 ? -11.172 -27.812 3.549 1 95.19 292 HIS A N 1
ATOM 2307 C CA . HIS A 1 292 ? -12.062 -27.219 4.551 1 95.19 292 HIS A CA 1
ATOM 2308 C C . HIS A 1 292 ? -11.719 -27.734 5.949 1 95.19 292 HIS A C 1
ATOM 2310 O O . HIS A 1 292 ? -12.547 -27.656 6.855 1 95.19 292 HIS A O 1
ATOM 2316 N N . SER A 1 293 ? -10.492 -28.172 6.148 1 97.06 293 SER A N 1
ATOM 2317 C CA . SER A 1 293 ? -10.094 -28.781 7.406 1 97.06 293 SER A CA 1
ATOM 2318 C C . SER A 1 293 ? -9.469 -27.766 8.352 1 97.06 293 SER A C 1
ATOM 2320 O O . SER A 1 293 ? -9.062 -26.688 7.922 1 97.06 293 SER A O 1
ATOM 2322 N N . GLU A 1 294 ? -9.391 -28.094 9.578 1 96.88 294 GLU A N 1
ATOM 2323 C CA . GLU A 1 294 ? -8.672 -27.312 10.57 1 96.88 294 GLU A CA 1
ATOM 2324 C C . GLU A 1 294 ? -7.164 -27.359 10.328 1 96.88 294 GLU A C 1
ATOM 2326 O O . GLU A 1 294 ? -6.445 -26.422 10.68 1 96.88 294 GLU A O 1
ATOM 2331 N N . GLU A 1 295 ? -6.797 -28.438 9.773 1 97.62 295 GLU A N 1
ATOM 2332 C CA . GLU A 1 295 ? -5.383 -28.578 9.445 1 97.62 295 GLU A CA 1
ATOM 2333 C C . GLU A 1 295 ? -4.914 -27.469 8.523 1 97.62 295 GLU A C 1
ATOM 2335 O O . GLU A 1 295 ? -3.861 -26.859 8.75 1 97.62 295 GLU A O 1
ATOM 2340 N N . LEU A 1 296 ? -5.695 -27.188 7.484 1 98.19 296 LEU A N 1
ATOM 2341 C CA . LEU A 1 296 ? -5.316 -26.125 6.559 1 98.19 296 LEU A CA 1
ATOM 2342 C C . LEU A 1 296 ? -5.223 -24.781 7.277 1 98.19 296 LEU A C 1
ATOM 2344 O O . LEU A 1 296 ? -4.266 -24.031 7.082 1 98.19 296 LEU A O 1
ATOM 2348 N N . THR A 1 297 ? -6.184 -24.5 8.117 1 97.62 297 THR A N 1
ATOM 2349 C CA . THR A 1 297 ? -6.219 -23.25 8.867 1 97.62 297 THR A CA 1
ATOM 2350 C C . THR A 1 297 ? -4.996 -23.141 9.781 1 97.62 297 THR A C 1
ATOM 2352 O O . THR A 1 297 ? -4.363 -22.078 9.844 1 97.62 297 THR A O 1
ATOM 2355 N N . ARG A 1 298 ? -4.719 -24.188 10.43 1 98.06 298 ARG A N 1
ATOM 2356 C CA . ARG A 1 298 ? -3.566 -24.219 11.328 1 98.06 298 ARG A CA 1
ATOM 2357 C C . ARG A 1 298 ? -2.271 -23.953 10.555 1 98.06 298 ARG A C 1
ATOM 2359 O O . ARG A 1 298 ? -1.438 -23.156 10.984 1 98.06 298 ARG A O 1
ATOM 2366 N N . VAL A 1 299 ? -2.121 -24.594 9.422 1 98.44 299 VAL A N 1
ATOM 2367 C CA . VAL A 1 299 ? -0.922 -24.453 8.602 1 98.44 299 VAL A CA 1
ATOM 2368 C C . VAL A 1 299 ? -0.789 -23 8.133 1 98.44 299 VAL A C 1
ATOM 2370 O O . VAL A 1 299 ? 0.301 -22.438 8.18 1 98.44 299 VAL A O 1
ATOM 2373 N N . LEU A 1 300 ? -1.892 -22.438 7.734 1 98.56 300 LEU A N 1
ATOM 2374 C CA . LEU A 1 300 ? -1.878 -21.078 7.219 1 98.56 300 LEU A CA 1
ATOM 2375 C C . LEU A 1 300 ? -1.59 -20.078 8.328 1 98.56 300 LEU A C 1
ATOM 2377 O O . LEU A 1 300 ? -0.856 -19.109 8.125 1 98.56 300 LEU A O 1
ATOM 2381 N N . LYS A 1 301 ? -2.133 -20.281 9.516 1 98.25 301 LYS A N 1
ATOM 2382 C CA . LYS A 1 301 ? -1.867 -19.406 10.656 1 98.25 301 LYS A CA 1
ATOM 2383 C C . LYS A 1 301 ? -0.403 -19.484 11.078 1 98.25 301 LYS A C 1
ATOM 2385 O O . LYS A 1 301 ? 0.237 -18.453 11.305 1 98.25 301 LYS A O 1
ATOM 2390 N N . GLU A 1 302 ? 0.062 -20.703 11.18 1 98.38 302 GLU A N 1
ATOM 2391 C CA . GLU A 1 302 ? 1.463 -20.906 11.539 1 98.38 302 GLU A CA 1
ATOM 2392 C C . GLU A 1 302 ? 2.393 -20.328 10.469 1 98.38 302 GLU A C 1
ATOM 2394 O O . GLU A 1 302 ? 3.406 -19.703 10.797 1 98.38 302 GLU A O 1
ATOM 2399 N N . GLY A 1 303 ? 2.023 -20.594 9.211 1 98.69 303 GLY A N 1
ATOM 2400 C CA . GLY A 1 303 ? 2.805 -20.047 8.109 1 98.69 303 GLY A CA 1
ATOM 2401 C C . GLY A 1 303 ? 2.844 -18.516 8.109 1 98.69 303 GLY A C 1
ATOM 2402 O O . GLY A 1 303 ? 3.895 -17.922 7.867 1 98.69 303 GLY A O 1
ATOM 2403 N N . ALA A 1 304 ? 1.733 -17.906 8.375 1 98.56 304 ALA A N 1
ATOM 2404 C CA . ALA A 1 304 ? 1.663 -16.453 8.445 1 98.56 304 ALA A CA 1
ATOM 2405 C C . ALA A 1 304 ? 2.553 -15.914 9.562 1 98.56 304 ALA A C 1
ATOM 2407 O O . ALA A 1 304 ? 3.225 -14.891 9.383 1 98.56 304 ALA A O 1
ATOM 2408 N N . ALA A 1 305 ? 2.506 -16.547 10.703 1 98.44 305 ALA A N 1
ATOM 2409 C CA . ALA A 1 305 ? 3.328 -16.141 11.836 1 98.44 305 ALA A CA 1
ATOM 2410 C C . ALA A 1 305 ? 4.812 -16.219 11.5 1 98.44 305 ALA A C 1
ATOM 2412 O O . ALA A 1 305 ? 5.578 -15.297 11.781 1 98.44 305 ALA A O 1
ATOM 2413 N N . ARG A 1 306 ? 5.227 -17.328 10.906 1 98.69 306 ARG A N 1
ATOM 2414 C CA . ARG A 1 306 ? 6.617 -17.531 10.523 1 98.69 306 ARG A CA 1
ATOM 2415 C C . ARG A 1 306 ? 7.039 -16.531 9.453 1 98.69 306 ARG A C 1
ATOM 2417 O O . ARG A 1 306 ? 8.133 -15.969 9.516 1 98.69 306 ARG A O 1
ATOM 2424 N N . ALA A 1 307 ? 6.176 -16.328 8.469 1 98.88 307 ALA A N 1
ATOM 2425 C CA . ALA A 1 307 ? 6.453 -15.359 7.422 1 98.88 307 ALA A CA 1
ATOM 2426 C C . ALA A 1 307 ? 6.57 -13.945 7.996 1 98.88 307 ALA A C 1
ATOM 2428 O O . ALA A 1 307 ? 7.473 -13.195 7.629 1 98.88 307 ALA A O 1
ATOM 2429 N N . ALA A 1 308 ? 5.676 -13.594 8.906 1 98.69 308 ALA A N 1
ATOM 2430 C CA . ALA A 1 308 ? 5.637 -12.266 9.508 1 98.69 308 ALA A CA 1
ATOM 2431 C C . ALA A 1 308 ? 6.914 -11.984 10.289 1 98.69 308 ALA A C 1
ATOM 2433 O O . ALA A 1 308 ? 7.387 -10.844 10.328 1 98.69 308 ALA A O 1
ATOM 2434 N N . GLU A 1 309 ? 7.391 -12.969 10.93 1 98.44 309 GLU A N 1
ATOM 2435 C CA . GLU A 1 309 ? 8.617 -12.797 11.711 1 98.44 309 GLU A CA 1
ATOM 2436 C C . GLU A 1 309 ? 9.766 -12.312 10.82 1 98.44 309 GLU A C 1
ATOM 2438 O O . GLU A 1 309 ? 10.43 -11.328 11.141 1 98.44 309 GLU A O 1
ATOM 2443 N N . VAL A 1 310 ? 9.953 -12.93 9.695 1 98.44 310 VAL A N 1
ATOM 2444 C CA . VAL A 1 310 ? 11.031 -12.594 8.773 1 98.44 310 VAL A CA 1
ATOM 2445 C C . VAL A 1 310 ? 10.711 -11.281 8.062 1 98.44 310 VAL A C 1
ATOM 2447 O O . VAL A 1 310 ? 11.562 -10.398 7.957 1 98.44 310 VAL A O 1
ATOM 2450 N N . ALA A 1 311 ? 9.5 -11.156 7.613 1 98.81 311 ALA A N 1
ATOM 2451 C CA . ALA A 1 311 ? 9.07 -9.977 6.867 1 98.81 311 ALA A CA 1
ATOM 2452 C C . ALA A 1 311 ? 9.156 -8.727 7.73 1 98.81 311 ALA A C 1
ATOM 2454 O O . ALA A 1 311 ? 9.578 -7.664 7.258 1 98.81 311 ALA A O 1
ATOM 2455 N N . SER A 1 312 ? 8.742 -8.82 8.977 1 98.06 312 SER A N 1
ATOM 2456 C CA . SER A 1 312 ? 8.734 -7.672 9.875 1 98.06 312 SER A CA 1
ATOM 2457 C C . SER A 1 312 ? 10.148 -7.18 10.156 1 98.06 312 SER A C 1
ATOM 2459 O O . SER A 1 312 ? 10.375 -5.973 10.289 1 98.06 312 SER A O 1
ATOM 2461 N N . GLU A 1 313 ? 11.039 -8.094 10.312 1 98.12 313 GLU A N 1
ATOM 2462 C CA . GLU A 1 313 ? 12.43 -7.707 10.523 1 98.12 313 GLU A CA 1
ATOM 2463 C C . GLU A 1 313 ? 12.953 -6.871 9.359 1 98.12 313 GLU A C 1
ATOM 2465 O O . GLU A 1 313 ? 13.586 -5.836 9.57 1 98.12 313 GLU A O 1
ATOM 2470 N N . THR A 1 314 ? 12.695 -7.336 8.156 1 98.75 314 THR A N 1
ATOM 2471 C CA . THR A 1 314 ? 13.125 -6.617 6.965 1 98.75 314 THR A CA 1
ATOM 2472 C C . THR A 1 314 ? 12.422 -5.266 6.867 1 98.75 314 THR A C 1
ATOM 2474 O O . THR A 1 314 ? 13.055 -4.254 6.547 1 98.75 314 THR A O 1
ATOM 2477 N N . LEU A 1 315 ? 11.125 -5.277 7.141 1 98.75 315 LEU A N 1
ATOM 2478 C CA . LEU A 1 315 ? 10.344 -4.051 7.066 1 98.75 315 LEU A CA 1
ATOM 2479 C C . LEU A 1 315 ? 10.875 -3.006 8.047 1 98.75 315 LEU A C 1
ATOM 2481 O O . LEU A 1 315 ? 11.008 -1.831 7.695 1 98.75 315 LEU A O 1
ATOM 2485 N N . VAL A 1 316 ? 11.148 -3.4 9.258 1 98.38 316 VAL A N 1
ATOM 2486 C CA . VAL A 1 316 ? 11.641 -2.484 10.281 1 98.38 316 VAL A CA 1
ATOM 2487 C C . VAL A 1 316 ? 12.984 -1.896 9.852 1 98.38 316 VAL A C 1
ATOM 2489 O O . VAL A 1 316 ? 13.227 -0.699 10.023 1 98.38 316 VAL A O 1
ATOM 2492 N N . LYS A 1 317 ? 13.836 -2.727 9.258 1 98.44 317 LYS A N 1
ATOM 2493 C CA . LYS A 1 317 ? 15.117 -2.244 8.742 1 98.44 317 LYS A CA 1
ATOM 2494 C C . LYS A 1 317 ? 14.906 -1.18 7.668 1 98.44 317 LYS A C 1
ATOM 2496 O O . LYS A 1 317 ? 15.594 -0.154 7.664 1 98.44 317 LYS A O 1
ATOM 2501 N N . ALA A 1 318 ? 14.008 -1.44 6.777 1 98.81 318 ALA A N 1
ATOM 2502 C CA . ALA A 1 318 ? 13.711 -0.49 5.707 1 98.81 318 ALA A CA 1
ATOM 2503 C C . ALA A 1 318 ? 13.156 0.813 6.27 1 98.81 318 ALA A C 1
ATOM 2505 O O . ALA A 1 318 ? 13.57 1.901 5.871 1 98.81 318 ALA A O 1
ATOM 2506 N N . LYS A 1 319 ? 12.195 0.698 7.207 1 98.69 319 LYS A N 1
ATOM 2507 C CA . LYS A 1 319 ? 11.578 1.871 7.82 1 98.69 319 LYS A CA 1
ATOM 2508 C C . LYS A 1 319 ? 12.617 2.717 8.555 1 98.69 319 LYS A C 1
ATOM 2510 O O . LYS A 1 319 ? 12.641 3.941 8.414 1 98.69 319 LYS A O 1
ATOM 2515 N N . LYS A 1 320 ? 13.477 2.064 9.289 1 98.25 320 LYS A N 1
ATOM 2516 C CA . LYS A 1 320 ? 14.531 2.777 10.008 1 98.25 320 LYS A CA 1
ATOM 2517 C C . LYS A 1 320 ? 15.461 3.498 9.039 1 98.25 320 LYS A C 1
ATOM 2519 O O . LYS A 1 320 ? 15.836 4.648 9.266 1 98.25 320 LYS A O 1
ATOM 2524 N N . ALA A 1 321 ? 15.82 2.789 7.984 1 98.56 321 ALA A N 1
ATOM 2525 C CA . ALA A 1 321 ? 16.719 3.365 6.977 1 98.56 321 ALA A CA 1
ATOM 2526 C C . ALA A 1 321 ? 16.094 4.609 6.348 1 98.56 321 ALA A C 1
ATOM 2528 O O . ALA A 1 321 ? 16.812 5.562 6.016 1 98.56 321 ALA A O 1
ATOM 2529 N N . MET A 1 322 ? 14.797 4.633 6.207 1 98.5 322 MET A N 1
ATOM 2530 C CA . MET A 1 322 ? 14.102 5.734 5.555 1 98.5 322 MET A CA 1
ATOM 2531 C C . MET A 1 322 ? 13.82 6.863 6.543 1 98.5 322 MET A C 1
ATOM 2533 O O . MET A 1 322 ? 13.328 7.926 6.156 1 98.5 322 MET A O 1
ATOM 2537 N N . GLY A 1 323 ? 14 6.637 7.867 1 98.25 323 GLY A N 1
ATOM 2538 C CA . GLY A 1 323 ? 13.859 7.684 8.867 1 98.25 323 GLY A CA 1
ATOM 2539 C C . GLY A 1 323 ? 12.508 7.676 9.562 1 98.25 323 GLY A C 1
ATOM 2540 O O . GLY A 1 323 ? 12.141 8.648 10.227 1 98.25 323 GLY A O 1
ATOM 2541 N N . PHE A 1 324 ? 11.742 6.566 9.375 1 98.56 324 PHE A N 1
ATOM 2542 C CA . PHE A 1 324 ? 10.484 6.441 10.102 1 98.56 324 PHE A CA 1
ATOM 2543 C C . PHE A 1 324 ? 10.742 6.219 11.586 1 98.56 324 PHE A C 1
ATOM 2545 O O . PHE A 1 324 ? 11.719 5.578 11.969 1 98.56 324 PHE A O 1
ATOM 2552 N N . VAL A 1 325 ? 9.844 6.73 12.406 1 97.19 325 VAL A N 1
ATOM 2553 C CA . VAL A 1 325 ? 9.906 6.453 13.836 1 97.19 325 VAL A CA 1
ATOM 2554 C C . VAL A 1 325 ? 9.484 5.008 14.102 1 97.19 325 VAL A C 1
ATOM 2556 O O . VAL A 1 325 ? 8.43 4.566 13.633 1 97.19 325 VAL A O 1
ATOM 2559 N N . THR A 1 326 ? 10.312 4.211 14.68 1 93.69 326 THR A N 1
ATOM 2560 C CA . THR A 1 326 ? 10.008 2.838 15.078 1 93.69 326 THR A CA 1
ATOM 2561 C C . THR A 1 326 ? 10.148 2.662 16.578 1 93.69 326 THR A C 1
ATOM 2563 O O . THR A 1 326 ? 11.055 3.234 17.203 1 93.69 326 THR A O 1
ATOM 2566 N N . PHE A 1 327 ? 9.047 2.117 17.172 1 85.12 327 PHE A N 1
ATOM 2567 C CA . PHE A 1 327 ? 9.117 1.897 18.609 1 85.12 327 PHE A CA 1
ATOM 2568 C C . PHE A 1 327 ? 9.602 0.485 18.922 1 85.12 327 PHE A C 1
ATOM 2570 O O . PHE A 1 327 ? 9.289 -0.457 18.188 1 85.12 327 PHE A O 1
ATOM 2577 N N . GLU A 1 328 ? 10.719 0.254 19.375 1 66.62 328 GLU A N 1
ATOM 2578 C CA . GLU A 1 328 ? 11.211 -1.067 19.75 1 66.62 328 GLU A CA 1
ATOM 2579 C C . GLU A 1 328 ? 10.203 -1.808 20.625 1 66.62 328 GLU A C 1
ATOM 2581 O O . GLU A 1 328 ? 9.445 -1.186 21.375 1 66.62 328 GLU A O 1
ATOM 2586 N N . MET B 1 1 ? -22.031 9.055 16.328 1 73.88 1 MET B N 1
ATOM 2587 C CA . MET B 1 1 ? -20.938 9.789 16.938 1 73.88 1 MET B CA 1
ATOM 2588 C C . MET B 1 1 ? -20.125 10.539 15.898 1 73.88 1 MET B C 1
ATOM 2590 O O . MET B 1 1 ? -19.938 10.047 14.781 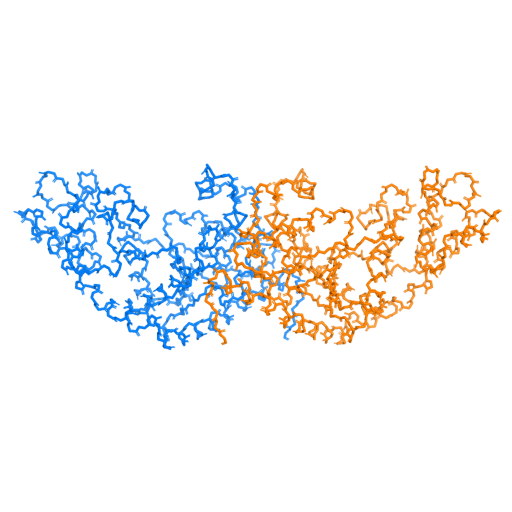1 73.88 1 MET B O 1
ATOM 2594 N N . LYS B 1 2 ? -19.828 11.938 16.094 1 94.06 2 LYS B N 1
ATOM 2595 C CA . LYS B 1 2 ? -19.031 12.75 15.172 1 94.06 2 LYS B CA 1
ATOM 2596 C C . LYS B 1 2 ? -17.547 12.477 15.352 1 94.06 2 LYS B C 1
ATOM 2598 O O . LYS B 1 2 ? -16.984 12.68 16.438 1 94.06 2 LYS B O 1
ATOM 2603 N N . ARG B 1 3 ? -16.953 11.906 14.391 1 97.56 3 ARG B N 1
ATOM 2604 C CA . ARG B 1 3 ? -15.539 11.547 14.438 1 97.56 3 ARG B CA 1
ATOM 2605 C C . ARG B 1 3 ? -14.734 12.352 13.422 1 97.56 3 ARG B C 1
ATOM 2607 O O . ARG B 1 3 ? -15.141 12.492 12.273 1 97.56 3 ARG B O 1
ATOM 2614 N N . VAL B 1 4 ? -13.578 12.852 13.914 1 97.75 4 VAL B N 1
ATOM 2615 C CA . VAL B 1 4 ? -12.711 13.672 13.07 1 97.75 4 VAL B CA 1
ATOM 2616 C C . VAL B 1 4 ? -11.367 12.977 12.883 1 97.75 4 VAL B C 1
ATOM 2618 O O . VAL B 1 4 ? -10.82 12.398 13.836 1 97.75 4 VAL B O 1
ATOM 2621 N N . LEU B 1 5 ? -10.898 12.953 11.711 1 97.81 5 LEU B N 1
ATOM 2622 C CA . LEU B 1 5 ? -9.516 12.602 11.406 1 97.81 5 LEU B CA 1
ATOM 2623 C C . LEU B 1 5 ? -8.797 13.758 10.711 1 97.81 5 LEU B C 1
ATOM 2625 O O . LEU B 1 5 ? -9.32 14.328 9.75 1 97.81 5 LEU B O 1
ATOM 2629 N N . SER B 1 6 ? -7.648 14.062 11.164 1 96.19 6 SER B N 1
ATOM 2630 C CA . SER B 1 6 ? -6.793 15.047 10.5 1 96.19 6 SER B CA 1
ATOM 2631 C C . SER B 1 6 ? -5.344 14.914 10.961 1 96.19 6 SER B C 1
ATOM 2633 O O . SER B 1 6 ? -5.047 14.164 11.891 1 96.19 6 SER B O 1
ATOM 2635 N N . GLY B 1 7 ? -4.477 15.531 10.25 1 95.5 7 GLY B N 1
ATOM 2636 C CA . GLY B 1 7 ? -3.07 15.453 10.617 1 95.5 7 GLY B CA 1
ATOM 2637 C C . GLY B 1 7 ? -2.217 16.516 9.961 1 95.5 7 GLY B C 1
ATOM 2638 O O . GLY B 1 7 ? -2.689 17.25 9.078 1 95.5 7 GLY B O 1
ATOM 2639 N N . ILE B 1 8 ? -1.059 16.703 10.438 1 95.5 8 ILE B N 1
ATOM 2640 C CA . ILE B 1 8 ? -0.053 17.609 9.883 1 95.5 8 ILE B CA 1
ATOM 2641 C C . ILE B 1 8 ? 1.131 16.797 9.352 1 95.5 8 ILE B C 1
ATOM 2643 O O . ILE B 1 8 ? 1.777 16.062 10.109 1 95.5 8 ILE B O 1
ATOM 2647 N N . LYS B 1 9 ? 1.361 16.859 8.094 1 95.62 9 LYS B N 1
ATOM 2648 C CA . LYS B 1 9 ? 2.449 16.141 7.43 1 95.62 9 LYS B CA 1
ATOM 2649 C C . LYS B 1 9 ? 3.807 16.609 7.949 1 95.62 9 LYS B C 1
ATOM 2651 O O . LYS B 1 9 ? 4.051 17.812 8.07 1 95.62 9 LYS B O 1
ATOM 2656 N N . PRO B 1 10 ? 4.695 15.68 8.25 1 96.5 10 PRO B N 1
ATOM 2657 C CA . PRO B 1 10 ? 6.02 16.047 8.75 1 96.5 10 PRO B CA 1
ATOM 2658 C C . PRO B 1 10 ? 6.988 16.422 7.629 1 96.5 10 PRO B C 1
ATOM 2660 O O . PRO B 1 10 ? 8.031 15.781 7.465 1 96.5 10 PRO B O 1
ATOM 2663 N N . SER B 1 11 ? 6.754 17.422 6.809 1 87.44 11 SER B N 1
ATOM 2664 C CA . SER B 1 11 ? 7.531 17.781 5.625 1 87.44 11 SER B CA 1
ATOM 2665 C C . SER B 1 11 ? 8.367 19.031 5.875 1 87.44 11 SER B C 1
ATOM 2667 O O . SER B 1 11 ? 9.039 19.531 4.969 1 87.44 11 SER B O 1
ATOM 2669 N N . GLY B 1 12 ? 8.477 19.547 7.039 1 84.12 12 GLY B N 1
ATOM 2670 C CA . GLY B 1 12 ? 9.25 20.75 7.359 1 84.12 12 GLY B CA 1
ATOM 2671 C C . GLY B 1 12 ? 8.922 21.312 8.727 1 84.12 12 GLY B C 1
ATOM 2672 O O . GLY B 1 12 ? 8.141 20.734 9.477 1 84.12 12 GLY B O 1
ATOM 2673 N N . GLU B 1 13 ? 9.594 22.391 8.922 1 89.81 13 GLU B N 1
ATOM 2674 C CA . GLU B 1 13 ? 9.32 23.047 10.203 1 89.81 13 GLU B CA 1
ATOM 2675 C C . GLU B 1 13 ? 7.941 23.703 10.203 1 89.81 13 GLU B C 1
ATOM 2677 O O . GLU B 1 13 ? 7.531 24.297 9.211 1 89.81 13 GLU B O 1
ATOM 2682 N N . LEU B 1 14 ? 7.277 23.5 11.25 1 94.12 14 LEU B N 1
ATOM 2683 C CA . LEU B 1 14 ? 5.941 24.062 11.383 1 94.12 14 LEU B CA 1
ATOM 2684 C C . LEU B 1 14 ? 6.004 25.578 11.57 1 94.12 14 LEU B C 1
ATOM 2686 O O . LEU B 1 14 ? 6.801 26.078 12.375 1 94.12 14 LEU B O 1
ATOM 2690 N N . ASN B 1 15 ? 5.332 26.297 10.773 1 95.19 15 ASN B N 1
ATOM 2691 C CA . ASN B 1 15 ? 5.219 27.734 10.945 1 95.19 15 ASN B CA 1
ATOM 2692 C C . ASN B 1 15 ? 3.875 28.125 11.547 1 95.19 15 ASN B C 1
ATOM 2694 O O . ASN B 1 15 ? 3.041 27.266 11.828 1 95.19 15 ASN B O 1
ATOM 2698 N N . ILE B 1 16 ? 3.643 29.344 11.75 1 95.56 16 ILE B N 1
ATOM 2699 C CA . ILE B 1 16 ? 2.436 29.781 12.445 1 95.56 16 ILE B CA 1
ATOM 2700 C C . ILE B 1 16 ? 1.226 29.625 11.523 1 95.56 16 ILE B C 1
ATOM 2702 O O . ILE B 1 16 ? 0.082 29.688 11.984 1 95.56 16 ILE B O 1
ATOM 2706 N N . GLY B 1 17 ? 1.454 29.469 10.219 1 92.12 17 GLY B N 1
ATOM 2707 C CA . GLY B 1 17 ? 0.365 29.078 9.344 1 92.12 17 GLY B CA 1
ATOM 2708 C C . GLY B 1 17 ? -0.229 27.734 9.703 1 92.12 17 GLY B C 1
ATOM 2709 O O . GLY B 1 17 ? -1.45 27.562 9.719 1 92.12 17 GLY B O 1
ATOM 2710 N N . GLY B 1 18 ? 0.643 26.781 9.992 1 91.25 18 GLY B N 1
ATOM 2711 C CA . GLY B 1 18 ? 0.196 25.469 10.453 1 91.25 18 GLY B CA 1
ATOM 2712 C C . GLY B 1 18 ? -0.496 25.531 11.805 1 91.25 18 GLY B C 1
ATOM 2713 O O . GLY B 1 18 ? -1.428 24.766 12.062 1 91.25 18 GLY B O 1
ATOM 2714 N N . PHE B 1 19 ? -0.001 26.391 12.617 1 92.5 19 PHE B N 1
ATOM 2715 C CA . PHE B 1 19 ? -0.654 26.578 13.906 1 92.5 19 PHE B CA 1
ATOM 2716 C C . PHE B 1 19 ? -2.084 27.078 13.719 1 92.5 19 PHE B C 1
ATOM 2718 O O . PHE B 1 19 ? -3.027 26.469 14.234 1 92.5 19 PHE B O 1
ATOM 2725 N N . GLY B 1 20 ? -2.246 28.141 13.062 1 89.81 20 GLY B N 1
ATOM 2726 C CA . GLY B 1 20 ? -3.559 28.734 12.867 1 89.81 20 GLY B CA 1
ATOM 2727 C C . GLY B 1 20 ? -4.492 27.859 12.047 1 89.81 20 GLY B C 1
ATOM 2728 O O . GLY B 1 20 ? -5.688 27.781 12.336 1 89.81 20 GLY B O 1
ATOM 2729 N N . GLY B 1 21 ? -3.951 27.188 11.062 1 88 21 GLY B N 1
ATOM 2730 C CA . GLY B 1 21 ? -4.754 26.438 10.102 1 88 21 GLY B CA 1
ATOM 2731 C C . GLY B 1 21 ? -5.113 25.047 10.586 1 88 21 GLY B C 1
ATOM 2732 O O . GLY B 1 21 ? -6.105 24.469 10.141 1 88 21 GLY B O 1
ATOM 2733 N N . ALA B 1 22 ? -4.324 24.531 11.484 1 90.38 22 ALA B N 1
ATOM 2734 C CA . ALA B 1 22 ? -4.551 23.141 11.859 1 90.38 22 ALA B CA 1
ATOM 2735 C C . ALA B 1 22 ? -4.438 22.953 13.367 1 90.38 22 ALA B C 1
ATOM 2737 O O . ALA B 1 22 ? -5.414 22.594 14.023 1 90.38 22 ALA B O 1
ATOM 2738 N N . LEU B 1 23 ? -3.393 23.328 13.945 1 93.31 23 LEU B N 1
ATOM 2739 C CA . LEU B 1 23 ? -3.107 23 15.336 1 93.31 23 LEU B CA 1
ATOM 2740 C C . LEU B 1 23 ? -4.129 23.641 16.266 1 93.31 23 LEU B C 1
ATOM 2742 O O . LEU B 1 23 ? -4.695 22.984 17.141 1 93.31 23 LEU B O 1
ATOM 2746 N N . ASN B 1 24 ? -4.316 24.922 16.078 1 91.44 24 ASN B N 1
ATOM 2747 C CA . ASN B 1 24 ? -5.266 25.641 16.922 1 91.44 24 ASN B CA 1
ATOM 2748 C C . ASN B 1 24 ? -6.676 25.062 16.781 1 91.44 24 ASN B C 1
ATOM 2750 O O . ASN B 1 24 ? -7.348 24.812 17.781 1 91.44 24 ASN B O 1
ATOM 2754 N N . PRO B 1 25 ? -7.133 24.828 15.609 1 91.75 25 PRO B N 1
ATOM 2755 C CA . PRO B 1 25 ? -8.438 24.188 15.445 1 91.75 25 PRO B CA 1
ATOM 2756 C C . PRO B 1 25 ? -8.5 22.797 16.078 1 91.75 25 PRO B C 1
ATOM 2758 O O . PRO B 1 25 ? -9.539 22.406 16.625 1 91.75 25 PRO B O 1
ATOM 2761 N N . PHE B 1 26 ? -7.43 21.969 16.016 1 95.12 26 PHE B N 1
ATOM 2762 C CA . PHE B 1 26 ? -7.395 20.641 16.609 1 95.12 26 PHE B CA 1
ATOM 2763 C C . PHE B 1 26 ? -7.703 20.719 18.109 1 95.12 26 PHE B C 1
ATOM 2765 O O . PHE B 1 26 ? -8.461 19.891 18.625 1 95.12 26 PHE B O 1
ATOM 2772 N N . VAL B 1 27 ? -7.102 21.719 18.719 1 95.5 27 VAL B N 1
ATOM 2773 C CA . VAL B 1 27 ? -7.289 21.875 20.172 1 95.5 27 VAL B CA 1
ATOM 2774 C C . VAL B 1 27 ? -8.766 22.125 20.469 1 95.5 27 VAL B C 1
ATOM 2776 O O . VAL B 1 27 ? -9.305 21.578 21.438 1 95.5 27 VAL B O 1
ATOM 2779 N N . ALA B 1 28 ? -9.383 22.922 19.641 1 92.5 28 ALA B N 1
ATOM 2780 C CA . ALA B 1 28 ? -10.797 23.219 19.844 1 92.5 28 ALA B CA 1
ATOM 2781 C C . ALA B 1 28 ? -11.664 22.016 19.516 1 92.5 28 ALA B C 1
ATOM 2783 O O . ALA B 1 28 ? -12.633 21.734 20.234 1 92.5 28 ALA B O 1
ATOM 2784 N N . MET B 1 29 ? -11.375 21.219 18.547 1 95.12 29 MET B N 1
ATOM 2785 C CA . MET B 1 29 ? -12.188 20.125 18.031 1 95.12 29 MET B CA 1
ATOM 2786 C C . MET B 1 29 ? -12.25 18.969 19.047 1 95.12 29 MET B C 1
ATOM 2788 O O . MET B 1 29 ? -13.266 18.281 19.125 1 95.12 29 MET B O 1
ATOM 2792 N N . GLN B 1 30 ? -11.164 18.781 19.797 1 96.94 30 GLN B N 1
ATOM 2793 C CA . GLN B 1 30 ? -11.102 17.625 20.688 1 96.94 30 GLN B CA 1
ATOM 2794 C C . GLN B 1 30 ? -12.18 17.703 21.766 1 96.94 30 GLN B C 1
ATOM 2796 O O . GLN B 1 30 ? -12.492 16.703 22.422 1 96.94 30 GLN B O 1
ATOM 2801 N N . GLU B 1 31 ? -12.797 18.953 21.906 1 95.94 31 GLU B N 1
ATOM 2802 C CA . GLU B 1 31 ? -13.852 19.141 22.891 1 95.94 31 GLU B CA 1
ATOM 2803 C C . GLU B 1 31 ? -15.219 18.766 22.328 1 95.94 31 GLU B C 1
ATOM 2805 O O . GLU B 1 31 ? -16.172 18.562 23.094 1 95.94 31 GLU B O 1
ATOM 2810 N N . GLU B 1 32 ? -15.312 18.625 21.047 1 95 32 GLU B N 1
ATOM 2811 C CA . GLU B 1 32 ? -16.609 18.469 20.406 1 95 32 GLU B CA 1
ATOM 2812 C C . GLU B 1 32 ? -16.703 17.156 19.641 1 95 32 GLU B C 1
ATOM 2814 O O . GLU B 1 32 ? -17.797 16.656 19.391 1 95 32 GLU B O 1
ATOM 2819 N N . TYR B 1 33 ? -15.602 16.594 19.281 1 96.81 33 TYR B N 1
ATOM 2820 C CA . TYR B 1 33 ? -15.555 15.398 18.422 1 96.81 33 TYR B CA 1
ATOM 2821 C C . TYR B 1 33 ? -14.711 14.305 19.078 1 96.81 33 TYR B C 1
ATOM 2823 O O . TYR B 1 33 ? -13.93 14.57 19.984 1 96.81 33 TYR B O 1
ATOM 2831 N N . GLU B 1 34 ? -14.984 13.047 18.719 1 98.19 34 GLU B N 1
ATOM 2832 C CA . GLU B 1 34 ? -13.945 12.031 18.844 1 98.19 34 GLU B CA 1
ATOM 2833 C C . GLU B 1 34 ? -12.844 12.234 17.812 1 98.19 34 GLU B C 1
ATOM 2835 O O . GLU B 1 34 ? -13.086 12.156 16.609 1 98.19 34 GLU B O 1
ATOM 2840 N N . CYS B 1 35 ? -11.664 12.547 18.266 1 98.44 35 CYS B N 1
ATOM 2841 C CA . CYS B 1 35 ? -10.656 13.047 17.344 1 98.44 35 CYS B CA 1
ATOM 2842 C C . CYS B 1 35 ? -9.492 12.07 17.219 1 98.44 35 CYS B C 1
ATOM 2844 O O . CYS B 1 35 ? -9.031 11.516 18.219 1 98.44 35 CYS B O 1
ATOM 2846 N N . TYR B 1 36 ? -9.094 11.812 16.062 1 98.75 36 TYR B N 1
ATOM 2847 C CA . TYR B 1 36 ? -7.836 11.172 15.68 1 98.75 36 TYR B CA 1
ATOM 2848 C C . TYR B 1 36 ? -6.91 12.156 14.977 1 98.75 36 TYR B C 1
ATOM 2850 O O . TYR B 1 36 ? -7.176 12.57 13.852 1 98.75 36 TYR B O 1
ATOM 2858 N N . PHE B 1 37 ? -5.871 12.531 15.586 1 98.56 37 PHE B N 1
ATOM 2859 C CA . PHE B 1 37 ? -4.863 13.43 15.031 1 98.56 37 PHE B CA 1
ATOM 2860 C C . PHE B 1 37 ? -3.557 12.688 14.781 1 98.56 37 PHE B C 1
ATOM 2862 O O . PHE B 1 37 ? -2.857 12.312 15.727 1 98.56 37 PHE B O 1
ATOM 2869 N N . PHE B 1 38 ? -3.258 12.531 13.492 1 98.62 38 PHE B N 1
ATOM 2870 C CA . PHE B 1 38 ? -2.107 11.688 13.211 1 98.62 38 PHE B CA 1
ATOM 2871 C C . PHE B 1 38 ? -1.036 12.461 12.453 1 98.62 38 PHE B C 1
ATOM 2873 O O . PHE B 1 38 ? -1.25 13.617 12.07 1 98.62 38 PHE B O 1
ATOM 2880 N N . ILE B 1 39 ? 0.159 11.922 12.414 1 98.56 39 ILE B N 1
ATOM 2881 C CA . ILE B 1 39 ? 1.289 12.406 11.625 1 98.56 39 ILE B CA 1
ATOM 2882 C C . ILE B 1 39 ? 1.465 11.531 10.391 1 98.56 39 ILE B C 1
ATOM 2884 O O . ILE B 1 39 ? 1.923 10.391 10.484 1 98.56 39 ILE B O 1
ATOM 2888 N N . PRO B 1 40 ? 1.009 12.047 9.266 1 98.38 40 PRO B N 1
ATOM 2889 C CA . PRO B 1 40 ? 1.033 11.242 8.047 1 98.38 40 PRO B CA 1
ATOM 2890 C C . PRO B 1 40 ? 2.434 11.117 7.449 1 98.38 40 PRO B C 1
ATOM 2892 O O . PRO B 1 40 ? 2.693 11.648 6.363 1 98.38 40 PRO B O 1
ATOM 2895 N N . ASP B 1 41 ? 3.262 10.336 8.086 1 98.5 41 ASP B N 1
ATOM 2896 C CA . ASP B 1 41 ? 4.652 10.211 7.66 1 98.5 41 ASP B CA 1
ATOM 2897 C C . ASP B 1 41 ? 4.77 9.344 6.41 1 98.5 41 ASP B C 1
ATOM 2899 O O . ASP B 1 41 ? 5.734 9.453 5.652 1 98.5 41 ASP B O 1
ATOM 2903 N N . LEU B 1 42 ? 3.842 8.445 6.078 1 98.75 42 LEU B N 1
ATOM 2904 C CA . LEU B 1 42 ? 3.836 7.727 4.809 1 98.75 42 LEU B CA 1
ATOM 2905 C C . LEU B 1 42 ? 3.578 8.672 3.645 1 98.75 42 LEU B C 1
ATOM 2907 O O . LEU B 1 42 ? 4.117 8.484 2.551 1 98.75 42 LEU B O 1
ATOM 2911 N N . HIS B 1 43 ? 2.758 9.664 3.889 1 98 43 HIS B N 1
ATOM 2912 C CA . HIS B 1 43 ? 2.521 10.68 2.871 1 98 43 HIS B CA 1
ATOM 2913 C C . HIS B 1 43 ? 3.773 11.516 2.633 1 98 43 HIS B C 1
ATOM 2915 O O . HIS B 1 43 ? 4.031 11.953 1.507 1 98 43 HIS B O 1
ATOM 2921 N N . ALA B 1 44 ? 4.508 11.781 3.66 1 97.5 44 ALA B N 1
ATOM 2922 C CA . ALA B 1 44 ? 5.684 12.641 3.574 1 97.5 44 ALA B CA 1
ATOM 2923 C C . ALA B 1 44 ? 6.715 12.07 2.607 1 97.5 44 ALA B C 1
ATOM 2925 O O . ALA B 1 44 ? 7.445 12.82 1.954 1 97.5 44 ALA B O 1
ATOM 2926 N N . VAL B 1 45 ? 6.746 10.734 2.439 1 97.5 45 VAL B N 1
ATOM 2927 C CA . VAL B 1 45 ? 7.828 10.109 1.685 1 97.5 45 VAL B CA 1
ATOM 2928 C C . VAL B 1 45 ? 7.422 9.969 0.219 1 97.5 45 VAL B C 1
ATOM 2930 O O . VAL B 1 45 ? 8.141 9.352 -0.574 1 97.5 45 VAL B O 1
ATOM 2933 N N . THR B 1 46 ? 6.293 10.523 -0.187 1 96.62 46 THR B N 1
ATOM 2934 C CA . THR B 1 46 ? 5.93 10.555 -1.599 1 96.62 46 THR B CA 1
ATOM 2935 C C . THR B 1 46 ? 6.914 11.398 -2.395 1 96.62 46 THR B C 1
ATOM 2937 O O . THR B 1 46 ? 7 11.281 -3.619 1 96.62 46 THR B O 1
ATOM 2940 N N . VAL B 1 47 ? 7.594 12.305 -1.712 1 92.62 47 VAL B N 1
ATOM 2941 C CA . VAL B 1 47 ? 8.742 13.039 -2.234 1 92.62 47 VAL B CA 1
ATOM 2942 C C . VAL B 1 47 ? 9.977 12.734 -1.384 1 92.62 47 VAL B C 1
ATOM 2944 O O . VAL B 1 47 ? 9.859 12.273 -0.247 1 92.62 47 VAL B O 1
ATOM 2947 N N . SER B 1 48 ? 11.117 12.969 -1.926 1 92.06 48 SER B N 1
ATOM 2948 C CA . SER B 1 48 ? 12.359 12.625 -1.244 1 92.06 48 SER B CA 1
ATOM 2949 C C . SER B 1 48 ? 12.477 13.352 0.09 1 92.06 48 SER B C 1
ATOM 2951 O O . SER B 1 48 ? 12.227 14.555 0.169 1 92.06 48 SER B O 1
ATOM 2953 N N . GLN B 1 49 ? 12.781 12.617 1.133 1 94.38 49 GLN B N 1
ATOM 2954 C CA . GLN B 1 49 ? 13.039 13.133 2.473 1 94.38 49 GLN B CA 1
ATOM 2955 C C . GLN B 1 49 ? 14.422 12.727 2.963 1 94.38 49 GLN B C 1
ATOM 2957 O O . GLN B 1 49 ? 14.922 11.648 2.629 1 94.38 49 GLN B O 1
ATOM 2962 N N . ASP B 1 50 ? 15.078 13.609 3.666 1 96.62 50 ASP B N 1
ATOM 2963 C CA . ASP B 1 50 ? 16.234 13.188 4.461 1 96.62 50 ASP B CA 1
ATOM 2964 C C . ASP B 1 50 ? 15.789 12.344 5.66 1 96.62 50 ASP B C 1
ATOM 2966 O O . ASP B 1 50 ? 14.93 12.766 6.434 1 96.62 50 ASP B O 1
ATOM 2970 N N . PRO B 1 51 ? 16.344 11.117 5.754 1 97.94 51 PRO B N 1
ATOM 2971 C CA . PRO B 1 51 ? 15.875 10.211 6.805 1 97.94 51 PRO B CA 1
ATOM 2972 C C . PRO B 1 51 ? 15.945 10.836 8.195 1 97.94 51 PRO B C 1
ATOM 2974 O O . PRO B 1 51 ? 15.008 10.703 8.984 1 97.94 51 PRO B O 1
ATOM 2977 N N . ARG B 1 52 ? 17.016 11.531 8.516 1 97.31 52 ARG B N 1
ATOM 2978 C CA . ARG B 1 52 ? 17.156 12.164 9.82 1 97.31 52 ARG B CA 1
ATOM 2979 C C . ARG B 1 52 ? 16.125 13.258 10.023 1 97.31 52 ARG B C 1
ATOM 2981 O O . ARG B 1 52 ? 15.57 13.406 11.117 1 97.31 52 ARG B O 1
ATOM 2988 N N . GLU B 1 53 ? 15.852 13.992 8.969 1 97 53 GLU B N 1
ATOM 2989 C CA . GLU B 1 53 ? 14.859 15.062 9.047 1 97 53 GLU B CA 1
ATOM 2990 C C . GLU B 1 53 ? 13.445 14.5 9.211 1 97 53 GLU B C 1
ATOM 2992 O O . GLU B 1 53 ? 12.648 15.023 9.992 1 97 53 GLU B O 1
ATOM 2997 N N . LEU B 1 54 ? 13.156 13.43 8.445 1 97.94 54 LEU B N 1
ATOM 2998 C CA . LEU B 1 54 ? 11.836 12.82 8.578 1 97.94 54 LEU B CA 1
ATOM 2999 C C . LEU B 1 54 ? 11.594 12.352 10.016 1 97.94 54 LEU B C 1
ATOM 3001 O O . LEU B 1 54 ? 10.523 12.586 10.57 1 97.94 54 LEU B O 1
ATOM 3005 N N . PHE B 1 55 ? 12.609 11.695 10.586 1 97.69 55 PHE B N 1
ATOM 3006 C CA . PHE B 1 55 ? 12.539 11.195 11.953 1 97.69 55 PHE B CA 1
ATOM 3007 C C . PHE B 1 55 ? 12.242 12.32 12.938 1 97.69 55 PHE B C 1
ATOM 3009 O O . PHE B 1 55 ? 11.289 12.25 13.711 1 97.69 55 PHE B O 1
ATOM 3016 N N . GLN B 1 56 ? 12.977 13.359 12.836 1 97 56 GLN B N 1
ATOM 3017 C CA . GLN B 1 56 ? 12.859 14.477 13.766 1 97 56 GLN B CA 1
ATOM 3018 C C . GLN B 1 56 ? 11.555 15.242 13.555 1 97 56 GLN B C 1
ATOM 3020 O O . GLN B 1 56 ? 10.891 15.625 14.523 1 97 56 GLN B O 1
ATOM 3025 N N . ARG B 1 57 ? 11.234 15.469 12.312 1 97.19 57 ARG B N 1
ATOM 3026 C CA . ARG B 1 57 ? 10.023 16.219 12.008 1 97.19 57 ARG B CA 1
ATOM 3027 C C . ARG B 1 57 ? 8.781 15.492 12.492 1 97.19 57 ARG B C 1
ATOM 3029 O O . ARG B 1 57 ? 7.816 16.125 12.93 1 97.19 57 ARG B O 1
ATOM 3036 N N . SER B 1 58 ? 8.789 14.156 12.391 1 98.19 58 SER B N 1
ATOM 3037 C CA . SER B 1 58 ? 7.668 13.375 12.898 1 98.19 58 SER B CA 1
ATOM 3038 C C . SER B 1 58 ? 7.5 13.562 14.406 1 98.19 58 SER B C 1
ATOM 3040 O O . SER B 1 58 ? 6.383 13.766 14.883 1 98.19 58 SER B O 1
ATOM 3042 N N . LYS B 1 59 ? 8.602 13.578 15.086 1 97.62 59 LYS B N 1
ATOM 3043 C CA . LYS B 1 59 ? 8.57 13.797 16.531 1 97.62 59 LYS B CA 1
ATOM 3044 C C . LYS B 1 59 ? 8.172 15.234 16.859 1 97.62 59 LYS B C 1
ATOM 3046 O O . LYS B 1 59 ? 7.449 15.484 17.828 1 97.62 59 LYS B O 1
ATOM 3051 N N . ASP B 1 60 ? 8.688 16.141 16.047 1 97.94 60 ASP B N 1
ATOM 3052 C CA . ASP B 1 60 ? 8.375 17.547 16.266 1 97.94 60 ASP B CA 1
ATOM 3053 C C . ASP B 1 60 ? 6.867 17.797 16.188 1 97.94 60 ASP B C 1
ATOM 3055 O O . ASP B 1 60 ? 6.297 18.438 17.078 1 97.94 60 ASP B O 1
ATOM 3059 N N . ILE B 1 61 ? 6.219 17.266 15.156 1 98.25 61 ILE B N 1
ATOM 3060 C CA . ILE B 1 61 ? 4.789 17.484 14.977 1 98.25 61 ILE B CA 1
ATOM 3061 C C . ILE B 1 61 ? 4.023 16.875 16.156 1 98.25 61 ILE B C 1
ATOM 3063 O O . ILE B 1 61 ? 3.1 17.484 16.688 1 98.25 61 ILE B O 1
ATOM 3067 N N . ALA B 1 62 ? 4.426 15.68 16.531 1 98.31 62 ALA B N 1
ATOM 3068 C CA . ALA B 1 62 ? 3.785 15.039 17.672 1 98.31 62 ALA B CA 1
ATOM 3069 C C . ALA B 1 62 ? 3.934 15.883 18.938 1 98.31 62 ALA B C 1
ATOM 3071 O O . ALA B 1 62 ? 2.973 16.062 19.688 1 98.31 62 ALA B O 1
ATOM 3072 N N . ALA B 1 63 ? 5.145 16.375 19.141 1 98.5 63 ALA B N 1
ATOM 3073 C CA . ALA B 1 63 ? 5.41 17.219 20.312 1 98.5 63 ALA B CA 1
ATOM 3074 C C . ALA B 1 63 ? 4.566 18.484 20.266 1 98.5 63 ALA B C 1
ATOM 3076 O O . ALA B 1 63 ? 4.055 18.922 21.297 1 98.5 63 ALA B O 1
ATOM 3077 N N . PHE B 1 64 ? 4.418 19.062 19.094 1 98.44 64 PHE B N 1
ATOM 3078 C CA . PHE B 1 64 ? 3.627 20.281 18.953 1 98.44 64 PHE B CA 1
ATOM 3079 C C . PHE B 1 64 ? 2.152 20 19.234 1 98.44 64 PHE B C 1
ATOM 3081 O O . PHE B 1 64 ? 1.443 20.844 19.766 1 98.44 64 PHE B O 1
ATOM 3088 N N . TYR B 1 65 ? 1.618 18.766 18.828 1 98.5 65 TYR B N 1
ATOM 3089 C CA . TYR B 1 65 ? 0.249 18.406 19.172 1 98.5 65 TYR B CA 1
ATOM 3090 C C . TYR B 1 65 ? 0.016 18.5 20.672 1 98.5 65 TYR B C 1
ATOM 3092 O O . TYR B 1 65 ? -0.93 19.156 21.125 1 98.5 65 TYR B O 1
ATOM 3100 N N . LEU B 1 66 ? 0.933 17.953 21.406 1 98.5 66 LEU B N 1
ATOM 3101 C CA . LEU B 1 66 ? 0.809 17.969 22.859 1 98.5 66 LEU B CA 1
ATOM 3102 C C . LEU B 1 66 ? 1.028 19.359 23.422 1 98.5 66 LEU B C 1
ATOM 3104 O O . LEU B 1 66 ? 0.253 19.828 24.266 1 98.5 66 LEU B O 1
ATOM 3108 N N . ALA B 1 67 ? 2.064 20.031 22.922 1 98.31 67 ALA B N 1
ATOM 3109 C CA . ALA B 1 67 ? 2.461 21.344 23.438 1 98.31 67 ALA B CA 1
ATOM 3110 C C . ALA B 1 67 ? 1.381 22.391 23.188 1 98.31 67 ALA B C 1
ATOM 3112 O O . ALA B 1 67 ? 1.21 23.312 23.969 1 98.31 67 ALA B O 1
ATOM 3113 N N . ALA B 1 68 ? 0.663 22.219 22.109 1 97.31 68 ALA B N 1
ATOM 3114 C CA . ALA B 1 68 ? -0.365 23.188 21.75 1 97.31 68 ALA B CA 1
ATOM 3115 C C . ALA B 1 68 ? -1.632 22.984 22.578 1 97.31 68 ALA B C 1
ATOM 3117 O O . ALA B 1 68 ? -2.518 23.844 22.578 1 97.31 68 ALA B O 1
ATOM 3118 N N . GLY B 1 69 ? -1.753 21.797 23.188 1 97.44 69 GLY B N 1
ATOM 3119 C CA . GLY B 1 69 ? -2.875 21.641 24.109 1 97.44 69 GLY B CA 1
ATOM 3120 C C . GLY B 1 69 ? -3.766 20.469 23.75 1 97.44 69 GLY B C 1
ATOM 3121 O O . GLY B 1 69 ? -4.828 20.281 24.344 1 97.44 69 GLY B O 1
ATOM 3122 N N . ILE B 1 70 ? -3.404 19.641 22.797 1 98.25 70 ILE B N 1
ATOM 3123 C CA . ILE B 1 70 ? -4.16 18.422 22.531 1 98.25 70 ILE B CA 1
ATOM 3124 C C . ILE B 1 70 ? -3.918 17.406 23.656 1 98.25 70 ILE B C 1
ATOM 3126 O O . ILE B 1 70 ? -2.77 17.094 23.984 1 98.25 70 ILE B O 1
ATOM 3130 N N . ASP B 1 71 ? -4.965 17 24.266 1 98.38 71 ASP B N 1
ATOM 3131 C CA . ASP B 1 71 ? -4.926 16.047 25.375 1 98.38 71 ASP B CA 1
ATOM 3132 C C . ASP B 1 71 ? -5.039 14.609 24.891 1 98.38 71 ASP B C 1
ATOM 3134 O O . ASP B 1 71 ? -6.094 14.195 24.406 1 98.38 71 ASP B O 1
ATOM 3138 N N . PRO B 1 72 ? -3.953 13.875 25.062 1 98.31 72 PRO B N 1
ATOM 3139 C CA . PRO B 1 72 ? -3.975 12.492 24.562 1 98.31 72 PRO B CA 1
ATOM 3140 C C . PRO B 1 72 ? -5.062 11.648 25.219 1 98.31 72 PRO B C 1
ATOM 3142 O O . PRO B 1 72 ? -5.387 10.57 24.734 1 98.31 72 PRO B O 1
ATOM 3145 N N . ARG B 1 73 ? -5.684 12.07 26.406 1 97.69 73 ARG B N 1
ATOM 3146 C CA . ARG B 1 73 ? -6.801 11.375 27.031 1 97.69 73 ARG B CA 1
ATOM 3147 C C . ARG B 1 73 ? -8.109 11.688 26.312 1 97.69 73 ARG B C 1
ATOM 3149 O O . ARG B 1 73 ? -9.094 10.953 26.469 1 97.69 73 ARG B O 1
ATOM 3156 N N . LYS B 1 74 ? -8.133 12.703 25.453 1 97.81 74 LYS B N 1
ATOM 3157 C CA . LYS B 1 74 ? -9.344 13.133 24.75 1 97.81 74 LYS B CA 1
ATOM 3158 C C . LYS B 1 74 ? -9.273 12.797 23.266 1 97.81 74 LYS B C 1
ATOM 3160 O O . LYS B 1 74 ? -10.289 12.531 22.625 1 97.81 74 LYS B O 1
ATOM 3165 N N . ALA B 1 75 ? -8.125 12.898 22.688 1 98.44 75 ALA B N 1
ATOM 3166 C CA . ALA B 1 75 ? -7.895 12.641 21.281 1 98.44 75 ALA B CA 1
ATOM 3167 C C . ALA B 1 75 ? -6.773 11.617 21.078 1 98.44 75 ALA B C 1
ATOM 3169 O O . ALA B 1 75 ? -5.824 11.57 21.875 1 98.44 75 ALA B O 1
ATOM 3170 N N . VAL B 1 76 ? -6.879 10.805 20.109 1 98.81 76 VAL B N 1
ATOM 3171 C CA . VAL B 1 76 ? -5.84 9.828 19.781 1 98.81 76 VAL B CA 1
ATOM 3172 C C . VAL B 1 76 ? -4.766 10.484 18.922 1 98.81 76 VAL B C 1
ATOM 3174 O O . VAL B 1 76 ? -5.066 11.062 17.875 1 98.81 76 VAL B O 1
ATOM 3177 N N . ILE B 1 77 ? -3.559 10.484 19.359 1 98.81 77 ILE B N 1
ATOM 3178 C CA . ILE B 1 77 ? -2.402 11.008 18.641 1 98.81 77 ILE B CA 1
ATOM 3179 C C . ILE B 1 77 ? -1.486 9.859 18.234 1 98.81 77 ILE B C 1
ATOM 3181 O O . ILE B 1 77 ? -1.047 9.078 19.078 1 98.81 77 ILE B O 1
ATOM 3185 N N . PHE B 1 78 ? -1.218 9.727 16.953 1 98.75 78 PHE B N 1
ATOM 3186 C CA . PHE B 1 78 ? -0.399 8.594 16.547 1 98.75 78 PHE B CA 1
ATOM 3187 C C . PHE B 1 78 ? 0.33 8.906 15.234 1 98.75 78 PHE B C 1
ATOM 3189 O O . PHE B 1 78 ? 0.023 9.898 14.57 1 98.75 78 PHE B O 1
ATOM 3196 N N . ILE B 1 79 ? 1.348 8.141 14.914 1 98.75 79 ILE B N 1
ATOM 3197 C CA . ILE B 1 79 ? 2.074 8.234 13.656 1 98.75 79 ILE B CA 1
ATOM 3198 C C . ILE B 1 79 ? 1.511 7.223 12.656 1 98.75 79 ILE B C 1
ATOM 3200 O O . ILE B 1 79 ? 1.309 6.055 13 1 98.75 79 ILE B O 1
ATOM 3204 N N . GLN B 1 80 ? 1.255 7.625 11.477 1 98.81 80 GLN B N 1
ATOM 3205 C CA . GLN B 1 80 ? 0.625 6.855 10.414 1 98.81 80 GLN B CA 1
ATOM 3206 C C . GLN B 1 80 ? 1.299 5.496 10.242 1 98.81 80 GLN B C 1
ATOM 3208 O O . GLN B 1 80 ? 0.629 4.461 10.242 1 98.81 80 GLN B O 1
ATOM 3213 N N . SER B 1 81 ? 2.635 5.473 10.188 1 98.62 81 SER B N 1
ATOM 3214 C CA . SER B 1 81 ? 3.408 4.273 9.867 1 98.62 81 SER B CA 1
ATOM 3215 C C . SER B 1 81 ? 3.398 3.285 11.023 1 98.62 81 SER B C 1
ATOM 3217 O O . SER B 1 81 ? 3.838 2.143 10.875 1 98.62 81 SER B O 1
ATOM 3219 N N . GLN B 1 82 ? 2.84 3.691 12.164 1 98.19 82 GLN B N 1
ATOM 3220 C CA . GLN B 1 82 ? 2.787 2.812 13.328 1 98.19 82 GLN B CA 1
ATOM 3221 C C . GLN B 1 82 ? 1.507 1.981 13.336 1 98.19 82 GLN B C 1
ATOM 3223 O O . GLN B 1 82 ? 1.321 1.121 14.195 1 98.19 82 GLN B O 1
ATOM 3228 N N . VAL B 1 83 ? 0.651 2.201 12.422 1 98.56 83 VAL B N 1
ATOM 3229 C CA . VAL B 1 83 ? -0.593 1.459 12.242 1 98.56 83 VAL B CA 1
ATOM 3230 C C . VAL B 1 83 ? -0.623 0.828 10.852 1 98.56 83 VAL B C 1
ATOM 3232 O O . VAL B 1 83 ? -0.985 1.485 9.875 1 98.56 83 VAL B O 1
ATOM 3235 N N . ALA B 1 84 ? -0.375 -0.461 10.727 1 98.38 84 ALA B N 1
ATOM 3236 C CA . ALA B 1 84 ? -0.17 -1.178 9.477 1 98.38 84 ALA B CA 1
ATOM 3237 C C . ALA B 1 84 ? -1.406 -1.088 8.586 1 98.38 84 ALA B C 1
ATOM 3239 O O . ALA B 1 84 ? -1.298 -1.119 7.355 1 98.38 84 ALA B O 1
ATOM 3240 N N . ALA B 1 85 ? -2.539 -0.89 9.211 1 98.88 85 ALA B N 1
ATOM 3241 C CA . ALA B 1 85 ? -3.816 -0.891 8.508 1 98.88 85 ALA B CA 1
ATOM 3242 C C . ALA B 1 85 ? -3.852 0.201 7.438 1 98.88 85 ALA B C 1
ATOM 3244 O O . ALA B 1 85 ? -4.523 0.057 6.414 1 98.88 85 ALA B O 1
ATOM 3245 N N . HIS B 1 86 ? -3.129 1.31 7.633 1 98.94 86 HIS B N 1
ATOM 3246 C CA . HIS B 1 86 ? -3.121 2.4 6.664 1 98.94 86 HIS B CA 1
ATOM 3247 C C . HIS B 1 86 ? -2.611 1.928 5.309 1 98.94 86 HIS B C 1
ATOM 3249 O O . HIS B 1 86 ? -3.262 2.148 4.285 1 98.94 86 HIS B O 1
ATOM 3255 N N . ALA B 1 87 ? -1.487 1.229 5.332 1 98.88 87 ALA B N 1
ATOM 3256 C CA . ALA B 1 87 ? -0.925 0.734 4.078 1 98.88 87 ALA B CA 1
ATOM 3257 C C . ALA B 1 87 ? -1.809 -0.353 3.471 1 98.88 87 ALA B C 1
ATOM 3259 O O . ALA B 1 87 ? -1.989 -0.408 2.252 1 98.88 87 ALA B O 1
ATOM 3260 N N . GLU B 1 88 ? -2.33 -1.254 4.297 1 98.88 88 GLU B N 1
ATOM 3261 C CA . GLU B 1 88 ? -3.162 -2.352 3.812 1 98.88 88 GLU B CA 1
ATOM 3262 C C . GLU B 1 88 ? -4.418 -1.829 3.121 1 98.88 88 GLU B C 1
ATOM 3264 O O . GLU B 1 88 ? -4.715 -2.213 1.987 1 98.88 88 GLU B O 1
ATOM 3269 N N . LEU B 1 89 ? -5.145 -0.93 3.814 1 98.94 89 LEU B N 1
ATOM 3270 C CA . LEU B 1 89 ? -6.34 -0.38 3.184 1 98.94 89 LEU B CA 1
ATOM 3271 C C . LEU B 1 89 ? -5.969 0.536 2.023 1 98.94 89 LEU B C 1
ATOM 3273 O O . LEU B 1 89 ? -6.719 0.65 1.052 1 98.94 89 LEU B O 1
ATOM 3277 N N . GLY B 1 90 ? -4.797 1.216 2.123 1 98.94 90 GLY B N 1
ATOM 3278 C CA . GLY B 1 90 ? -4.316 1.982 0.982 1 98.94 90 GLY B CA 1
ATOM 3279 C C . GLY B 1 90 ? -4.254 1.171 -0.297 1 98.94 90 GLY B C 1
ATOM 3280 O O . GLY B 1 90 ? -4.699 1.627 -1.352 1 98.94 90 GLY B O 1
ATOM 3281 N N . TRP B 1 91 ? -3.734 -0.055 -0.176 1 98.88 91 TRP B N 1
ATOM 3282 C CA . TRP B 1 91 ? -3.674 -0.958 -1.32 1 98.88 91 TRP B CA 1
ATOM 3283 C C . TRP B 1 91 ? -5.074 -1.31 -1.812 1 98.88 91 TRP B C 1
ATOM 3285 O O . TRP B 1 91 ? -5.34 -1.284 -3.016 1 98.88 91 TRP B O 1
ATOM 3295 N N . LEU B 1 92 ? -5.949 -1.641 -0.881 1 98.88 92 LEU B N 1
ATOM 3296 C CA . LEU B 1 92 ? -7.309 -2.006 -1.266 1 98.88 92 LEU B CA 1
ATOM 3297 C C . LEU B 1 92 ? -8.016 -0.839 -1.945 1 98.88 92 LEU B C 1
ATOM 3299 O O . LEU B 1 92 ? -8.789 -1.037 -2.885 1 98.88 92 LEU B O 1
ATOM 3303 N N . MET B 1 93 ? -7.742 0.401 -1.496 1 98.88 93 MET B N 1
ATOM 3304 C CA . MET B 1 93 ? -8.352 1.571 -2.119 1 98.88 93 MET B CA 1
ATOM 3305 C C . MET B 1 93 ? -7.777 1.808 -3.512 1 98.88 93 MET B C 1
ATOM 3307 O O . MET B 1 93 ? -8.477 2.307 -4.398 1 98.88 93 MET B O 1
ATOM 3311 N N . GLU B 1 94 ? -6.504 1.461 -3.717 1 98.69 94 GLU B N 1
ATOM 3312 C CA . GLU B 1 94 ? -5.938 1.556 -5.059 1 98.69 94 GLU B CA 1
ATOM 3313 C C . GLU B 1 94 ? -6.699 0.673 -6.043 1 98.69 94 GLU B C 1
ATOM 3315 O O . GLU B 1 94 ? -6.754 0.971 -7.238 1 98.69 94 GLU B O 1
ATOM 3320 N N . THR B 1 95 ? -7.25 -0.472 -5.543 1 98.31 95 THR B N 1
ATOM 3321 C CA . THR B 1 95 ? -8.023 -1.35 -6.418 1 98.31 95 THR B CA 1
ATOM 3322 C C . THR B 1 95 ? -9.352 -0.705 -6.797 1 98.31 95 THR B C 1
ATOM 3324 O O . THR B 1 95 ? -10 -1.125 -7.758 1 98.31 95 THR B O 1
ATOM 3327 N N . GLN B 1 96 ? -9.797 0.284 -6.027 1 98.12 96 GLN B N 1
ATOM 3328 C CA . GLN B 1 96 ? -11.047 0.983 -6.293 1 98.12 96 GLN B CA 1
ATOM 3329 C C . GLN B 1 96 ? -10.812 2.24 -7.125 1 98.12 96 GLN B C 1
ATOM 3331 O O . GLN B 1 96 ? -11.719 2.727 -7.797 1 98.12 96 GLN B O 1
ATOM 3336 N N . ALA B 1 97 ? -9.609 2.803 -6.992 1 98.25 97 ALA B N 1
ATOM 3337 C CA . ALA B 1 97 ? -9.25 4.008 -7.738 1 98.25 97 ALA B CA 1
ATOM 3338 C C . ALA B 1 97 ? -8.812 3.662 -9.156 1 98.25 97 ALA B C 1
ATOM 3340 O O . ALA B 1 97 ? -8.203 2.615 -9.391 1 98.25 97 ALA B O 1
ATOM 3341 N N . HIS B 1 98 ? -9.078 4.562 -10.086 1 97.38 98 HIS B N 1
ATOM 3342 C CA . HIS B 1 98 ? -8.695 4.344 -11.477 1 97.38 98 HIS B CA 1
ATOM 3343 C C . HIS B 1 98 ? -7.531 5.242 -11.875 1 97.38 98 HIS B C 1
ATOM 3345 O O . HIS B 1 98 ? -7.441 6.387 -11.422 1 97.38 98 HIS B O 1
ATOM 3351 N N . VAL B 1 99 ? -6.703 4.719 -12.758 1 96.94 99 VAL B N 1
ATOM 3352 C CA . VAL B 1 99 ? -5.547 5.457 -13.242 1 96.94 99 VAL B CA 1
ATOM 3353 C C . VAL B 1 99 ? -5.992 6.797 -13.828 1 96.94 99 VAL B C 1
ATOM 3355 O O . VAL B 1 99 ? -5.391 7.836 -13.547 1 96.94 99 VAL B O 1
ATOM 3358 N N . GLY B 1 100 ? -7.121 6.766 -14.57 1 94.81 100 GLY B N 1
ATOM 3359 C CA . GLY B 1 100 ? -7.637 7.988 -15.172 1 94.81 100 GLY B CA 1
ATOM 3360 C C . GLY B 1 100 ? -8.031 9.039 -14.148 1 94.81 100 GLY B C 1
ATOM 3361 O O . GLY B 1 100 ? -7.742 10.219 -14.32 1 94.81 100 GLY B O 1
ATOM 3362 N N . GLU B 1 101 ? -8.656 8.625 -13.055 1 95.69 101 GLU B N 1
ATOM 3363 C CA . GLU B 1 101 ? -9.078 9.523 -11.977 1 95.69 101 GLU B CA 1
ATOM 3364 C C . GLU B 1 101 ? -7.883 10.18 -11.297 1 95.69 101 GLU B C 1
ATOM 3366 O O . GLU B 1 101 ? -7.902 11.375 -11.016 1 95.69 101 GLU B O 1
ATOM 3371 N N . LEU B 1 102 ? -6.895 9.367 -11.086 1 97.06 102 LEU B N 1
ATOM 3372 C CA . LEU B 1 102 ? -5.719 9.859 -10.383 1 97.06 102 LEU B CA 1
ATOM 3373 C C . LEU B 1 102 ? -4.902 10.789 -11.266 1 97.06 102 LEU B C 1
ATOM 3375 O O . LEU B 1 102 ? -4.34 11.781 -10.789 1 97.06 102 LEU B O 1
ATOM 3379 N N . ASN B 1 103 ? -4.879 10.508 -12.547 1 94.38 103 ASN B N 1
ATOM 3380 C CA . ASN B 1 103 ? -4.164 11.328 -13.508 1 94.38 103 ASN B CA 1
ATOM 3381 C C . ASN B 1 103 ? -4.746 12.742 -13.586 1 94.38 103 ASN B C 1
ATOM 3383 O O . ASN B 1 103 ? -4.035 13.695 -13.914 1 94.38 103 ASN B O 1
ATOM 3387 N N . ARG B 1 104 ? -5.945 12.875 -13.219 1 94 104 ARG B N 1
ATOM 3388 C CA . ARG B 1 104 ? -6.645 14.148 -13.367 1 94 104 ARG B CA 1
ATOM 3389 C C . ARG B 1 104 ? -6.57 14.969 -12.086 1 94 104 ARG B C 1
ATOM 3391 O O . ARG B 1 104 ? -7.051 16.109 -12.047 1 94 104 ARG B O 1
ATOM 3398 N N . MET B 1 105 ? -5.984 14.445 -11.117 1 94.62 105 MET B N 1
ATOM 3399 C CA . MET B 1 105 ? -5.871 15.18 -9.859 1 94.62 105 MET B CA 1
ATOM 3400 C C . MET B 1 105 ? -4.984 16.406 -10.023 1 94.62 105 MET B C 1
ATOM 3402 O O . MET B 1 105 ? -3.893 16.312 -10.594 1 94.62 105 MET B O 1
ATOM 3406 N N . THR B 1 106 ? -5.406 17.516 -9.5 1 92.88 106 THR B N 1
ATOM 3407 C CA . THR B 1 106 ? -4.707 18.797 -9.625 1 92.88 106 THR B CA 1
ATOM 3408 C C . THR B 1 106 ? -3.348 18.734 -8.938 1 92.88 106 THR B C 1
ATOM 3410 O O . THR B 1 106 ? -2.342 19.172 -9.492 1 92.88 106 THR B O 1
ATOM 3413 N N . GLN B 1 107 ? -3.338 18.219 -7.805 1 90.88 107 GLN B N 1
ATOM 3414 C CA . GLN B 1 107 ? -2.098 18.156 -7.043 1 90.88 107 GLN B CA 1
ATOM 3415 C C . GLN B 1 107 ? -1.048 17.312 -7.758 1 90.88 107 GLN B C 1
ATOM 3417 O O . GLN B 1 107 ? 0.136 17.656 -7.762 1 90.88 107 GLN B O 1
ATOM 3422 N N . PHE B 1 108 ? -1.446 16.25 -8.336 1 93.25 108 PHE B N 1
ATOM 3423 C CA . PHE B 1 108 ? -0.507 15.414 -9.07 1 93.25 108 PHE B CA 1
ATOM 3424 C C . PHE B 1 108 ? 0.08 16.172 -10.258 1 93.25 108 PHE B C 1
ATOM 3426 O O . PHE B 1 108 ? 1.292 16.141 -10.477 1 93.25 108 PHE B O 1
ATOM 3433 N N . LYS B 1 109 ? -0.767 16.812 -10.961 1 92.06 109 LYS B N 1
ATOM 3434 C CA . LYS B 1 109 ? -0.328 17.578 -12.125 1 92.06 109 LYS B CA 1
ATOM 3435 C C . LYS B 1 109 ? 0.679 18.656 -11.719 1 92.06 109 LYS B C 1
ATOM 3437 O O . LYS B 1 109 ? 1.719 18.812 -12.367 1 92.06 109 LYS B O 1
ATOM 3442 N N . GLU B 1 110 ? 0.379 19.281 -10.68 1 89.81 110 GLU B N 1
ATOM 3443 C CA . GLU B 1 110 ? 1.236 20.375 -10.219 1 89.81 110 GLU B CA 1
ATOM 3444 C C . GLU B 1 110 ? 2.584 19.844 -9.734 1 89.81 110 GLU B C 1
ATOM 3446 O O . GLU B 1 110 ? 3.631 20.406 -10.062 1 89.81 110 GLU B O 1
ATOM 3451 N N . LYS B 1 111 ? 2.559 18.797 -9.031 1 87.19 111 LYS B N 1
ATOM 3452 C CA . LYS B 1 111 ? 3.773 18.281 -8.414 1 87.19 111 LYS B CA 1
ATOM 3453 C C . LYS B 1 111 ? 4.625 17.516 -9.43 1 87.19 111 LYS B C 1
ATOM 3455 O O . LYS B 1 111 ? 5.832 17.359 -9.242 1 87.19 111 LYS B O 1
ATOM 3460 N N . SER B 1 112 ? 4 16.984 -10.383 1 88.5 112 SER B N 1
ATOM 3461 C CA . SER B 1 112 ? 4.723 16.203 -11.375 1 88.5 112 SER B CA 1
ATOM 3462 C C . SER B 1 112 ? 5.281 17.094 -12.484 1 88.5 112 SER B C 1
ATOM 3464 O O . SER B 1 112 ? 6.145 16.656 -13.25 1 88.5 112 SER B O 1
ATOM 3466 N N . ASP B 1 113 ? 4.797 18.25 -12.539 1 84.88 113 ASP B N 1
ATOM 3467 C CA . ASP B 1 113 ? 5.164 19.141 -13.633 1 84.88 113 ASP B CA 1
ATOM 3468 C C . ASP B 1 113 ? 6.66 19.438 -13.617 1 84.88 113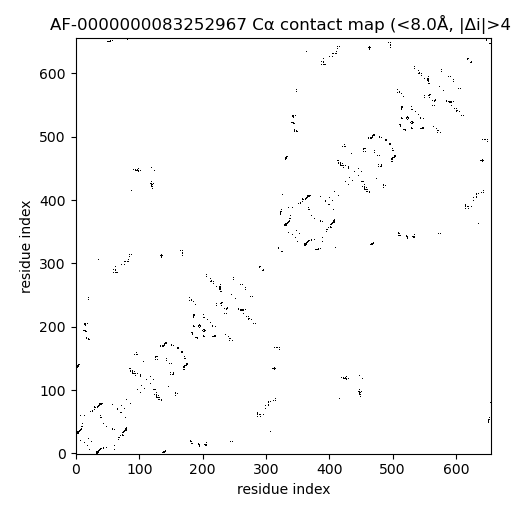 ASP B C 1
ATOM 3470 O O . ASP B 1 113 ? 7.215 19.828 -12.578 1 84.88 113 ASP B O 1
ATOM 3474 N N . GLY B 1 114 ? 7.309 19.219 -14.734 1 77.56 114 GLY B N 1
ATOM 3475 C CA . GLY B 1 114 ? 8.711 19.562 -14.914 1 77.56 114 GLY B CA 1
ATOM 3476 C C . GLY B 1 114 ? 9.656 18.531 -14.305 1 77.56 114 GLY B C 1
ATOM 3477 O O . GLY B 1 114 ? 10.875 18.703 -14.344 1 77.56 114 GLY B O 1
ATOM 3478 N N . ARG B 1 115 ? 9.078 17.547 -13.617 1 81.5 115 ARG B N 1
ATOM 3479 C CA . ARG B 1 115 ? 9.93 16.531 -13 1 81.5 115 ARG B CA 1
ATOM 3480 C C . ARG B 1 115 ? 10.195 15.375 -13.953 1 81.5 115 ARG B C 1
ATOM 3482 O O . ARG B 1 115 ? 9.289 14.945 -14.672 1 81.5 115 ARG B O 1
ATOM 3489 N N . GLU B 1 116 ? 11.414 15.039 -13.984 1 72.75 116 GLU B N 1
ATOM 3490 C CA . GLU B 1 116 ? 11.797 13.938 -14.859 1 72.75 116 GLU B CA 1
ATOM 3491 C C . GLU B 1 116 ? 11.336 12.594 -14.305 1 72.75 116 GLU B C 1
ATOM 3493 O O . GLU B 1 116 ? 10.867 11.734 -15.047 1 72.75 116 GLU B O 1
ATOM 3498 N N . ALA B 1 117 ? 11.523 12.477 -13.016 1 85.06 117 ALA B N 1
ATOM 3499 C CA . ALA B 1 117 ? 11.133 11.227 -12.367 1 85.06 117 ALA B CA 1
ATOM 3500 C C . ALA B 1 117 ? 10.148 11.477 -11.234 1 85.06 117 ALA B C 1
ATOM 3502 O O . ALA B 1 117 ? 10.445 12.227 -10.297 1 85.06 117 ALA B O 1
ATOM 3503 N N . VAL B 1 118 ? 8.945 10.969 -11.438 1 93.75 118 VAL B N 1
ATOM 3504 C CA . VAL B 1 118 ? 7.871 11.094 -10.453 1 93.75 118 VAL B CA 1
ATOM 3505 C C . VAL B 1 118 ? 7.598 9.734 -9.812 1 93.75 118 VAL B C 1
ATOM 3507 O O . VAL B 1 118 ? 7.375 8.742 -10.508 1 93.75 118 VAL B O 1
ATOM 3510 N N . SER B 1 119 ? 7.688 9.711 -8.523 1 96.25 119 SER B N 1
ATOM 3511 C CA . SER B 1 119 ? 7.426 8.453 -7.836 1 96.25 119 SER B CA 1
ATOM 3512 C C . SER B 1 119 ? 5.98 8.008 -8.031 1 96.25 119 SER B C 1
ATOM 3514 O O . SER B 1 119 ? 5.074 8.844 -8.133 1 96.25 119 SER B O 1
ATOM 3516 N N . SER B 1 120 ? 5.746 6.734 -8.094 1 97.88 120 SER B N 1
ATOM 3517 C CA . SER B 1 120 ? 4.387 6.215 -8.211 1 97.88 120 SER B CA 1
ATOM 3518 C C . SER B 1 120 ? 3.584 6.465 -6.941 1 97.88 120 SER B C 1
ATOM 3520 O O . SER B 1 120 ? 2.355 6.539 -6.98 1 97.88 120 SER B O 1
ATOM 3522 N N . ALA B 1 121 ? 4.312 6.668 -5.805 1 98.38 121 ALA B N 1
ATOM 3523 C CA . ALA B 1 121 ? 3.631 6.996 -4.555 1 98.38 121 ALA B CA 1
ATOM 3524 C C . ALA B 1 121 ? 2.971 8.367 -4.633 1 98.38 121 ALA B C 1
ATOM 3526 O O . ALA B 1 121 ? 1.894 8.578 -4.07 1 98.38 121 ALA B O 1
ATOM 3527 N N . LEU B 1 122 ? 3.631 9.328 -5.324 1 97.56 122 LEU B N 1
ATOM 3528 C CA . LEU B 1 122 ? 3.043 10.648 -5.527 1 97.56 122 LEU B CA 1
ATOM 3529 C C . LEU B 1 122 ? 1.769 10.555 -6.363 1 97.56 122 LEU B C 1
ATOM 3531 O O . LEU B 1 122 ? 0.846 11.352 -6.188 1 97.56 122 LEU B O 1
ATOM 3535 N N . PHE B 1 123 ? 1.739 9.57 -7.195 1 97.38 123 PHE B N 1
ATOM 3536 C CA . PHE B 1 123 ? 0.594 9.32 -8.062 1 97.38 123 PHE B CA 1
ATOM 3537 C C . PHE B 1 123 ? -0.549 8.688 -7.285 1 97.38 123 PHE B C 1
ATOM 3539 O O . PHE B 1 123 ? -1.71 9.062 -7.457 1 97.38 123 PHE B O 1
ATOM 3546 N N . THR B 1 124 ? -0.27 7.758 -6.355 1 98.5 124 THR B N 1
ATOM 3547 C CA . THR B 1 124 ? -1.326 6.934 -5.777 1 98.5 124 THR B CA 1
ATOM 3548 C C . THR B 1 124 ? -1.646 7.379 -4.355 1 98.5 124 THR B C 1
ATOM 3550 O O . THR B 1 124 ? -2.564 6.852 -3.725 1 98.5 124 THR B O 1
ATOM 3553 N N . TYR B 1 125 ? -0.983 8.375 -3.799 1 98.06 125 TYR B N 1
ATOM 3554 C CA . TYR B 1 125 ? -1.166 8.742 -2.398 1 98.06 125 TYR B CA 1
ATOM 3555 C C . TYR B 1 125 ? -2.598 9.195 -2.137 1 98.06 125 TYR B C 1
ATOM 3557 O O . TYR B 1 125 ? -3.074 9.141 -0.999 1 98.06 125 TYR B O 1
ATOM 3565 N N . PRO B 1 126 ? -3.418 9.695 -3.129 1 98.25 126 PRO B N 1
ATOM 3566 C CA . PRO B 1 126 ? -4.82 9.992 -2.828 1 98.25 126 PRO B CA 1
ATOM 3567 C C . PRO B 1 126 ? -5.59 8.766 -2.34 1 98.25 126 PRO B C 1
ATOM 3569 O O . PRO B 1 126 ? -6.504 8.898 -1.52 1 98.25 126 PRO B O 1
ATOM 3572 N N . ALA B 1 127 ? -5.242 7.574 -2.859 1 98.75 127 ALA B N 1
ATOM 3573 C CA . ALA B 1 127 ? -5.848 6.34 -2.361 1 98.75 127 ALA B CA 1
ATOM 3574 C C . ALA B 1 127 ? -5.438 6.074 -0.917 1 98.75 127 ALA B C 1
ATOM 3576 O O . ALA B 1 127 ? -6.246 5.613 -0.11 1 98.75 127 ALA B O 1
ATOM 3577 N N . LEU B 1 128 ? -4.129 6.324 -0.587 1 98.81 128 LEU B N 1
ATOM 3578 C CA . LEU B 1 128 ? -3.662 6.195 0.789 1 98.81 128 LEU B CA 1
ATOM 3579 C C . LEU B 1 128 ? -4.395 7.172 1.704 1 98.81 128 LEU B C 1
ATOM 3581 O O . LEU B 1 128 ? -4.75 6.824 2.832 1 98.81 128 LEU B O 1
ATOM 3585 N N . MET B 1 129 ? -4.605 8.406 1.229 1 98.5 129 MET B N 1
ATOM 3586 C CA . MET B 1 129 ? -5.348 9.398 2.004 1 98.5 129 MET B CA 1
ATOM 3587 C C . MET B 1 129 ? -6.773 8.922 2.268 1 98.5 129 MET B C 1
ATOM 3589 O O . MET B 1 129 ? -7.285 9.078 3.377 1 98.5 129 MET B O 1
ATOM 3593 N N . ALA B 1 130 ? -7.398 8.375 1.243 1 98.75 130 ALA B N 1
ATOM 3594 C CA . ALA B 1 130 ? -8.734 7.809 1.425 1 98.75 130 ALA B CA 1
ATOM 3595 C C . ALA B 1 130 ? -8.734 6.742 2.516 1 98.75 130 ALA B C 1
ATOM 3597 O O . ALA B 1 130 ? -9.617 6.723 3.377 1 98.75 130 ALA B O 1
ATOM 3598 N N . ALA B 1 131 ? -7.754 5.879 2.475 1 98.94 131 ALA B N 1
ATOM 3599 C CA . ALA B 1 131 ? -7.625 4.832 3.484 1 98.94 131 ALA B CA 1
ATOM 3600 C C . ALA B 1 131 ? -7.508 5.434 4.883 1 98.94 131 ALA B C 1
ATOM 3602 O O . ALA B 1 131 ? -8.141 4.945 5.828 1 98.94 131 ALA B O 1
ATOM 3603 N N . ASP B 1 132 ? -6.68 6.48 5.027 1 98.75 132 ASP B N 1
ATOM 3604 C CA . ASP B 1 132 ? -6.516 7.137 6.32 1 98.75 132 ASP B CA 1
ATOM 3605 C C . ASP B 1 132 ? -7.863 7.535 6.91 1 98.75 132 ASP B C 1
ATOM 3607 O O . ASP B 1 132 ? -8.125 7.305 8.094 1 98.75 132 ASP B O 1
ATOM 3611 N N . ILE B 1 133 ? -8.664 8.117 6.078 1 98.69 133 ILE B N 1
ATOM 3612 C CA . ILE B 1 133 ? -9.945 8.672 6.512 1 98.69 133 ILE B CA 1
ATOM 3613 C C . ILE B 1 133 ? -10.93 7.547 6.809 1 98.69 133 ILE B C 1
ATOM 3615 O O . ILE B 1 133 ? -11.57 7.535 7.863 1 98.69 133 ILE B O 1
ATOM 3619 N N . LEU B 1 134 ? -11 6.574 5.988 1 98.88 134 LEU B N 1
ATOM 3620 C CA . LEU B 1 134 ? -12.039 5.547 6.02 1 98.88 134 LEU B CA 1
ATOM 3621 C C . LEU B 1 134 ? -11.773 4.539 7.129 1 98.88 134 LEU B C 1
ATOM 3623 O O . LEU B 1 134 ? -12.703 3.975 7.703 1 98.88 134 LEU B O 1
ATOM 3627 N N . LEU B 1 135 ? -10.508 4.273 7.473 1 98.94 135 LEU B N 1
ATOM 3628 C CA . LEU B 1 135 ? -10.141 3.326 8.516 1 98.94 135 LEU B CA 1
ATOM 3629 C C . LEU B 1 135 ? -10.836 3.674 9.828 1 98.94 135 LEU B C 1
ATOM 3631 O O . LEU B 1 135 ? -11.211 2.781 10.594 1 98.94 135 LEU B O 1
ATOM 3635 N N . TYR B 1 136 ? -11.031 4.934 10.094 1 98.81 136 TYR B N 1
ATOM 3636 C CA . TYR B 1 136 ? -11.547 5.375 11.391 1 98.81 136 TYR B CA 1
ATOM 3637 C C . TYR B 1 136 ? -13.008 5.777 11.289 1 98.81 136 TYR B C 1
ATOM 3639 O O . TYR B 1 136 ? -13.555 6.395 12.211 1 98.81 136 TYR B O 1
ATOM 3647 N N . GLN B 1 137 ? -13.602 5.477 10.125 1 98.56 137 GLN B N 1
ATOM 3648 C CA . GLN B 1 137 ? -15 5.836 9.906 1 98.56 137 GLN B CA 1
ATOM 3649 C C . GLN B 1 137 ? -15.242 7.316 10.195 1 98.56 137 GLN B C 1
ATOM 3651 O O . GLN B 1 137 ? -16.203 7.676 10.875 1 98.56 137 GLN B O 1
ATOM 3656 N N . ALA B 1 138 ? -14.281 8.148 9.773 1 98.31 138 ALA B N 1
ATOM 3657 C CA . ALA B 1 138 ? -14.383 9.586 10.039 1 98.31 138 ALA B CA 1
ATOM 3658 C C . ALA B 1 138 ? -15.602 10.188 9.352 1 98.31 138 ALA B C 1
ATOM 3660 O O . ALA B 1 138 ? -15.812 9.969 8.156 1 98.31 138 ALA B O 1
ATOM 3661 N N . THR B 1 139 ? -16.391 10.898 10.078 1 97.62 139 THR B N 1
ATOM 3662 C CA . THR B 1 139 ? -17.578 11.562 9.531 1 97.62 139 THR B CA 1
ATOM 3663 C C . THR B 1 139 ? -17.234 12.977 9.078 1 97.62 139 THR B C 1
ATOM 3665 O O . THR B 1 139 ? -17.922 13.539 8.219 1 97.62 139 THR B O 1
ATOM 3668 N N . HIS B 1 140 ? -16.203 13.547 9.719 1 96.25 140 HIS B N 1
ATOM 3669 C CA . HIS B 1 140 ? -15.789 14.922 9.438 1 96.25 140 HIS B CA 1
ATOM 3670 C C . HIS B 1 140 ? -14.281 15 9.219 1 96.25 140 HIS B C 1
ATOM 3672 O O . HIS B 1 140 ? -13.508 14.383 9.945 1 96.25 140 HIS B O 1
ATOM 3678 N N . VAL B 1 141 ? -13.883 15.711 8.234 1 96.31 141 VAL B N 1
ATOM 3679 C CA . VAL B 1 141 ? -12.477 15.875 7.895 1 96.31 141 VAL B CA 1
ATOM 3680 C C . VAL B 1 141 ? -12.18 17.344 7.613 1 96.31 141 VAL B C 1
ATOM 3682 O O . VAL B 1 141 ? -12.664 17.906 6.625 1 96.31 141 VAL B O 1
ATOM 3685 N N . PRO B 1 142 ? -11.375 17.969 8.484 1 92.19 142 PRO B N 1
ATOM 3686 C CA . PRO B 1 142 ? -10.938 19.328 8.148 1 92.19 142 PRO B CA 1
ATOM 3687 C C . PRO B 1 142 ? -10.047 19.375 6.914 1 92.19 142 PRO B C 1
ATOM 3689 O O . PRO B 1 142 ? -9.047 18.656 6.84 1 92.19 142 PRO B O 1
ATOM 3692 N N . VAL B 1 143 ? -10.484 20.094 5.949 1 83.88 143 VAL B N 1
ATOM 3693 C CA . VAL B 1 143 ? -9.664 20.141 4.742 1 83.88 143 VAL B CA 1
ATOM 3694 C C . VAL B 1 143 ? -9.539 21.594 4.262 1 83.88 143 VAL B C 1
ATOM 3696 O O . VAL B 1 143 ? -10.484 22.375 4.375 1 83.88 143 VAL B O 1
ATOM 3699 N N . GLY B 1 144 ? -8.281 21.875 3.84 1 77.44 144 GLY B N 1
ATOM 3700 C CA . GLY B 1 144 ? -8.125 23.094 3.074 1 77.44 144 GLY B CA 1
ATOM 3701 C C . GLY B 1 144 ? -8.672 23 1.662 1 77.44 144 GLY B C 1
ATOM 3702 O O . GLY B 1 144 ? -9.062 21.906 1.219 1 77.44 144 GLY B O 1
ATOM 3703 N N . ASP B 1 145 ? -8.711 24.047 0.923 1 75.12 145 ASP B N 1
ATOM 3704 C CA . ASP B 1 145 ? -9.242 24.125 -0.436 1 75.12 145 ASP B CA 1
ATOM 3705 C C . ASP B 1 145 ? -8.5 23.156 -1.365 1 75.12 145 ASP B C 1
ATOM 3707 O O . ASP B 1 145 ? -9.102 22.594 -2.277 1 75.12 145 ASP B O 1
ATOM 3711 N N . ASP B 1 146 ? -7.316 23 -1.051 1 74.75 146 ASP B N 1
ATOM 3712 C CA . ASP B 1 146 ? -6.469 22.188 -1.922 1 74.75 146 ASP B CA 1
ATOM 3713 C C . ASP B 1 146 ? -6.738 20.703 -1.723 1 74.75 146 ASP B C 1
ATOM 3715 O O . ASP B 1 146 ? -6.375 19.875 -2.566 1 74.75 146 ASP B O 1
ATOM 3719 N N . GLN B 1 147 ? -7.301 20.312 -0.623 1 84.44 147 GLN B N 1
ATOM 3720 C CA . GLN B 1 147 ? -7.516 18.906 -0.312 1 84.44 147 GLN B CA 1
ATOM 3721 C C . GLN B 1 147 ? -8.953 18.484 -0.619 1 84.44 147 GLN B C 1
ATOM 3723 O O . GLN B 1 147 ? -9.312 17.328 -0.474 1 84.44 147 GLN B O 1
ATOM 3728 N N . LYS B 1 148 ? -9.734 19.406 -1.055 1 89 148 LYS B N 1
ATOM 3729 C CA . LYS B 1 148 ? -11.133 19.141 -1.35 1 89 148 LYS B CA 1
ATOM 3730 C C . LYS B 1 148 ? -11.273 18.047 -2.404 1 89 148 LYS B C 1
ATOM 3732 O O . LYS B 1 148 ? -12.133 17.172 -2.287 1 89 148 LYS B O 1
ATOM 3737 N N . GLN B 1 149 ? -10.453 18.141 -3.42 1 94 149 GLN B N 1
ATOM 3738 C CA . GLN B 1 149 ? -10.5 17.156 -4.488 1 94 149 GLN B CA 1
ATOM 3739 C C . GLN B 1 149 ? -10.203 15.758 -3.955 1 94 149 GLN B C 1
ATOM 3741 O O . GLN B 1 149 ? -10.828 14.781 -4.379 1 94 149 GLN B O 1
ATOM 3746 N N . HIS B 1 150 ? -9.297 15.664 -3.043 1 96.06 150 HIS B N 1
ATOM 3747 C CA . HIS B 1 150 ? -8.945 14.375 -2.463 1 96.06 150 HIS B CA 1
ATOM 3748 C C . HIS B 1 150 ? -10.078 13.828 -1.603 1 96.06 150 HIS B C 1
ATOM 3750 O O . HIS B 1 150 ? -10.32 12.617 -1.586 1 96.06 150 HIS B O 1
ATOM 3756 N N . LEU B 1 151 ? -10.727 14.688 -0.915 1 96.75 151 LEU B N 1
ATOM 3757 C CA . LEU B 1 151 ? -11.867 14.242 -0.123 1 96.75 151 LEU B CA 1
ATOM 3758 C C . LEU B 1 151 ? -13 13.758 -1.024 1 96.75 151 LEU B C 1
ATOM 3760 O O . LEU B 1 151 ? -13.695 12.797 -0.693 1 96.75 151 LEU B O 1
ATOM 3764 N N . GLU B 1 152 ? -13.172 14.469 -2.111 1 96.81 152 GLU B N 1
ATOM 3765 C CA . GLU B 1 152 ? -14.172 14.023 -3.08 1 96.81 152 GLU B CA 1
ATOM 3766 C C . GLU B 1 152 ? -13.836 12.633 -3.611 1 96.81 152 GLU B C 1
ATOM 3768 O O . GLU B 1 152 ? -14.719 11.781 -3.738 1 96.81 152 GLU B O 1
ATOM 3773 N N . LEU B 1 153 ? -12.586 12.484 -3.951 1 98 153 LEU B N 1
ATOM 3774 C CA . LEU B 1 153 ? -12.172 11.148 -4.383 1 98 153 LEU B CA 1
ATOM 3775 C C . LEU B 1 153 ? -12.422 10.117 -3.289 1 98 153 LEU B C 1
ATOM 3777 O O . LEU B 1 153 ? -12.852 9 -3.574 1 98 153 LEU B O 1
ATOM 3781 N N . THR B 1 154 ? -12.125 10.484 -2.027 1 98.5 154 THR B N 1
ATOM 3782 C CA . THR B 1 154 ? -12.367 9.586 -0.903 1 98.5 154 THR B CA 1
ATOM 3783 C C . THR B 1 154 ? -13.828 9.148 -0.859 1 98.5 154 THR B C 1
ATOM 3785 O O . THR B 1 154 ? -14.125 7.969 -0.684 1 98.5 154 THR B O 1
ATOM 3788 N N . ARG B 1 155 ? -14.711 10.055 -1.05 1 98.38 155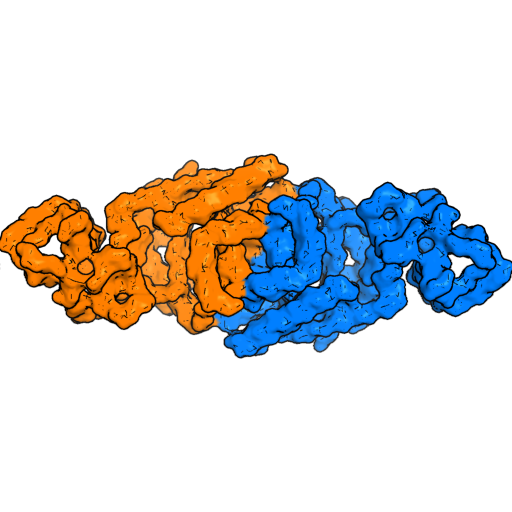 ARG B N 1
ATOM 3789 C CA . ARG B 1 155 ? -16.141 9.75 -1.064 1 98.38 155 ARG B CA 1
ATOM 3790 C C . ARG B 1 155 ? -16.484 8.828 -2.23 1 98.38 155 ARG B C 1
ATOM 3792 O O . ARG B 1 155 ? -17.25 7.879 -2.068 1 98.38 155 ARG B O 1
ATOM 3799 N N . ASP B 1 156 ? -15.914 9.125 -3.371 1 98.44 156 ASP B N 1
ATOM 3800 C CA . ASP B 1 156 ? -16.156 8.289 -4.547 1 98.44 156 ASP B CA 1
ATOM 3801 C C . ASP B 1 156 ? -15.688 6.855 -4.309 1 98.44 156 ASP B C 1
ATOM 3803 O O . ASP B 1 156 ? -16.391 5.906 -4.645 1 98.44 156 ASP B O 1
ATOM 3807 N N . LEU B 1 157 ? -14.508 6.711 -3.768 1 98.75 157 LEU B N 1
ATOM 3808 C CA . LEU B 1 157 ? -13.961 5.383 -3.521 1 98.75 157 LEU B CA 1
ATOM 3809 C C . LEU B 1 157 ? -14.797 4.633 -2.488 1 98.75 157 LEU B C 1
ATOM 3811 O O . LEU B 1 157 ? -15.039 3.434 -2.633 1 98.75 157 LEU B O 1
ATOM 3815 N N . ALA B 1 158 ? -15.188 5.348 -1.426 1 98.75 158 ALA B N 1
ATOM 3816 C CA . ALA B 1 158 ? -16.047 4.746 -0.411 1 98.75 158 ALA B CA 1
ATOM 3817 C C . ALA B 1 158 ? -17.375 4.273 -1.019 1 98.75 158 ALA B C 1
ATOM 3819 O O . ALA B 1 158 ? -17.828 3.16 -0.75 1 98.75 158 ALA B O 1
ATOM 3820 N N . GLU B 1 159 ? -17.953 5.129 -1.807 1 98.56 159 GLU B N 1
ATOM 3821 C CA . GLU B 1 159 ? -19.219 4.793 -2.455 1 98.56 159 GLU B CA 1
ATOM 3822 C C . GLU B 1 159 ? -19.078 3.584 -3.371 1 98.56 159 GLU B C 1
ATOM 3824 O O . GLU B 1 159 ? -19.906 2.672 -3.348 1 98.56 159 GLU B O 1
ATOM 3829 N N . ARG B 1 160 ? -18.047 3.617 -4.199 1 98.12 160 ARG B N 1
ATOM 3830 C CA . ARG B 1 160 ? -17.781 2.508 -5.109 1 98.12 160 ARG B CA 1
ATOM 3831 C C . ARG B 1 160 ? -17.609 1.199 -4.344 1 98.12 160 ARG B C 1
ATOM 3833 O O . ARG B 1 160 ? -18.172 0.17 -4.73 1 98.12 160 ARG B O 1
ATOM 3840 N N . PHE B 1 161 ? -16.891 1.244 -3.256 1 98.75 161 PHE B N 1
ATOM 3841 C CA . PHE B 1 161 ? -16.656 0.063 -2.432 1 98.75 161 PHE B CA 1
ATOM 3842 C C . PHE B 1 161 ? -17.969 -0.429 -1.822 1 98.75 161 PHE B C 1
ATOM 3844 O O . PHE B 1 161 ? -18.297 -1.611 -1.925 1 98.75 161 PHE B O 1
ATOM 3851 N N . ASN B 1 162 ? -18.625 0.533 -1.178 1 98.75 162 ASN B N 1
ATOM 3852 C CA . ASN B 1 162 ? -19.875 0.186 -0.507 1 98.75 162 ASN B CA 1
ATOM 3853 C C . ASN B 1 162 ? -20.891 -0.401 -1.483 1 98.75 162 ASN B C 1
ATOM 3855 O O . ASN B 1 162 ? -21.641 -1.313 -1.131 1 98.75 162 ASN B O 1
ATOM 3859 N N . ASN B 1 163 ? -20.953 0.144 -2.672 1 98.19 163 ASN B N 1
ATOM 3860 C CA . ASN B 1 163 ? -21.875 -0.356 -3.684 1 98.19 163 ASN B CA 1
ATOM 3861 C C . ASN B 1 163 ? -21.516 -1.768 -4.129 1 98.19 163 ASN B C 1
ATOM 3863 O O . ASN B 1 163 ? -22.391 -2.609 -4.328 1 98.19 163 ASN B O 1
ATOM 3867 N N . ARG B 1 164 ? -20.281 -1.989 -4.254 1 97.62 164 ARG B N 1
ATOM 3868 C CA . ARG B 1 164 ? -19.797 -3.252 -4.809 1 97.62 164 ARG B CA 1
ATOM 3869 C C . ARG B 1 164 ? -19.797 -4.352 -3.748 1 97.62 164 ARG B C 1
ATOM 3871 O O . ARG B 1 164 ? -20.156 -5.496 -4.035 1 97.62 164 ARG B O 1
ATOM 3878 N N . PHE B 1 165 ? -19.406 -4.02 -2.518 1 98.25 165 PHE B N 1
ATOM 3879 C CA . PHE B 1 165 ? -19.125 -5.059 -1.54 1 98.25 165 PHE B CA 1
ATOM 3880 C C . PHE B 1 165 ? -20.078 -4.973 -0.353 1 98.25 165 PHE B C 1
ATOM 3882 O O . PHE B 1 165 ? -20.047 -5.832 0.529 1 98.25 165 PHE B O 1
ATOM 3889 N N . GLY B 1 166 ? -20.891 -3.916 -0.31 1 97.81 166 GLY B N 1
ATOM 3890 C CA . GLY B 1 166 ? -21.781 -3.68 0.809 1 97.81 166 GLY B CA 1
ATOM 3891 C C . GLY B 1 166 ? -21.312 -2.564 1.725 1 97.81 166 GLY B C 1
ATOM 3892 O O . GLY B 1 166 ? -20.172 -2.109 1.624 1 97.81 166 GLY B O 1
ATOM 3893 N N . PRO B 1 167 ? -22.234 -2.055 2.613 1 97.94 167 PRO B N 1
ATOM 3894 C CA . PRO B 1 167 ? -21.891 -0.917 3.475 1 97.94 167 PRO B CA 1
ATOM 3895 C C . PRO B 1 167 ? -20.75 -1.217 4.43 1 97.94 167 PRO B C 1
ATOM 3897 O O . PRO B 1 167 ? -20.906 -1.98 5.387 1 97.94 167 PRO B O 1
ATOM 3900 N N . THR B 1 168 ? -19.656 -0.599 4.191 1 98.56 168 THR B N 1
ATOM 3901 C CA . THR B 1 168 ? -18.438 -0.824 4.953 1 98.56 168 THR B CA 1
ATOM 3902 C C . THR B 1 168 ? -17.891 0.491 5.504 1 98.56 168 THR B C 1
ATOM 3904 O O . THR B 1 168 ? -17.422 0.547 6.648 1 98.56 168 THR B O 1
ATOM 3907 N N . PHE B 1 169 ? -18 1.55 4.695 1 98.75 169 PHE B N 1
ATOM 3908 C CA . PHE B 1 169 ? -17.344 2.803 5.066 1 98.75 169 PHE B CA 1
ATOM 3909 C C . PHE B 1 169 ? -18.375 3.914 5.234 1 98.75 169 PHE B C 1
ATOM 3911 O O . PHE B 1 169 ? -19.328 4.004 4.461 1 98.75 169 PHE B O 1
ATOM 3918 N N . ALA B 1 170 ? -18.188 4.758 6.262 1 98 170 ALA B N 1
ATOM 3919 C CA . ALA B 1 170 ? -18.953 5.992 6.406 1 98 170 ALA B CA 1
ATOM 3920 C C . ALA B 1 170 ? -18.531 7.02 5.355 1 98 170 ALA B C 1
ATOM 3922 O O . ALA B 1 170 ? -17.391 7.016 4.891 1 98 170 ALA B O 1
ATOM 3923 N N . MET B 1 171 ? -19.438 7.891 5.02 1 97.69 171 MET B N 1
ATOM 3924 C CA . MET B 1 171 ? -19.156 8.945 4.055 1 97.69 171 MET B CA 1
ATOM 3925 C C . MET B 1 171 ? -18.656 10.203 4.754 1 97.69 171 MET B C 1
ATOM 3927 O O . MET B 1 171 ? -19.391 10.844 5.504 1 97.69 171 MET B O 1
ATOM 3931 N N . PRO B 1 172 ? -17.422 10.539 4.559 1 97.56 172 PRO B N 1
ATOM 3932 C CA . PRO B 1 172 ? -16.891 11.703 5.258 1 97.56 172 PRO B CA 1
ATOM 3933 C C . PRO B 1 172 ? -17.359 13.023 4.652 1 97.56 172 PRO B C 1
ATOM 3935 O O . PRO B 1 172 ? -17.578 13.109 3.441 1 97.56 172 PRO B O 1
ATOM 3938 N N . GLU B 1 173 ? -17.453 14.039 5.477 1 95.69 173 GLU B N 1
ATOM 3939 C CA . GLU B 1 173 ? -17.797 15.391 5.066 1 95.69 173 GLU B CA 1
ATOM 3940 C C . GLU B 1 173 ? -16.688 16.375 5.43 1 95.69 173 GLU B C 1
ATOM 3942 O O . GLU B 1 173 ? -16.016 16.219 6.449 1 95.69 173 GLU B O 1
ATOM 3947 N N . PRO B 1 174 ? -16.547 17.375 4.617 1 93.94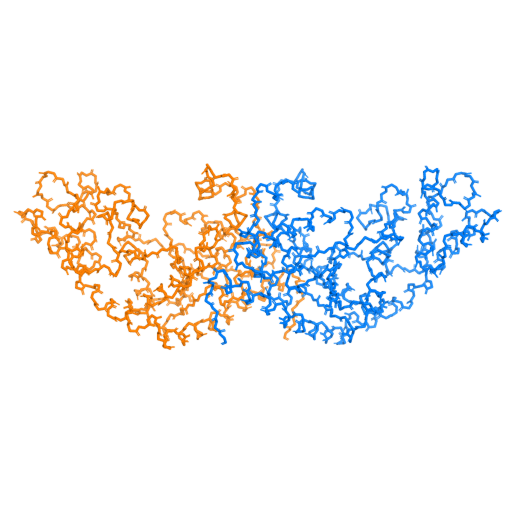 174 PRO B N 1
ATOM 3948 C CA . PRO B 1 174 ? -15.516 18.375 4.938 1 93.94 174 PRO B CA 1
ATOM 3949 C C . PRO B 1 174 ? -15.938 19.312 6.062 1 93.94 174 PRO B C 1
ATOM 3951 O O . PRO B 1 174 ? -17.125 19.609 6.211 1 93.94 174 PRO B O 1
ATOM 3954 N N . ILE B 1 175 ? -15.062 19.625 6.891 1 90.25 175 ILE B N 1
ATOM 3955 C CA . ILE B 1 175 ? -15.211 20.75 7.789 1 90.25 175 ILE B CA 1
ATOM 3956 C C . ILE B 1 175 ? -14.531 21.984 7.184 1 90.25 175 ILE B C 1
ATOM 3958 O O . ILE B 1 175 ? -13.32 21.984 6.965 1 90.25 175 ILE B O 1
ATOM 3962 N N . ILE B 1 176 ? -15.352 22.906 6.848 1 79.56 176 ILE B N 1
ATOM 3963 C CA . ILE B 1 176 ? -14.812 24.141 6.281 1 79.56 176 ILE B CA 1
ATOM 3964 C C . ILE B 1 176 ? -14.352 25.062 7.406 1 79.56 176 ILE B C 1
ATOM 3966 O O . ILE B 1 176 ? -15.133 25.391 8.312 1 79.56 176 ILE B O 1
ATOM 3970 N N . GLN B 1 177 ? -13.109 25.328 7.363 1 70.88 177 GLN B N 1
ATOM 3971 C CA . GLN B 1 177 ? -12.602 26.219 8.406 1 70.88 177 GLN B CA 1
ATOM 3972 C C . GLN B 1 177 ? -12.695 27.672 7.977 1 70.88 177 GLN B C 1
ATOM 3974 O O . GLN B 1 177 ? -12.508 28 6.801 1 70.88 177 GLN B O 1
ATOM 3979 N N . THR B 1 178 ? -13.469 28.453 8.672 1 60.78 178 THR B N 1
ATOM 3980 C CA . THR B 1 178 ? -13.734 29.844 8.32 1 60.78 178 THR B CA 1
ATOM 3981 C C . THR B 1 178 ? -12.484 30.703 8.516 1 60.78 178 THR B C 1
ATOM 3983 O O . THR B 1 178 ? -11.883 31.172 7.547 1 60.78 178 THR B O 1
ATOM 3986 N N . ILE B 1 179 ? -12.242 31.312 9.797 1 52.69 179 ILE B N 1
ATOM 3987 C CA . ILE B 1 179 ? -11.312 32.375 10.125 1 52.69 179 ILE B CA 1
ATOM 3988 C C . ILE B 1 179 ? -9.945 31.797 10.461 1 52.69 179 ILE B C 1
ATOM 3990 O O . ILE B 1 179 ? -9.844 30.875 11.273 1 52.69 179 ILE B O 1
ATOM 3994 N N . GLY B 1 180 ? -8.742 32.25 9.781 1 56.75 180 GLY B N 1
ATOM 3995 C CA . GLY B 1 180 ? -7.375 31.906 10.141 1 56.75 180 GLY B CA 1
ATOM 3996 C C . GLY B 1 180 ? -6.887 30.625 9.477 1 56.75 180 GLY B C 1
ATOM 3997 O O . GLY B 1 180 ? -5.777 30.172 9.75 1 56.75 180 GLY B O 1
ATOM 3998 N N . SER B 1 181 ? -7.816 30.203 8.586 1 61.47 181 SER B N 1
ATOM 3999 C CA . SER B 1 181 ? -7.492 28.938 7.926 1 61.47 181 SER B CA 1
ATOM 4000 C C . SER B 1 181 ? -6.352 29.109 6.93 1 61.47 181 SER B C 1
ATOM 4002 O O . SER B 1 181 ? -5.633 28.156 6.629 1 61.47 181 SER B O 1
ATOM 4004 N N . ARG B 1 182 ? -6.086 30.531 6.664 1 78.69 182 ARG B N 1
ATOM 4005 C CA . ARG B 1 182 ? -5.02 30.703 5.684 1 78.69 182 ARG B CA 1
ATOM 4006 C C . ARG B 1 182 ? -4.117 31.875 6.059 1 78.69 182 ARG B C 1
ATOM 4008 O O . ARG B 1 182 ? -4.488 33.031 5.883 1 78.69 182 ARG B O 1
ATOM 4015 N N . ILE B 1 183 ? -3.148 31.672 6.855 1 90.5 183 ILE B N 1
ATOM 4016 C CA . ILE B 1 183 ? -2.129 32.688 7.145 1 90.5 183 ILE B CA 1
ATOM 4017 C C . ILE B 1 183 ? -1.185 32.812 5.949 1 90.5 183 ILE B C 1
ATOM 4019 O O . ILE B 1 183 ? -0.621 31.812 5.484 1 90.5 183 ILE B O 1
ATOM 4023 N N . MET B 1 184 ? -1.083 34.062 5.496 1 93.94 184 MET B N 1
ATOM 4024 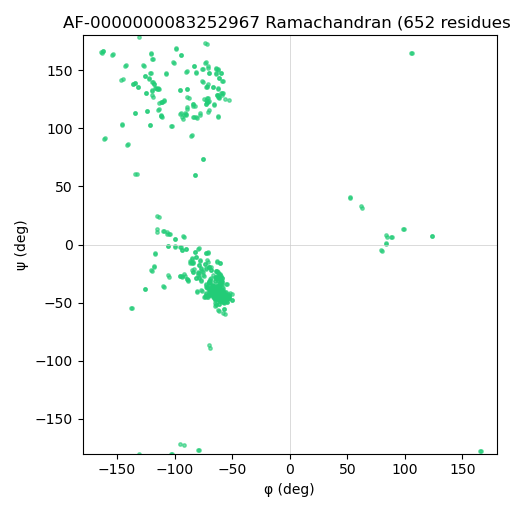C CA . MET B 1 184 ? -0.318 34.344 4.281 1 93.94 184 MET B CA 1
ATOM 4025 C C . MET B 1 184 ? 1.079 34.844 4.621 1 93.94 184 MET B C 1
ATOM 4027 O O . MET B 1 184 ? 1.375 35.125 5.785 1 93.94 184 MET B O 1
ATOM 4031 N N . GLY B 1 185 ? 1.891 34.906 3.643 1 96.12 185 GLY B N 1
ATOM 4032 C CA . GLY B 1 185 ? 3.26 35.375 3.83 1 96.12 185 GLY B CA 1
ATOM 4033 C C . GLY B 1 185 ? 3.348 36.812 4.316 1 96.12 185 GLY B C 1
ATOM 4034 O O . GLY B 1 185 ? 2.518 37.625 3.957 1 96.12 185 GLY B O 1
ATOM 4035 N N . LEU B 1 186 ? 4.391 37.094 5.039 1 97.75 186 LEU B N 1
ATOM 4036 C CA . LEU B 1 186 ? 4.57 38.438 5.605 1 97.75 186 LEU B CA 1
ATOM 4037 C C . LEU B 1 186 ? 5.105 39.406 4.559 1 97.75 186 LEU B C 1
ATOM 4039 O O . LEU B 1 186 ? 4.988 40.625 4.715 1 97.75 186 LEU B O 1
ATOM 4043 N N . ASP B 1 187 ? 5.77 38.844 3.525 1 96.62 187 ASP B N 1
ATOM 4044 C CA . ASP B 1 187 ? 6.344 39.656 2.461 1 96.62 187 ASP B CA 1
ATOM 4045 C C . ASP B 1 187 ? 5.395 39.75 1.271 1 96.62 187 ASP B C 1
ATOM 4047 O O . ASP B 1 187 ? 5.52 40.656 0.439 1 96.62 187 ASP B O 1
ATOM 4051 N N . ASP B 1 188 ? 4.543 38.719 1.097 1 95.44 188 ASP B N 1
ATOM 4052 C CA . ASP B 1 188 ? 3.604 38.656 -0.017 1 95.44 188 ASP B CA 1
ATOM 4053 C C . ASP B 1 188 ? 2.305 37.969 0.406 1 95.44 188 ASP B C 1
ATOM 4055 O O . ASP B 1 188 ? 2.223 36.75 0.439 1 95.44 188 ASP B O 1
ATOM 4059 N N . PRO B 1 189 ? 1.23 38.812 0.631 1 93.88 189 PRO B N 1
ATOM 4060 C CA . PRO B 1 189 ? -0.02 38.25 1.141 1 93.88 189 PRO B CA 1
ATOM 4061 C C . PRO B 1 189 ? -0.759 37.406 0.097 1 93.88 189 PRO B C 1
ATOM 4063 O O . PRO B 1 189 ? -1.769 36.75 0.411 1 93.88 189 PRO B O 1
ATOM 4066 N N . ALA B 1 190 ? -0.271 37.406 -1.132 1 91.88 190 ALA B N 1
ATOM 4067 C CA . ALA B 1 190 ? -0.892 36.594 -2.188 1 91.88 190 ALA B CA 1
ATOM 4068 C C . ALA B 1 190 ? -0.438 35.156 -2.113 1 91.88 190 ALA B C 1
ATOM 4070 O O . ALA B 1 190 ? -1.037 34.281 -2.742 1 91.88 190 ALA B O 1
ATOM 4071 N N . LYS B 1 191 ? 0.574 34.938 -1.296 1 91.75 191 LYS B N 1
ATOM 4072 C CA . LYS B 1 191 ? 1.119 33.594 -1.152 1 91.75 191 LYS B CA 1
ATOM 4073 C C . LYS B 1 191 ? 0.958 33.094 0.278 1 91.75 191 LYS B C 1
ATOM 4075 O O . LYS B 1 191 ? 1.176 33.844 1.235 1 91.75 191 LYS B O 1
ATOM 4080 N N . LYS B 1 192 ? 0.598 31.875 0.293 1 88.44 192 LYS B N 1
ATOM 4081 C CA . LYS B 1 192 ? 0.503 31.25 1.609 1 88.44 192 LYS B CA 1
ATOM 4082 C C . LYS B 1 192 ? 1.858 31.234 2.311 1 88.44 192 LYS B C 1
ATOM 4084 O O . LYS B 1 192 ? 2.895 31.062 1.665 1 88.44 192 LYS B O 1
ATOM 4089 N N . MET B 1 193 ? 1.804 31.438 3.625 1 92.62 193 MET B N 1
ATOM 4090 C CA . MET B 1 193 ? 3.047 31.344 4.387 1 92.62 193 MET B CA 1
ATOM 4091 C C . MET B 1 193 ? 3.686 29.969 4.215 1 92.62 193 MET B C 1
ATOM 4093 O O . MET B 1 193 ? 3.02 28.953 4.375 1 92.62 193 MET B O 1
ATOM 4097 N N . SER B 1 194 ? 4.953 29.969 3.893 1 89.12 194 SER B N 1
ATOM 4098 C CA . SER B 1 194 ? 5.629 28.703 3.605 1 89.12 194 SER B CA 1
ATOM 4099 C C . SER B 1 194 ? 7.086 28.75 4.059 1 89.12 194 SER B C 1
ATOM 4101 O O . SER B 1 194 ? 7.785 29.734 3.83 1 89.12 194 SER B O 1
ATOM 4103 N N . LYS B 1 195 ? 7.441 27.641 4.559 1 83.69 195 LYS B N 1
ATOM 4104 C CA . LYS B 1 195 ? 8.828 27.5 4.992 1 83.69 195 LYS B CA 1
ATOM 4105 C C . LYS B 1 195 ? 9.773 27.391 3.795 1 83.69 195 LYS B C 1
ATOM 4107 O O . LYS B 1 195 ? 10.984 27.578 3.936 1 83.69 195 LYS B O 1
ATOM 4112 N N . SER B 1 196 ? 9.227 27.047 2.719 1 83.31 196 SER B N 1
ATOM 4113 C CA . SER B 1 196 ? 10.055 26.875 1.525 1 83.31 196 SER B CA 1
ATOM 4114 C C . SER B 1 196 ? 10.32 28.203 0.834 1 83.31 196 SER B C 1
ATOM 4116 O O . SER B 1 196 ? 11.102 28.266 -0.117 1 83.31 196 SER B O 1
ATOM 4118 N N . ASN B 1 197 ? 9.688 29.25 1.315 1 89.81 197 ASN B N 1
ATOM 4119 C CA . ASN B 1 197 ? 9.977 30.578 0.769 1 89.81 197 ASN B CA 1
ATOM 4120 C C . ASN B 1 197 ? 11.438 30.969 0.991 1 89.81 197 ASN B C 1
ATOM 4122 O O . ASN B 1 197 ? 11.945 30.859 2.107 1 89.81 197 ASN B O 1
ATOM 4126 N N . PRO B 1 198 ? 12.086 31.344 -0.056 1 91.5 198 PRO B N 1
ATOM 4127 C CA . PRO B 1 198 ? 13.5 31.703 0.086 1 91.5 198 PRO B CA 1
ATOM 4128 C C . PRO B 1 198 ? 13.727 32.875 1.012 1 91.5 198 PRO B C 1
ATOM 4130 O O . PRO B 1 198 ? 14.805 33.031 1.592 1 91.5 198 PRO B O 1
ATOM 4133 N N . ASN B 1 199 ? 12.781 33.781 1.105 1 94.56 199 ASN B N 1
ATOM 4134 C CA . ASN B 1 199 ? 12.859 34.906 2.027 1 94.56 199 ASN B CA 1
ATOM 4135 C C . ASN B 1 199 ? 12.453 34.5 3.443 1 94.56 199 ASN B C 1
ATOM 4137 O O . ASN B 1 199 ? 11.258 34.406 3.75 1 94.56 199 ASN B O 1
ATOM 4141 N N . VAL B 1 200 ? 13.367 34.438 4.32 1 93.88 200 VAL B N 1
ATOM 4142 C CA . VAL B 1 200 ? 13.164 33.938 5.672 1 93.88 200 VAL B CA 1
ATOM 4143 C C . VAL B 1 200 ? 12.281 34.906 6.461 1 93.88 200 VAL B C 1
ATOM 4145 O O . VAL B 1 200 ? 11.688 34.531 7.473 1 93.88 200 VAL B O 1
ATOM 4148 N N . SER B 1 201 ? 12.195 36.125 6 1 95.62 201 SER B N 1
ATOM 4149 C CA . SER B 1 201 ? 11.375 37.125 6.688 1 95.62 201 SER B CA 1
ATOM 4150 C C . SER B 1 201 ? 9.898 36.938 6.34 1 95.62 201 SER B C 1
ATOM 4152 O O . SER B 1 201 ? 9.031 37.594 6.938 1 95.62 201 SER B O 1
ATOM 4154 N N . SER B 1 202 ? 9.617 36 5.457 1 96.62 202 SER B N 1
ATOM 4155 C CA . SER B 1 202 ? 8.266 35.812 4.941 1 96.62 202 SER B CA 1
ATOM 4156 C C . SER B 1 202 ? 7.422 34.938 5.867 1 96.62 202 SER B C 1
ATOM 4158 O O . SER B 1 202 ? 6.195 34.906 5.75 1 96.62 202 SER B O 1
ATOM 4160 N N . TYR B 1 203 ? 8.094 34.25 6.785 1 96.88 203 TYR B N 1
ATOM 4161 C CA . TYR B 1 203 ? 7.363 33.312 7.629 1 96.88 203 TYR B CA 1
ATOM 4162 C C . TYR B 1 203 ? 7.91 33.312 9.047 1 96.88 203 TYR B C 1
ATOM 4164 O O . TYR B 1 203 ? 9.047 33.719 9.281 1 96.88 203 TYR B O 1
ATOM 4172 N N . VAL B 1 204 ? 7.059 32.969 9.969 1 97.81 204 VAL B N 1
ATOM 4173 C CA . VAL B 1 204 ? 7.434 32.781 11.367 1 97.81 204 VAL B CA 1
ATOM 4174 C C . VAL B 1 204 ? 7.32 31.312 11.758 1 97.81 204 VAL B C 1
ATOM 4176 O O . VAL B 1 204 ? 6.27 30.688 11.578 1 97.81 204 VAL B O 1
ATOM 4179 N N . LEU B 1 205 ? 8.391 30.719 12.219 1 97.38 205 LEU B N 1
ATOM 4180 C CA . LEU B 1 205 ? 8.383 29.328 12.672 1 97.38 205 LEU B CA 1
ATOM 4181 C C . LEU B 1 205 ? 7.883 29.234 14.109 1 97.38 205 LEU B C 1
ATOM 4183 O O . LEU B 1 205 ? 8.039 30.172 14.891 1 97.38 205 LEU B O 1
ATOM 4187 N N . MET B 1 206 ? 7.34 28.109 14.453 1 97.62 206 MET B N 1
ATOM 4188 C CA . MET B 1 206 ? 6.816 27.859 15.789 1 97.62 206 MET B CA 1
ATOM 4189 C C . MET B 1 206 ? 7.918 28 16.844 1 97.62 206 MET B C 1
ATOM 4191 O O . MET B 1 206 ? 7.648 28.344 17.984 1 97.62 206 MET B O 1
ATOM 4195 N N . LEU B 1 207 ? 9.195 27.75 16.391 1 97.69 207 LEU B N 1
ATOM 4196 C CA . LEU B 1 207 ? 10.281 27.734 17.359 1 97.69 207 LEU B CA 1
ATOM 4197 C C . LEU B 1 207 ? 11.188 28.953 17.188 1 97.69 207 LEU B C 1
ATOM 4199 O O . LEU B 1 207 ? 12.305 28.984 17.703 1 97.69 207 LEU B O 1
ATOM 4203 N N . ASP B 1 208 ? 10.789 29.938 16.406 1 98 208 ASP B N 1
ATOM 4204 C CA . ASP B 1 208 ? 11.555 31.172 16.297 1 98 208 ASP B CA 1
ATOM 4205 C C . ASP B 1 208 ? 11.688 31.859 17.656 1 98 208 ASP B C 1
ATOM 4207 O O . ASP B 1 208 ? 10.758 31.828 18.469 1 98 208 ASP B O 1
ATOM 4211 N N . SER B 1 209 ? 12.805 32.531 17.875 1 98.25 209 SER B N 1
ATOM 4212 C CA . SER B 1 209 ? 13 33.281 19.109 1 98.25 209 SER B CA 1
ATOM 4213 C C . SER B 1 209 ? 12.156 34.531 19.109 1 98.25 209 SER B C 1
ATOM 4215 O O . SER B 1 209 ? 11.75 35.031 18.047 1 98.25 209 SER B O 1
ATOM 4217 N N . PRO B 1 210 ? 11.867 35.031 20.312 1 98.44 210 PRO B N 1
ATOM 4218 C CA . PRO B 1 210 ? 11.133 36.312 20.391 1 98.44 210 PRO B CA 1
ATOM 4219 C C . PRO B 1 210 ? 11.781 37.406 19.547 1 98.44 210 PRO B C 1
ATOM 4221 O O . PRO B 1 210 ? 11.078 38.156 18.859 1 98.44 210 PRO B O 1
ATOM 4224 N N . GLU B 1 211 ? 13.094 37.5 19.562 1 98.44 211 GLU B N 1
ATOM 4225 C CA . GLU B 1 211 ? 13.805 38.5 18.797 1 98.44 211 GLU B CA 1
ATOM 4226 C C . GLU B 1 211 ? 13.562 38.312 17.297 1 98.44 211 GLU B C 1
ATOM 4228 O O . GLU B 1 211 ? 13.305 39.312 16.578 1 98.44 211 GLU B O 1
ATOM 4233 N N . THR B 1 212 ? 13.648 37.094 16.875 1 98.5 212 THR B N 1
ATOM 4234 C CA . THR B 1 212 ? 13.422 36.781 15.477 1 98.5 212 THR B CA 1
ATOM 4235 C C . THR B 1 212 ? 11.992 37.125 15.07 1 98.5 212 THR B C 1
ATOM 4237 O O . THR B 1 212 ? 11.758 37.688 14 1 98.5 212 THR B O 1
ATOM 4240 N N . ILE B 1 213 ? 11.031 36.844 15.891 1 98.69 213 ILE B N 1
ATOM 4241 C CA . ILE B 1 213 ? 9.617 37.094 15.625 1 98.69 213 ILE B CA 1
ATOM 4242 C C . ILE B 1 213 ? 9.375 38.594 15.516 1 98.69 213 ILE B C 1
ATOM 4244 O O . ILE B 1 213 ? 8.727 39.062 14.57 1 98.69 213 ILE B O 1
ATOM 4248 N N . ARG B 1 214 ? 9.953 39.375 16.438 1 98.56 214 ARG B N 1
ATOM 4249 C CA . ARG B 1 214 ? 9.82 40.812 16.391 1 98.56 214 ARG B CA 1
ATOM 4250 C C . ARG B 1 214 ? 10.391 41.375 15.102 1 98.56 214 ARG B C 1
ATOM 4252 O O . ARG B 1 214 ? 9.773 42.25 14.469 1 98.56 214 ARG B O 1
ATOM 4259 N N . LYS B 1 215 ? 11.523 40.906 14.734 1 98.38 215 LYS B N 1
ATOM 4260 C CA . LYS B 1 215 ? 12.18 41.375 13.523 1 98.38 215 LYS B CA 1
ATOM 4261 C C . LYS B 1 215 ? 11.344 41.062 12.281 1 98.38 215 LYS B C 1
ATOM 4263 O O . LYS B 1 215 ? 11.203 41.938 11.398 1 98.38 215 LYS B O 1
ATOM 4268 N N . LYS B 1 216 ? 10.789 39.875 12.211 1 98.44 216 LYS B N 1
ATOM 4269 C CA . LYS B 1 216 ? 10.023 39.469 11.039 1 98.44 216 LYS B CA 1
ATOM 4270 C C . LYS B 1 216 ? 8.727 40.281 10.922 1 98.44 216 LYS B C 1
ATOM 4272 O O . LYS B 1 216 ? 8.352 40.688 9.828 1 98.44 216 LYS B O 1
ATOM 4277 N N . PHE B 1 217 ? 8.016 40.5 12.023 1 98.31 217 PHE B N 1
ATOM 4278 C CA . PHE B 1 217 ? 6.789 41.281 11.961 1 98.31 217 PHE B CA 1
ATOM 4279 C C . PHE B 1 217 ? 7.094 42.75 11.695 1 98.31 217 PHE B C 1
ATOM 4281 O O . PHE B 1 217 ? 6.32 43.438 11.023 1 98.31 217 PHE B O 1
ATOM 4288 N N . ALA B 1 218 ? 8.25 43.25 12.211 1 97.69 218 ALA B N 1
ATOM 4289 C CA . ALA B 1 218 ? 8.656 44.625 11.93 1 97.69 218 ALA B CA 1
ATOM 4290 C C . ALA B 1 218 ? 8.867 44.844 10.438 1 97.69 218 ALA B C 1
ATOM 4292 O O . ALA B 1 218 ? 8.594 45.938 9.914 1 97.69 218 ALA B O 1
ATOM 4293 N N . ARG B 1 219 ? 9.289 43.812 9.789 1 96.94 219 ARG B N 1
ATOM 4294 C CA . ARG B 1 219 ? 9.633 43.906 8.367 1 96.94 219 ARG B CA 1
ATOM 4295 C C . ARG B 1 219 ? 8.445 43.531 7.492 1 96.94 219 ARG B C 1
ATOM 4297 O O . ARG B 1 219 ? 8.516 43.656 6.266 1 96.94 219 ARG B O 1
ATOM 4304 N N . ALA B 1 220 ? 7.348 43.094 8.086 1 97.69 220 ALA B N 1
ATOM 4305 C CA . ALA B 1 220 ? 6.188 42.656 7.312 1 97.69 220 ALA B CA 1
ATOM 4306 C C . ALA B 1 220 ? 5.672 43.781 6.414 1 97.69 220 ALA B C 1
ATOM 4308 O O . ALA B 1 220 ? 5.625 44.938 6.824 1 97.69 220 ALA B O 1
ATOM 4309 N N . VAL B 1 221 ? 5.289 43.406 5.27 1 96.44 221 VAL B N 1
ATOM 4310 C CA . VAL B 1 221 ? 4.828 44.375 4.281 1 96.44 221 VAL B CA 1
ATOM 4311 C C . VAL B 1 221 ? 3.467 44.938 4.695 1 96.44 221 VAL B C 1
ATOM 4313 O O . VAL B 1 221 ? 2.627 44.188 5.227 1 96.44 221 VAL B O 1
ATOM 4316 N N . THR B 1 222 ? 3.275 46.219 4.539 1 95.19 222 THR B N 1
ATOM 4317 C CA . THR B 1 222 ? 1.996 46.906 4.691 1 95.19 222 THR B CA 1
ATOM 4318 C C . THR B 1 222 ? 1.727 47.812 3.5 1 95.19 222 THR B C 1
ATOM 4320 O O . THR B 1 222 ? 2.426 47.75 2.486 1 95.19 222 THR B O 1
ATOM 4323 N N . ASP B 1 223 ? 0.671 48.5 3.438 1 92.94 223 ASP B N 1
ATOM 4324 C CA . ASP B 1 223 ? 0.403 49.469 2.395 1 92.94 223 ASP B CA 1
ATOM 4325 C C . ASP B 1 223 ? 0.81 50.875 2.844 1 92.94 223 ASP B C 1
ATOM 4327 O O . ASP B 1 223 ? 1.425 51.031 3.9 1 92.94 223 ASP B O 1
ATOM 4331 N N . SER B 1 224 ? 0.467 51.875 2.053 1 89.88 224 SER B N 1
ATOM 4332 C CA . SER B 1 224 ? 0.947 53.219 2.33 1 89.88 224 SER B CA 1
ATOM 4333 C C . SER B 1 224 ? -0.119 54.031 3.037 1 89.88 224 SER B C 1
ATOM 4335 O O . SER B 1 224 ? 0.124 55.188 3.398 1 89.88 224 SER B O 1
ATOM 4337 N N . GLU B 1 225 ? -1.223 53.469 3.389 1 90.5 225 GLU B N 1
ATOM 4338 C CA . GLU B 1 225 ? -2.338 54.25 3.934 1 90.5 225 GLU B CA 1
ATOM 4339 C C . GLU B 1 225 ? -2.17 54.469 5.434 1 90.5 225 GLU B C 1
ATOM 4341 O O . GLU B 1 225 ? -2.807 55.344 6.012 1 90.5 225 GLU B O 1
ATOM 4346 N N . MET B 1 226 ? -1.413 53.656 6.098 1 90 226 MET B N 1
ATOM 4347 C CA . MET B 1 226 ? -1.102 53.781 7.516 1 90 226 MET B CA 1
ATOM 4348 C C . MET B 1 226 ? -2.363 53.688 8.367 1 90 226 MET B C 1
ATOM 4350 O O . MET B 1 226 ? -2.557 54.438 9.312 1 90 226 MET B O 1
ATOM 4354 N N . SER B 1 227 ? -3.307 52.906 7.926 1 93.62 227 SER B N 1
ATOM 4355 C CA . SER B 1 227 ? -4.523 52.594 8.672 1 93.62 227 SER B CA 1
ATOM 4356 C C . SER B 1 227 ? -4.711 51.094 8.82 1 93.62 227 SER B C 1
ATOM 4358 O O . SER B 1 227 ? -4.648 50.344 7.832 1 93.62 227 SER B O 1
ATOM 4360 N N . VAL B 1 228 ? -4.961 50.719 10.031 1 96.5 228 VAL B N 1
ATOM 4361 C CA . VAL B 1 228 ? -5.199 49.312 10.328 1 96.5 228 VAL B CA 1
ATOM 4362 C C . VAL B 1 228 ? -6.668 48.969 10.094 1 96.5 228 VAL B C 1
ATOM 4364 O O . VAL B 1 228 ? -7.492 49.094 11 1 96.5 228 VAL B O 1
ATOM 4367 N N . ARG B 1 229 ? -6.902 48.5 8.898 1 95.5 229 ARG B N 1
ATOM 4368 C CA . ARG B 1 229 ? -8.266 48.156 8.469 1 95.5 229 ARG B CA 1
ATOM 4369 C C . ARG B 1 229 ? -8.312 46.844 7.738 1 95.5 229 ARG B C 1
ATOM 4371 O O . ARG B 1 229 ? -7.453 46.562 6.898 1 95.5 229 ARG B O 1
ATOM 4378 N N . TYR B 1 230 ? -9.352 46.094 8.078 1 95.62 230 TYR B N 1
ATOM 4379 C CA . TYR B 1 230 ? -9.539 44.812 7.453 1 95.62 230 TYR B CA 1
ATOM 4380 C C . TYR B 1 230 ? -10.242 44.938 6.105 1 95.62 230 TYR B C 1
ATOM 4382 O O . TYR B 1 230 ? -11.414 45.312 6.051 1 95.62 230 TYR B O 1
ATOM 4390 N N . ASP B 1 231 ? -9.57 44.719 5.074 1 95.88 231 ASP B N 1
ATOM 4391 C CA . ASP B 1 231 ? -10.055 44.812 3.701 1 95.88 231 ASP B CA 1
ATOM 4392 C C . ASP B 1 231 ? -9.164 44.031 2.738 1 95.88 231 ASP B C 1
ATOM 4394 O O . ASP B 1 231 ? -8.25 44.594 2.135 1 95.88 231 ASP B O 1
ATOM 4398 N N . TRP B 1 232 ? -9.469 42.844 2.502 1 94.25 232 TRP B N 1
ATOM 4399 C CA . TRP B 1 232 ? -8.602 41.969 1.708 1 94.25 232 TRP B CA 1
ATOM 4400 C C . TRP B 1 232 ? -8.484 42.469 0.276 1 94.25 232 TRP B C 1
ATOM 4402 O O . TRP B 1 232 ? -7.48 42.25 -0.397 1 94.25 232 TRP B O 1
ATOM 4412 N N . GLU B 1 233 ? -9.461 43.125 -0.184 1 95.56 233 GLU B N 1
ATOM 4413 C CA . GLU B 1 233 ? -9.438 43.656 -1.55 1 95.56 233 GLU B CA 1
ATOM 4414 C C . GLU B 1 233 ? -8.453 44.812 -1.686 1 95.56 233 GLU B C 1
ATOM 4416 O O . GLU B 1 233 ? -7.672 44.875 -2.639 1 95.56 233 GLU B O 1
ATOM 4421 N N . LEU B 1 234 ? -8.453 45.688 -0.739 1 95.69 234 LEU B N 1
ATOM 4422 C CA . LEU B 1 234 ? -7.668 46.906 -0.877 1 95.69 234 LEU B CA 1
ATOM 4423 C C . LEU B 1 234 ? -6.41 46.844 -0.022 1 95.69 234 LEU B C 1
ATOM 4425 O O . LEU B 1 234 ? -5.43 47.562 -0.303 1 95.69 234 LEU B O 1
ATOM 4429 N N . LYS B 1 235 ? -6.461 46.094 1.06 1 96.69 235 LYS B N 1
ATOM 4430 C CA . LYS B 1 235 ? -5.344 46.062 1.999 1 96.69 235 LYS B CA 1
ATOM 4431 C C . LYS B 1 235 ? -4.984 44.625 2.385 1 96.69 235 LYS B C 1
ATOM 4433 O O . LYS B 1 235 ? -4.988 44.281 3.566 1 96.69 235 LYS B O 1
ATOM 4438 N N . PRO B 1 236 ? -4.602 43.781 1.443 1 96.25 236 PRO B N 1
ATOM 4439 C CA . PRO B 1 236 ? -4.383 42.344 1.724 1 96.25 236 PRO B CA 1
ATOM 4440 C C . PRO B 1 236 ? -3.287 42.125 2.762 1 96.25 236 PRO B C 1
ATOM 4442 O O . PRO B 1 236 ? -3.43 41.25 3.631 1 96.25 236 PRO B O 1
ATOM 4445 N N . ALA B 1 237 ? -2.209 42.875 2.717 1 96.88 237 ALA B N 1
ATOM 4446 C CA . ALA B 1 237 ? -1.108 42.688 3.654 1 96.88 237 ALA B CA 1
ATOM 4447 C C . ALA B 1 237 ? -1.543 43 5.086 1 96.88 237 ALA B C 1
ATOM 4449 O O . ALA B 1 237 ? -1.265 42.219 6.008 1 96.88 237 ALA B O 1
ATOM 4450 N N . VAL B 1 238 ? -2.23 44.094 5.219 1 97.06 238 VAL B N 1
ATOM 4451 C CA . VAL B 1 238 ? -2.686 44.5 6.539 1 97.06 238 VAL B CA 1
ATOM 4452 C C . VAL B 1 238 ? -3.77 43.562 7.039 1 97.06 238 VAL B C 1
ATOM 4454 O O . VAL B 1 238 ? -3.807 43.219 8.227 1 97.06 238 VAL B O 1
ATOM 4457 N N . SER B 1 239 ? -4.656 43.156 6.164 1 96.12 239 SER B N 1
ATOM 4458 C CA . SER B 1 239 ? -5.688 42.188 6.516 1 96.12 239 SER B CA 1
ATOM 4459 C C . SER B 1 239 ? -5.078 40.875 7.008 1 96.12 239 SER B C 1
ATOM 4461 O O . SER B 1 239 ? -5.566 40.281 7.969 1 96.12 239 SER B O 1
ATOM 4463 N N . ASN B 1 240 ? -4.02 40.406 6.352 1 96.19 240 ASN B N 1
ATOM 4464 C CA . ASN B 1 240 ? -3.291 39.219 6.785 1 96.19 240 ASN B CA 1
ATOM 4465 C C . ASN B 1 240 ? -2.77 39.375 8.211 1 96.19 240 ASN B C 1
ATOM 4467 O O . ASN B 1 240 ? -2.924 38.469 9.031 1 96.19 240 ASN B O 1
ATOM 4471 N N . LEU B 1 241 ? -2.193 40.5 8.484 1 97.44 241 LEU B N 1
ATOM 4472 C CA . LEU B 1 241 ? -1.638 40.75 9.812 1 97.44 241 LEU B CA 1
ATOM 4473 C C . LEU B 1 241 ? -2.74 40.812 10.867 1 97.44 241 LEU B C 1
ATOM 4475 O O . LEU B 1 241 ? -2.559 40.312 11.984 1 97.44 241 LEU B O 1
ATOM 4479 N N . ILE B 1 242 ? -3.863 41.406 10.508 1 96.69 242 ILE B N 1
ATOM 4480 C CA . ILE B 1 242 ? -4.996 41.469 11.422 1 96.69 242 ILE B CA 1
ATOM 4481 C C . ILE B 1 242 ? -5.504 40.062 11.719 1 96.69 242 ILE B C 1
ATOM 4483 O O . ILE B 1 242 ? -5.82 39.75 12.867 1 96.69 242 ILE B O 1
ATOM 4487 N N . GLU B 1 243 ? -5.543 39.25 10.766 1 95.19 243 GLU B N 1
ATOM 4488 C CA . GLU B 1 243 ? -6.004 37.875 10.953 1 95.19 243 GLU B CA 1
ATOM 4489 C C . GLU B 1 243 ? -5.047 37.094 11.844 1 95.19 243 GLU B C 1
ATOM 4491 O O . GLU B 1 243 ? -5.477 36.312 12.695 1 95.19 243 GLU B O 1
ATOM 4496 N N . ILE B 1 244 ? -3.768 37.25 11.586 1 96.62 244 ILE B N 1
ATOM 4497 C CA . ILE B 1 244 ? -2.791 36.625 12.461 1 96.62 244 ILE B CA 1
ATOM 4498 C C . ILE B 1 244 ? -3.018 37.062 13.906 1 96.62 244 ILE B C 1
ATOM 4500 O O . ILE B 1 244 ? -3.055 36.219 14.82 1 96.62 244 ILE B O 1
ATOM 4504 N N . TYR B 1 245 ? -3.186 38.375 14.047 1 96.94 245 TYR B N 1
ATOM 4505 C CA . TYR B 1 245 ? -3.467 38.906 15.375 1 96.94 245 TYR B CA 1
ATOM 4506 C C . TYR B 1 245 ? -4.699 38.25 15.977 1 96.94 245 TYR B C 1
ATOM 4508 O O . TYR B 1 245 ? -4.68 37.844 17.141 1 96.94 245 TYR B O 1
ATOM 4516 N N . ALA B 1 246 ? -5.691 38.188 15.219 1 95.12 246 ALA B N 1
ATOM 4517 C CA . ALA B 1 246 ? -6.957 37.625 15.68 1 95.12 246 ALA B CA 1
ATOM 4518 C C . ALA B 1 246 ? -6.785 36.156 16.094 1 95.12 246 ALA B C 1
ATOM 4520 O O . ALA B 1 246 ? -7.312 35.719 17.125 1 95.12 246 ALA B O 1
ATOM 4521 N N . VAL B 1 247 ? -6.09 35.344 15.375 1 93.38 247 VAL B N 1
ATOM 4522 C CA . VAL B 1 247 ? -5.875 33.938 15.625 1 93.38 247 VAL B CA 1
ATOM 4523 C C . VAL B 1 247 ? -5.113 33.75 16.938 1 93.38 247 VAL B C 1
ATOM 4525 O O . VAL B 1 247 ? -5.457 32.875 17.75 1 93.38 247 VAL B O 1
ATOM 4528 N N . PHE B 1 248 ? -4.184 34.562 17.188 1 95.69 248 PHE B N 1
ATOM 4529 C CA . PHE B 1 248 ? -3.293 34.344 18.328 1 95.69 248 PHE B CA 1
ATOM 4530 C C . PHE B 1 248 ? -3.848 35 19.578 1 95.69 248 PHE B C 1
ATOM 4532 O O . PHE B 1 248 ? -3.594 34.531 20.703 1 95.69 248 PHE B O 1
ATOM 4539 N N . SER B 1 249 ? -4.574 36.062 19.391 1 94.94 249 SER B N 1
ATOM 4540 C CA . SER B 1 249 ? -5.137 36.75 20.562 1 94.94 249 SER B CA 1
ATOM 4541 C C . SER B 1 249 ? -6.504 36.156 20.922 1 94.94 249 SER B C 1
ATOM 4543 O O . SER B 1 249 ? -6.957 36.312 22.062 1 94.94 249 SER B O 1
ATOM 4545 N N . GLY B 1 250 ? -7.215 35.688 19.891 1 92.69 250 GLY B N 1
ATOM 4546 C CA . GLY B 1 250 ? -8.586 35.25 20.094 1 92.69 250 GLY B CA 1
ATOM 4547 C C . GLY B 1 250 ? -9.602 36.375 20.031 1 92.69 250 GLY B C 1
ATOM 4548 O O . GLY B 1 250 ? -10.789 36.156 20.297 1 92.69 250 GLY B O 1
ATOM 4549 N N . GLU B 1 251 ? -9.125 37.531 19.672 1 95.31 251 GLU B N 1
ATOM 4550 C CA . GLU B 1 251 ? -10.016 38.688 19.609 1 95.31 251 GLU B CA 1
ATOM 4551 C C . GLU B 1 251 ? -10.648 38.812 18.234 1 95.31 251 GLU B C 1
ATOM 4553 O O . GLU B 1 251 ? -10.031 38.469 17.219 1 95.31 251 GLU B O 1
ATOM 4558 N N . PRO B 1 252 ? -11.867 39.344 18.203 1 95.44 252 PRO B N 1
ATOM 4559 C CA . PRO B 1 252 ? -12.492 39.625 16.891 1 95.44 252 PRO B CA 1
ATOM 4560 C C . PRO B 1 252 ? -11.734 40.688 16.094 1 95.44 252 PRO B C 1
ATOM 4562 O O . PRO B 1 252 ? -11.156 41.594 16.672 1 95.44 252 PRO B O 1
ATOM 4565 N N . ILE B 1 253 ? -11.836 40.562 14.859 1 95.5 253 ILE B N 1
ATOM 4566 C CA . ILE B 1 253 ? -11.156 41.469 13.93 1 95.5 253 ILE B CA 1
ATOM 4567 C C . ILE B 1 253 ? -11.594 42.906 14.188 1 95.5 253 ILE B C 1
ATOM 4569 O O . ILE B 1 253 ? -10.766 43.812 14.211 1 95.5 253 ILE B O 1
ATOM 4573 N N . GLU B 1 254 ? -12.836 43.062 14.492 1 95.94 254 GLU B N 1
ATOM 4574 C CA . GLU B 1 254 ? -13.375 44.406 14.711 1 95.94 254 GLU B CA 1
ATOM 4575 C C . GLU B 1 254 ? -12.742 45.062 15.93 1 95.94 254 GLU B C 1
ATOM 4577 O O . GLU B 1 254 ? -12.484 46.25 15.93 1 95.94 254 GLU B O 1
ATOM 4582 N N . THR B 1 255 ? -12.547 44.312 16.938 1 97.5 255 THR B N 1
ATOM 4583 C CA . THR B 1 255 ? -11.922 44.781 18.156 1 97.5 255 THR B CA 1
ATOM 4584 C C . THR B 1 255 ? -10.492 45.25 17.891 1 97.5 255 THR B C 1
ATOM 4586 O O . THR B 1 255 ? -10.055 46.281 18.391 1 97.5 255 THR B O 1
ATOM 4589 N N . ILE B 1 256 ? -9.789 44.5 17.047 1 96.75 256 ILE B N 1
ATOM 4590 C CA . ILE B 1 256 ? -8.398 44.781 16.719 1 96.75 256 ILE B CA 1
ATOM 4591 C C . ILE B 1 256 ? -8.344 46.062 15.883 1 96.75 256 ILE B C 1
ATOM 4593 O O . ILE B 1 256 ? -7.527 46.969 16.141 1 96.75 256 ILE B O 1
ATOM 4597 N N . GLU B 1 257 ? -9.234 46.219 14.969 1 96.25 257 GLU B N 1
ATOM 4598 C CA . GLU B 1 257 ? -9.289 47.406 14.141 1 96.25 257 GLU B CA 1
ATOM 4599 C C . GLU B 1 257 ? -9.516 48.656 15 1 96.25 257 GLU B C 1
ATOM 4601 O O . GLU B 1 257 ? -8.828 49.656 14.836 1 96.25 257 GLU B O 1
ATOM 4606 N N . ARG B 1 258 ? -10.414 48.562 15.875 1 96.44 258 ARG B N 1
ATOM 4607 C CA . ARG B 1 258 ? -10.766 49.688 16.734 1 96.44 258 ARG B CA 1
ATOM 4608 C C . ARG B 1 258 ? -9.594 50.062 17.625 1 96.44 258 ARG B C 1
ATOM 4610 O O . ARG B 1 258 ? -9.359 51.25 17.875 1 96.44 258 ARG B O 1
ATOM 4617 N N . ARG B 1 259 ? -8.945 49.125 18.109 1 97.25 259 ARG B N 1
ATOM 4618 C CA . ARG B 1 259 ? -7.828 49.344 19.016 1 97.25 259 ARG B CA 1
ATOM 4619 C C . ARG B 1 259 ? -6.742 50.188 18.359 1 97.25 259 ARG B C 1
ATOM 4621 O O . ARG B 1 259 ? -6.098 51 19.016 1 97.25 259 ARG B O 1
ATOM 4628 N N . TYR B 1 260 ? -6.672 50.062 17.047 1 96.94 260 TYR B N 1
ATOM 4629 C CA . TYR B 1 260 ? -5.547 50.75 16.391 1 96.94 260 TYR B CA 1
ATOM 4630 C C . TYR B 1 260 ? -6.027 51.844 15.469 1 96.94 260 TYR B C 1
ATOM 4632 O O . TYR B 1 260 ? -5.266 52.344 14.633 1 96.94 260 TYR B O 1
ATOM 4640 N N . GLU B 1 261 ? -7.273 52.125 15.656 1 93.69 261 GLU B N 1
ATOM 4641 C CA . GLU B 1 261 ? -7.809 53.219 14.867 1 93.69 261 GLU B CA 1
ATOM 4642 C C . GLU B 1 261 ? -6.992 54.5 15.086 1 93.69 261 GLU B C 1
ATOM 4644 O O . GLU B 1 261 ? -6.742 54.906 16.219 1 93.69 261 GLU B O 1
ATOM 4649 N N . GLY B 1 262 ? -6.527 55.062 14 1 91.81 262 GLY B N 1
ATOM 4650 C CA . GLY B 1 262 ? -5.797 56.312 14.055 1 91.81 262 GLY B CA 1
ATOM 4651 C C . GLY B 1 262 ? -4.328 56.156 14.383 1 91.81 262 GLY B C 1
ATOM 4652 O O . GLY B 1 262 ? -3.588 57.125 14.492 1 91.81 262 GLY B O 1
ATOM 4653 N N . GLN B 1 263 ? -4.004 54.969 14.523 1 91.81 263 GLN B N 1
ATOM 4654 C CA . GLN B 1 263 ? -2.604 54.688 14.828 1 91.81 263 GLN B CA 1
ATOM 4655 C C . GLN B 1 263 ? -1.858 54.219 13.586 1 91.81 263 GLN B C 1
ATOM 4657 O O . GLN B 1 263 ? -2.479 53.844 12.586 1 91.81 263 GLN B O 1
ATOM 4662 N N . GLY B 1 264 ? -0.59 54.344 13.508 1 89.19 264 GLY B N 1
ATOM 4663 C CA . GLY B 1 264 ? 0.222 53.844 12.414 1 89.19 264 GLY B CA 1
ATOM 4664 C C . GLY B 1 264 ? 0.515 52.344 12.531 1 89.19 264 GLY B C 1
ATOM 4665 O O . GLY B 1 264 ? -0.022 51.688 13.414 1 89.19 264 GLY B O 1
ATOM 4666 N N . TYR B 1 265 ? 1.322 51.875 11.562 1 95.62 265 TYR B N 1
ATOM 4667 C CA . TYR B 1 265 ? 1.572 50.438 11.477 1 95.62 265 TYR B CA 1
ATOM 4668 C C . TYR B 1 265 ? 2.623 50 12.492 1 95.62 265 TYR B C 1
ATOM 4670 O O . TYR B 1 265 ? 2.701 48.844 12.852 1 95.62 265 TYR B O 1
ATOM 4678 N N . GLY B 1 266 ? 3.463 50.906 12.906 1 95 266 GLY B N 1
ATOM 4679 C CA . GLY B 1 266 ? 4.551 50.562 13.812 1 95 266 GLY B CA 1
ATOM 4680 C C . GLY B 1 266 ? 4.07 49.938 15.109 1 95 266 GLY B C 1
ATOM 4681 O O . GLY B 1 266 ? 4.492 48.812 15.461 1 95 266 GLY B O 1
ATOM 4682 N N . GLY B 1 267 ? 3.246 50.656 15.844 1 95.69 267 GLY B N 1
ATOM 4683 C CA . GLY B 1 267 ? 2.691 50.156 17.078 1 95.69 267 GLY B CA 1
ATOM 4684 C C . GLY B 1 267 ? 1.898 48.875 16.875 1 95.69 267 GLY B C 1
ATOM 4685 O O . GLY B 1 267 ? 1.973 47.938 17.703 1 95.69 267 GLY B O 1
ATOM 4686 N N . PHE B 1 268 ? 1.103 48.812 15.797 1 97.62 268 PHE B N 1
ATOM 4687 C CA . PHE B 1 268 ? 0.307 47.656 15.453 1 97.62 268 PHE B CA 1
ATOM 4688 C C . PHE B 1 268 ? 1.196 46.406 15.281 1 97.62 268 PHE B C 1
ATOM 4690 O O . PHE B 1 268 ? 0.95 45.375 15.883 1 97.62 268 PHE B O 1
ATOM 4697 N N . LYS B 1 269 ? 2.25 46.531 14.516 1 98 269 LYS B N 1
ATOM 4698 C CA . LYS B 1 269 ? 3.164 45.438 14.242 1 98 269 LYS B CA 1
ATOM 4699 C C . LYS B 1 269 ? 3.883 44.969 15.508 1 98 269 LYS B C 1
ATOM 4701 O O . LYS B 1 269 ? 4.086 43.781 15.727 1 98 269 LYS B O 1
ATOM 4706 N N . LYS B 1 270 ? 4.277 45.906 16.281 1 98 270 LYS B N 1
ATOM 4707 C CA . LYS B 1 270 ? 4.945 45.594 17.547 1 98 270 LYS B CA 1
ATOM 4708 C C . LYS B 1 270 ? 4.035 44.781 18.453 1 98 270 LYS B C 1
ATOM 4710 O O . LYS B 1 270 ? 4.461 43.75 19 1 98 270 LYS B O 1
ATOM 4715 N N . ASP B 1 271 ? 2.814 45.219 18.594 1 98.31 271 ASP B N 1
ATOM 4716 C CA . ASP B 1 271 ? 1.862 44.5 19.453 1 98.31 271 ASP B CA 1
ATOM 4717 C C . ASP B 1 271 ? 1.535 43.125 18.875 1 98.31 271 ASP B C 1
ATOM 4719 O O . ASP B 1 271 ? 1.369 42.156 19.625 1 98.31 271 ASP B O 1
ATOM 4723 N N . LEU B 1 272 ? 1.389 43.094 17.594 1 98.38 272 LEU B N 1
ATOM 4724 C CA . LEU B 1 272 ? 1.153 41.812 16.938 1 98.38 272 LEU B CA 1
ATOM 4725 C C . LEU B 1 272 ? 2.262 40.812 17.281 1 98.38 272 LEU B C 1
ATOM 4727 O O . LEU B 1 272 ? 1.987 39.656 17.625 1 98.38 272 LEU B O 1
ATOM 4731 N N . ALA B 1 273 ? 3.492 41.25 17.141 1 98.69 273 ALA B N 1
ATOM 4732 C CA . ALA B 1 273 ? 4.621 40.375 17.484 1 98.69 273 ALA B CA 1
ATOM 4733 C C . ALA B 1 273 ? 4.508 39.875 18.922 1 98.69 273 ALA B C 1
ATOM 4735 O O . ALA B 1 273 ? 4.727 38.688 19.172 1 98.69 273 ALA B O 1
ATOM 4736 N N . GLU B 1 274 ? 4.156 40.781 19.797 1 98.69 274 GLU B N 1
ATOM 4737 C CA . GLU B 1 274 ? 4.086 40.406 21.203 1 98.69 274 GLU B CA 1
ATOM 4738 C C . GLU B 1 274 ? 2.961 39.406 21.453 1 98.69 274 GLU B C 1
ATOM 4740 O O . GLU B 1 274 ? 3.104 38.5 22.266 1 98.69 274 GLU B O 1
ATOM 4745 N N . VAL B 1 275 ? 1.829 39.594 20.797 1 98.31 275 VAL B N 1
ATOM 4746 C CA . VAL B 1 275 ? 0.706 38.656 20.922 1 98.31 275 VAL B CA 1
ATOM 4747 C C . VAL B 1 275 ? 1.131 37.25 20.469 1 98.31 275 VAL B C 1
ATOM 4749 O O . VAL B 1 275 ? 0.817 36.281 21.125 1 98.31 275 VAL B O 1
ATOM 4752 N N . VAL B 1 276 ? 1.827 37.219 19.359 1 98.38 276 VAL B N 1
ATOM 4753 C CA . VAL B 1 276 ? 2.293 35.938 18.828 1 98.38 276 VAL B CA 1
ATOM 4754 C C . VAL B 1 276 ? 3.312 35.312 19.781 1 98.38 276 VAL B C 1
ATOM 4756 O O . VAL B 1 276 ? 3.23 34.125 20.094 1 98.38 276 VAL B O 1
ATOM 4759 N N . ILE B 1 277 ? 4.25 36.125 20.25 1 98.69 277 ILE B N 1
ATOM 4760 C CA . ILE B 1 277 ? 5.297 35.656 21.156 1 98.69 277 ILE B CA 1
ATOM 4761 C C . ILE B 1 277 ? 4.672 35.125 22.438 1 98.69 277 ILE B C 1
ATOM 4763 O O . ILE B 1 277 ? 5.043 34.031 22.906 1 98.69 277 ILE B O 1
ATOM 4767 N N . GLU B 1 278 ? 3.758 35.844 22.984 1 98.38 278 GLU B N 1
ATOM 4768 C CA . GLU B 1 278 ? 3.109 35.438 24.234 1 98.38 278 GLU B CA 1
ATOM 4769 C C . GLU B 1 278 ? 2.418 34.094 24.094 1 98.38 278 GLU B C 1
ATOM 4771 O O . GLU B 1 278 ? 2.414 33.281 25.031 1 98.38 278 GLU B O 1
ATOM 4776 N N . LYS B 1 279 ? 1.806 33.875 22.953 1 97.56 279 LYS B N 1
ATOM 4777 C CA . LYS B 1 279 ? 1.137 32.594 22.703 1 97.56 279 LYS B CA 1
ATOM 4778 C C . LYS B 1 279 ? 2.15 31.484 22.5 1 97.56 279 LYS B C 1
ATOM 4780 O O . LYS B 1 279 ? 1.934 30.359 22.938 1 97.56 279 LYS B O 1
ATOM 4785 N N . LEU B 1 280 ? 3.277 31.734 21.844 1 98.19 280 LEU B N 1
ATOM 4786 C CA . LEU B 1 280 ? 4.223 30.703 21.422 1 98.19 280 LEU B CA 1
ATOM 4787 C C . LEU B 1 280 ? 5.129 30.297 22.578 1 98.19 280 LEU B C 1
ATOM 4789 O O . LEU B 1 280 ? 5.582 29.156 22.641 1 98.19 280 LEU B O 1
ATOM 4793 N N . ILE B 1 281 ? 5.375 31.203 23.484 1 98.31 281 ILE B N 1
ATOM 4794 C CA . ILE B 1 281 ? 6.359 30.969 24.531 1 98.31 281 ILE B CA 1
ATOM 4795 C C . ILE B 1 281 ? 5.992 29.703 25.312 1 98.31 281 ILE B C 1
ATOM 4797 O O . ILE B 1 281 ? 6.801 28.781 25.422 1 98.31 281 ILE B O 1
ATOM 4801 N N . PRO B 1 282 ? 4.746 29.625 25.875 1 98.19 282 PRO B N 1
ATOM 4802 C CA . PRO B 1 282 ? 4.41 28.406 26.609 1 98.19 282 PRO B CA 1
ATOM 4803 C C . PRO B 1 282 ? 4.434 27.156 25.734 1 98.19 282 PRO B C 1
ATOM 4805 O O . PRO B 1 282 ? 4.773 26.062 26.203 1 98.19 282 PRO B O 1
ATOM 4808 N N . ILE B 1 283 ? 4.051 27.234 24.516 1 98.25 283 ILE B N 1
ATOM 4809 C CA . ILE B 1 283 ? 4.078 26.109 23.578 1 98.25 283 ILE B CA 1
ATOM 4810 C C . ILE B 1 283 ? 5.52 25.656 23.359 1 98.25 283 ILE B C 1
ATOM 4812 O O . ILE B 1 283 ? 5.805 24.453 23.391 1 98.25 283 ILE B O 1
ATOM 4816 N N . GLN B 1 284 ? 6.391 26.672 23.125 1 98.62 284 GLN B N 1
ATOM 4817 C CA . GLN B 1 284 ? 7.805 26.359 22.922 1 98.62 284 GLN B CA 1
ATOM 4818 C C . GLN B 1 284 ? 8.398 25.672 24.141 1 98.62 284 GLN B C 1
ATOM 4820 O O . GLN B 1 284 ? 9.141 24.703 24.016 1 98.62 284 GLN B O 1
ATOM 4825 N N . GLN B 1 285 ? 8.086 26.188 25.312 1 98.5 285 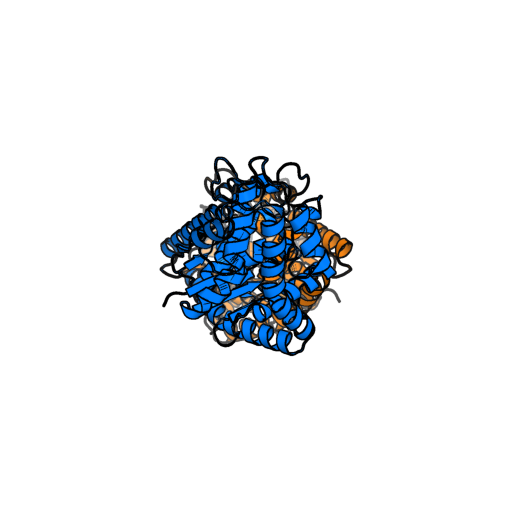GLN B N 1
ATOM 4826 C CA . GLN B 1 285 ? 8.586 25.594 26.547 1 98.5 285 GLN B CA 1
ATOM 4827 C C . GLN B 1 285 ? 8.141 24.141 26.672 1 98.5 285 GLN B C 1
ATOM 4829 O O . GLN B 1 285 ? 8.953 23.25 26.938 1 98.5 285 GLN B O 1
ATOM 4834 N N . ARG B 1 286 ? 6.879 23.891 26.469 1 98.38 286 ARG B N 1
ATOM 4835 C CA . ARG B 1 286 ? 6.34 22.547 26.562 1 98.38 286 ARG B CA 1
ATOM 4836 C C . ARG B 1 286 ? 6.934 21.641 25.484 1 98.38 286 ARG B C 1
ATOM 4838 O O . ARG B 1 286 ? 7.242 20.469 25.75 1 98.38 286 ARG B O 1
ATOM 4845 N N . TYR B 1 287 ? 7.09 22.125 24.312 1 98.19 287 TYR B N 1
ATOM 4846 C CA . TYR B 1 287 ? 7.727 21.391 23.219 1 98.19 287 TYR B CA 1
ATOM 4847 C C . TYR B 1 287 ? 9.109 20.891 23.625 1 98.19 287 TYR B C 1
ATOM 4849 O O . TYR B 1 287 ? 9.422 19.719 23.453 1 98.19 287 TYR B O 1
ATOM 4857 N N . HIS B 1 288 ? 9.883 21.797 24.172 1 98.25 288 HIS B N 1
ATOM 4858 C CA . HIS B 1 288 ? 11.258 21.453 24.531 1 98.25 288 HIS B CA 1
ATOM 4859 C C . HIS B 1 288 ? 11.281 20.422 25.656 1 98.25 288 HIS B C 1
ATOM 4861 O O . HIS B 1 288 ? 12.188 19.578 25.703 1 98.25 288 HIS B O 1
ATOM 4867 N N . GLU B 1 289 ? 10.258 20.406 26.438 1 98.06 289 GLU B N 1
ATOM 4868 C CA . GLU B 1 289 ? 10.164 19.438 27.531 1 98.06 289 GLU B CA 1
ATOM 4869 C C . GLU B 1 289 ? 9.82 18.047 27.016 1 98.06 289 GLU B C 1
ATOM 4871 O O . GLU B 1 289 ? 10.234 17.047 27.594 1 98.06 289 GLU B O 1
ATOM 4876 N N . ILE B 1 290 ? 9.164 17.953 25.875 1 97.56 290 ILE B N 1
ATOM 4877 C CA . ILE B 1 290 ? 8.5 16.688 25.609 1 97.56 290 ILE B CA 1
ATOM 4878 C C . ILE B 1 290 ? 9.086 16.047 24.359 1 97.56 290 ILE B C 1
ATOM 4880 O O . ILE B 1 290 ? 8.992 14.836 24.172 1 97.56 290 ILE B O 1
ATOM 4884 N N . VAL B 1 291 ? 9.758 16.797 23.5 1 97.31 291 VAL B N 1
ATOM 4885 C CA . VAL B 1 291 ? 10.102 16.328 22.172 1 97.31 291 VAL B CA 1
ATOM 4886 C C . VAL B 1 291 ? 11.031 15.109 22.266 1 97.31 291 VAL B C 1
ATOM 4888 O O . VAL B 1 291 ? 10.93 14.18 21.484 1 97.31 291 VAL B O 1
ATOM 4891 N N . HIS B 1 292 ? 11.906 15 23.172 1 95.31 292 HIS B N 1
ATOM 4892 C CA . HIS B 1 292 ? 12.805 13.867 23.344 1 95.31 292 HIS B CA 1
ATOM 4893 C C . HIS B 1 292 ? 12.508 13.117 24.641 1 95.31 292 HIS B C 1
ATOM 4895 O O . HIS B 1 292 ? 13.367 12.391 25.156 1 95.31 292 HIS B O 1
ATOM 4901 N N . SER B 1 293 ? 11.289 13.227 25.141 1 97.06 293 SER B N 1
ATOM 4902 C CA . SER B 1 293 ? 10.93 12.656 26.438 1 97.06 293 SER B CA 1
ATOM 4903 C C . SER B 1 293 ? 10.312 11.266 26.281 1 97.06 293 SER B C 1
ATOM 4905 O O . SER B 1 293 ? 9.883 10.891 25.188 1 97.06 293 SER B O 1
ATOM 4907 N N . GLU B 1 294 ? 10.266 10.547 27.328 1 96.94 294 GLU B N 1
ATOM 4908 C CA . GLU B 1 294 ? 9.562 9.273 27.391 1 96.94 294 GLU B CA 1
ATOM 4909 C C . GLU B 1 294 ? 8.055 9.477 27.312 1 96.94 294 GLU B C 1
ATOM 4911 O O . GLU B 1 294 ? 7.328 8.594 26.844 1 96.94 294 GLU B O 1
ATOM 4916 N N . GLU B 1 295 ? 7.691 10.594 27.797 1 97.62 295 GLU B N 1
ATOM 4917 C CA . GLU B 1 295 ? 6.27 10.914 27.734 1 97.62 295 GLU B CA 1
ATOM 4918 C C . GLU B 1 295 ? 5.762 10.898 26.297 1 97.62 295 GLU B C 1
ATOM 4920 O O . GLU B 1 295 ? 4.711 10.328 26 1 97.62 295 GLU B O 1
ATOM 4925 N N . LEU B 1 296 ? 6.504 11.523 25.391 1 98.19 296 LEU B N 1
ATOM 4926 C CA . LEU B 1 296 ? 6.09 11.547 24 1 98.19 296 LEU B CA 1
ATOM 4927 C C . LEU B 1 296 ? 6.004 10.133 23.438 1 98.19 296 LEU B C 1
ATOM 4929 O O . LEU B 1 296 ? 5.035 9.789 22.75 1 98.19 296 LEU B O 1
ATOM 4933 N N . THR B 1 297 ? 6.992 9.32 23.719 1 97.62 297 THR B N 1
ATOM 4934 C CA . THR B 1 297 ? 7.031 7.945 23.25 1 97.62 297 THR B CA 1
ATOM 4935 C C . THR B 1 297 ? 5.832 7.16 23.766 1 97.62 297 THR B C 1
ATOM 4937 O O . THR B 1 297 ? 5.191 6.422 23.016 1 97.62 297 THR B O 1
ATOM 4940 N N . ARG B 1 298 ? 5.586 7.332 25 1 98.06 298 ARG B N 1
ATOM 4941 C CA . ARG B 1 298 ? 4.457 6.645 25.625 1 98.06 298 ARG B CA 1
ATOM 4942 C C . ARG B 1 298 ? 3.143 7.051 24.969 1 98.06 298 ARG B C 1
ATOM 4944 O O . ARG B 1 298 ? 2.311 6.199 24.656 1 98.06 298 ARG B O 1
ATOM 4951 N N . VAL B 1 299 ? 2.969 8.336 24.734 1 98.44 299 VAL B N 1
ATOM 4952 C CA . VAL B 1 299 ? 1.748 8.852 24.125 1 98.44 299 VAL B CA 1
ATOM 4953 C C . VAL B 1 299 ? 1.588 8.281 22.719 1 98.44 299 VAL B C 1
ATOM 4955 O O . VAL B 1 299 ? 0.494 7.863 22.344 1 98.44 299 VAL B O 1
ATOM 4958 N N . LEU B 1 300 ? 2.67 8.242 22 1 98.56 300 LEU B N 1
ATOM 4959 C CA . LEU B 1 300 ? 2.629 7.762 20.625 1 98.56 300 LEU B CA 1
ATOM 4960 C C . LEU B 1 300 ? 2.357 6.262 20.578 1 98.56 300 LEU B C 1
ATOM 4962 O O . LEU B 1 300 ? 1.607 5.789 19.719 1 98.56 300 LEU B O 1
ATOM 4966 N N . LYS B 1 301 ? 2.934 5.492 21.484 1 98.25 301 LYS B N 1
ATOM 4967 C CA . LYS B 1 301 ? 2.688 4.055 21.562 1 98.25 301 LYS B CA 1
ATOM 4968 C C . LYS B 1 301 ? 1.236 3.764 21.922 1 98.25 301 LYS B C 1
ATOM 4970 O O . LYS B 1 301 ? 0.591 2.92 21.297 1 98.25 301 LYS B O 1
ATOM 4975 N N . GLU B 1 302 ? 0.784 4.453 22.922 1 98.38 302 GLU B N 1
ATOM 4976 C CA . GLU B 1 302 ? -0.604 4.285 23.344 1 98.38 302 GLU B CA 1
ATOM 4977 C C . GLU B 1 302 ? -1.569 4.727 22.25 1 98.38 302 GLU B C 1
ATOM 4979 O O . GLU B 1 302 ? -2.582 4.066 22 1 98.38 302 GLU B O 1
ATOM 4984 N N . GLY B 1 303 ? -1.227 5.871 21.625 1 98.69 303 GLY B N 1
ATOM 4985 C CA . GLY B 1 303 ? -2.043 6.352 20.531 1 98.69 303 GLY B CA 1
ATOM 4986 C C . GLY B 1 303 ? -2.102 5.383 19.359 1 98.69 303 GLY B C 1
ATOM 4987 O O . GLY B 1 303 ? -3.166 5.172 18.781 1 98.69 303 GLY B O 1
ATOM 4988 N N . ALA B 1 304 ? -0.997 4.801 19.031 1 98.62 304 ALA B N 1
ATOM 4989 C CA . ALA B 1 304 ? -0.941 3.814 17.953 1 98.62 304 ALA B CA 1
ATOM 4990 C C . ALA B 1 304 ? -1.809 2.602 18.281 1 98.62 304 ALA B C 1
ATOM 4992 O O . ALA B 1 304 ? -2.494 2.07 17.391 1 98.62 304 ALA B O 1
ATOM 4993 N N . ALA B 1 305 ? -1.724 2.135 19.5 1 98.44 305 ALA B N 1
ATOM 4994 C CA . ALA B 1 305 ? -2.52 0.986 19.922 1 98.44 305 ALA B CA 1
ATOM 4995 C C . ALA B 1 305 ? -4.012 1.283 19.812 1 98.44 305 ALA B C 1
ATOM 4997 O O . ALA B 1 305 ? -4.781 0.462 19.312 1 98.44 305 ALA B O 1
ATOM 4998 N N . ARG B 1 306 ? -4.426 2.445 20.297 1 98.69 306 ARG B N 1
ATOM 4999 C CA . ARG B 1 306 ? -5.824 2.85 20.25 1 98.69 306 ARG B CA 1
ATOM 5000 C C . ARG B 1 306 ? -6.281 3.023 18.797 1 98.69 306 ARG B C 1
ATOM 5002 O O . ARG B 1 306 ? -7.383 2.598 18.438 1 98.69 306 ARG B O 1
ATOM 5009 N N . ALA B 1 307 ? -5.453 3.658 18 1 98.88 307 ALA B N 1
ATOM 5010 C CA . ALA B 1 307 ? -5.762 3.832 16.578 1 98.88 307 ALA B CA 1
ATOM 5011 C C . ALA B 1 307 ? -5.883 2.486 15.867 1 98.88 307 ALA B C 1
ATOM 5013 O O . ALA B 1 307 ? -6.801 2.271 15.078 1 98.88 307 ALA B O 1
ATOM 5014 N N . ALA B 1 308 ? -4.961 1.574 16.156 1 98.69 308 ALA B N 1
ATOM 5015 C CA . ALA B 1 308 ? -4.922 0.26 15.523 1 98.69 308 ALA B CA 1
ATOM 5016 C C . ALA B 1 308 ? -6.184 -0.54 15.844 1 98.69 308 ALA B C 1
ATOM 5018 O O . ALA B 1 308 ? -6.668 -1.306 15.008 1 98.69 308 ALA B O 1
ATOM 5019 N N . GLU B 1 309 ? -6.629 -0.414 17.016 1 98.5 309 GLU B N 1
ATOM 5020 C CA . GLU B 1 309 ? -7.836 -1.134 17.422 1 98.5 309 GLU B CA 1
ATOM 5021 C C . GLU B 1 309 ? -9.008 -0.776 16.516 1 98.5 309 GLU B C 1
ATOM 5023 O O . GLU B 1 309 ? -9.68 -1.662 15.984 1 98.5 309 GLU B O 1
ATOM 5028 N N . VAL B 1 310 ? -9.219 0.486 16.266 1 98.44 310 VAL B N 1
ATOM 5029 C CA . VAL B 1 310 ? -10.328 0.966 15.445 1 98.44 310 VAL B CA 1
ATOM 5030 C C . VAL B 1 310 ? -10.039 0.674 13.977 1 98.44 310 VAL B C 1
ATOM 5032 O O . VAL B 1 310 ? -10.914 0.182 13.258 1 98.44 310 VAL B O 1
ATOM 5035 N N . ALA B 1 311 ? -8.859 0.953 13.57 1 98.81 311 ALA B N 1
ATOM 5036 C CA . ALA B 1 311 ? -8.461 0.774 12.172 1 98.81 311 ALA B CA 1
ATOM 5037 C C . ALA B 1 311 ? -8.539 -0.694 11.766 1 98.81 311 ALA B C 1
ATOM 5039 O O . ALA B 1 311 ? -8.984 -1.016 10.664 1 98.81 311 ALA B O 1
ATOM 5040 N N . SER B 1 312 ? -8.086 -1.579 12.625 1 98.12 312 SER B N 1
ATOM 5041 C CA . SER B 1 312 ? -8.07 -3.004 12.312 1 98.12 312 SER B CA 1
ATOM 5042 C C . SER B 1 312 ? -9.484 -3.557 12.156 1 98.12 312 SER B C 1
ATOM 5044 O O . SER B 1 312 ? -9.719 -4.434 11.328 1 98.12 312 SER B O 1
ATOM 5046 N N . GLU B 1 313 ? -10.352 -3.098 12.984 1 98.12 313 GLU B N 1
ATOM 5047 C CA . GLU B 1 313 ? -11.742 -3.525 12.859 1 98.12 313 GLU B CA 1
ATOM 5048 C C . GLU B 1 313 ? -12.312 -3.178 11.484 1 98.12 313 GLU B C 1
ATOM 5050 O O . GLU B 1 313 ? -12.953 -4.012 10.836 1 98.12 313 GLU B O 1
ATOM 5055 N N . THR B 1 314 ? -12.078 -1.955 11.062 1 98.75 314 THR B N 1
ATOM 5056 C CA . THR B 1 314 ? -12.547 -1.506 9.758 1 98.75 314 THR B CA 1
ATOM 5057 C C . THR B 1 314 ? -11.867 -2.291 8.641 1 98.75 314 THR B C 1
ATOM 5059 O O . THR B 1 314 ? -12.516 -2.707 7.676 1 98.75 314 THR B O 1
ATOM 5062 N N . LEU B 1 315 ? -10.562 -2.477 8.789 1 98.75 315 LEU B N 1
ATOM 5063 C CA . LEU B 1 315 ? -9.797 -3.199 7.781 1 98.75 315 LEU B CA 1
ATOM 5064 C C . LEU B 1 315 ? -10.312 -4.625 7.621 1 98.75 315 LEU B C 1
ATOM 5066 O O . LEU B 1 315 ? -10.461 -5.113 6.5 1 98.75 315 LEU B O 1
ATOM 5070 N N . VAL B 1 316 ? -10.547 -5.309 8.711 1 98.38 316 VAL B N 1
ATOM 5071 C CA . VAL B 1 316 ? -11.023 -6.688 8.68 1 98.38 316 VAL B CA 1
ATOM 5072 C C . VAL B 1 316 ? -12.383 -6.75 7.98 1 98.38 316 VAL B C 1
ATOM 5074 O O . VAL B 1 316 ? -12.633 -7.648 7.176 1 98.38 316 VAL B O 1
ATOM 5077 N N . LYS B 1 317 ? -13.242 -5.77 8.258 1 98.44 317 LYS B N 1
ATOM 5078 C CA . LYS B 1 317 ? -14.539 -5.703 7.59 1 98.44 317 LYS B CA 1
ATOM 5079 C C . LYS B 1 317 ? -14.375 -5.559 6.082 1 98.44 317 LYS B C 1
ATOM 5081 O O . LYS B 1 317 ? -15.07 -6.219 5.309 1 98.44 317 LYS B O 1
ATOM 5086 N N . ALA B 1 318 ? -13.492 -4.691 5.688 1 98.81 318 ALA B N 1
ATOM 5087 C CA . ALA B 1 318 ? -13.234 -4.477 4.266 1 98.81 318 ALA B CA 1
ATOM 5088 C C . ALA B 1 318 ? -12.68 -5.738 3.613 1 98.81 318 ALA B C 1
ATOM 5090 O O . ALA B 1 318 ? -13.117 -6.133 2.533 1 98.81 318 ALA B O 1
ATOM 5091 N N . LYS B 1 319 ? -11.695 -6.375 4.277 1 98.69 319 LYS B N 1
ATOM 5092 C CA . LYS B 1 319 ? -11.086 -7.594 3.754 1 98.69 319 LYS B CA 1
ATOM 5093 C C . LYS B 1 319 ? -12.117 -8.711 3.602 1 98.69 319 LYS B C 1
ATOM 5095 O O . LYS B 1 319 ? -12.156 -9.391 2.574 1 98.69 319 LYS B O 1
ATOM 5100 N N . LYS B 1 320 ? -12.945 -8.859 4.602 1 98.25 320 LYS B N 1
ATOM 5101 C CA . LYS B 1 320 ? -13.984 -9.883 4.535 1 98.25 320 LYS B CA 1
ATOM 5102 C C . LYS B 1 320 ? -14.953 -9.609 3.383 1 98.25 320 LYS B C 1
ATOM 5104 O O . LYS B 1 320 ? -15.328 -10.523 2.654 1 98.25 320 LYS B O 1
ATOM 5109 N N . ALA B 1 321 ? -15.32 -8.352 3.26 1 98.56 321 ALA B N 1
ATOM 5110 C CA . ALA B 1 321 ? -16.25 -7.961 2.197 1 98.56 321 ALA B CA 1
ATOM 5111 C C . ALA B 1 321 ? -15.664 -8.266 0.821 1 98.56 321 ALA B C 1
ATOM 5113 O O . ALA B 1 321 ? -16.391 -8.633 -0.104 1 98.56 321 ALA B O 1
ATOM 5114 N N . MET B 1 322 ? -14.367 -8.156 0.674 1 98.5 322 MET B N 1
ATOM 5115 C CA . MET B 1 322 ? -13.695 -8.352 -0.609 1 98.5 322 MET B CA 1
ATOM 5116 C C . MET B 1 322 ? -13.406 -9.828 -0.851 1 98.5 322 MET B C 1
ATOM 5118 O O . MET B 1 322 ? -12.93 -10.203 -1.925 1 98.5 322 MET B O 1
ATOM 5122 N N . GLY B 1 323 ? -13.547 -10.703 0.187 1 98.31 323 GLY B N 1
ATOM 5123 C CA . GLY B 1 323 ? -13.398 -12.141 0.02 1 98.31 323 GLY B CA 1
ATOM 5124 C C . GLY B 1 323 ? -12.031 -12.656 0.437 1 98.31 323 GLY B C 1
ATOM 5125 O O . GLY B 1 323 ? -11.664 -13.781 0.11 1 98.31 323 GLY B O 1
ATOM 5126 N N . PHE B 1 324 ? -11.258 -11.797 1.146 1 98.56 324 PHE B N 1
ATOM 5127 C CA . PHE B 1 324 ? -9.984 -12.266 1.678 1 98.56 324 PHE B CA 1
ATOM 5128 C C . PHE B 1 324 ? -10.203 -13.266 2.807 1 98.56 324 PHE B C 1
ATOM 5130 O O . PHE B 1 324 ? -11.164 -13.148 3.564 1 98.56 324 PHE B O 1
ATOM 5137 N N . VAL B 1 325 ? -9.289 -14.203 2.918 1 97.19 325 VAL B N 1
ATOM 5138 C CA . VAL B 1 325 ? -9.305 -15.117 4.051 1 97.19 325 VAL B CA 1
ATOM 5139 C C . VAL B 1 325 ? -8.867 -14.391 5.316 1 97.19 325 VAL B C 1
ATOM 5141 O O . VAL B 1 325 ? -7.82 -13.734 5.332 1 97.19 325 VAL B O 1
ATOM 5144 N N . THR B 1 326 ? -9.664 -14.336 6.32 1 93.75 326 THR B N 1
ATOM 5145 C CA . THR B 1 326 ? -9.328 -13.758 7.617 1 93.75 326 THR B CA 1
ATOM 5146 C C . THR B 1 326 ? -9.438 -14.805 8.727 1 93.75 326 THR B C 1
ATOM 5148 O O . THR B 1 326 ? -10.328 -15.656 8.695 1 93.75 326 THR B O 1
ATOM 5151 N N . PHE B 1 327 ? -8.312 -14.875 9.5 1 85.31 327 PHE B N 1
ATOM 5152 C CA . PHE B 1 327 ? -8.344 -15.844 10.594 1 85.31 327 PHE B CA 1
ATOM 5153 C C . PHE B 1 327 ? -8.805 -15.18 11.883 1 85.31 327 PHE B C 1
ATOM 5155 O O . PHE B 1 327 ? -8.508 -14.008 12.125 1 85.31 327 PHE B O 1
ATOM 5162 N N . GLU B 1 328 ? -9.898 -15.406 12.391 1 66.75 328 GLU B N 1
ATOM 5163 C CA . GLU B 1 328 ? -10.367 -14.844 13.656 1 66.75 328 GLU B CA 1
ATOM 5164 C C . GLU B 1 328 ? -9.312 -14.992 14.75 1 66.75 328 GLU B C 1
ATOM 5166 O O . GLU B 1 328 ? -8.516 -15.938 14.734 1 66.75 328 GLU B O 1
#

Radius of gyration: 30.51 Å; Cα contacts (8 Å, |Δi|>4): 1178; chains: 2; bounding box: 44×103×67 Å

InterPro domains:
  IPR002305 Aminoacyl-tRNA synthetase, class Ic [PF00579] (3-278)
  IPR002306 Tryptophan-tRNA ligase [PR01039] (14-30)
  IPR002306 Tryptophan-tRNA ligase [PR01039] (64-83)
  IPR002306 Tryptophan-tRNA ligase [PR01039] (139-160)
  IPR002306 Tryptophan-tRNA ligase [PR01039] (192-202)
  IPR002306 Tryptophan-tRNA ligase [TIGR00233] (2-324)
  IPR002306 Tryptophan-tRNA ligase [cd00806] (3-278)
  IPR014729 Rossmann-like alpha/beta/alpha sandwich fold [G3DSA:3.40.50.620] (4-323)
  IPR024109 Tryptophan-tRNA ligase, bacterial-type [MF_00140_B] (1-325)
  IPR050203 Tryptophan--tRNA ligase [PTHR43766] (2-325)

pLDDT: mean 95.06, std 6.48, range [52.69, 98.94]